Protein AF-A0A1H7NJL6-F1 (afdb_monomer)

InterPro domains:
  IPR031709 Putative phage abortive infection protein [PF16872] (276-365)

Solvent-accessible surface area (backbone atoms only — not comparable to full-atom values): 23383 Å² total; per-residue (Å²): 133,64,66,67,56,56,51,50,52,50,50,52,53,48,49,51,49,49,53,58,46,49,59,53,48,56,71,72,62,77,80,72,80,98,63,96,80,72,84,76,83,46,79,62,60,54,51,56,51,49,53,51,51,51,27,52,50,30,44,55,45,18,76,44,32,45,72,72,75,46,87,79,85,62,98,62,83,84,59,75,94,50,46,66,61,54,49,52,51,44,47,66,50,21,45,65,33,42,51,53,22,48,52,49,54,51,52,50,51,53,49,54,50,51,53,50,50,53,54,50,51,56,51,47,51,46,50,53,50,51,53,52,50,53,48,48,53,50,53,44,51,49,49,38,56,68,32,71,41,65,32,30,47,92,30,87,51,78,64,78,74,82,85,79,84,92,74,96,66,90,77,81,86,71,80,68,65,85,43,81,38,71,80,42,78,41,53,20,76,64,37,33,51,55,51,52,29,52,49,40,50,48,52,46,30,42,45,73,28,99,70,60,56,72,42,69,66,58,45,23,52,48,47,47,34,46,34,58,5,58,89,69,60,76,88,67,94,42,74,65,61,53,48,47,47,54,33,46,56,50,49,57,52,48,60,73,75,48,68,50,87,75,42,94,61,45,83,66,49,57,82,74,51,68,37,41,45,75,56,53,46,54,42,52,52,46,52,49,50,50,52,49,54,49,49,51,32,33,76,67,55,63,73,29,81,42,72,69,56,39,50,53,56,52,48,59,58,43,71,70,53,50,69,45,49,46,50,51,50,49,51,36,41,58,31,2,79,67,80,45,63,47,14,81,39,48,44,77,95,84,37,43,55,44,38,60,63,51,61,52,61,62,38,60,56,76,79,43,72,75,45,84,33,66,51,60,46,49,54,54,54,49,43,56,73,56,26,83,57,91,72,61,45,36,69,42,54,78,65,60,46,52,55,55,53,50,67,75,75,108

Foldseek 3Di:
DPPVVVVVLVVVVVVLVCVLVVVVVVLVPPPDDDDPDDDNCDVVVNVLVNLLSLLVNLQVCLVCQCVVPPPPPDPDPDDPVCVVVVVCSSCVRNVVSNVSSCCSVVVSVVVVVVVVVVVVVLVVVLVVLVVVLVVLLVVLQVLQQPDKFKWFAWDWDQPDPPPDDDDDDDDPPDRTDTDGPDIDMDGGQVVLLVLLLLLLVLVVLCCPWPVVADALVLLLLSVCLQAQFPVRDDDPPDPSNVRSSVSVVVVVVCCVVDDQVPPPRGDIDGDHRRHDNVSVVSNVVSLVVSLVSLVVCCVVCHSNPDPVSSLVSLVVSLVVHDLSNLQVLLSQCSSPVCPGRNNQCPHPPPRPSPQQSLSAAARAQVSHRPQPRVRVLVSLVVSVVSHPDPHHSYNDRSVRVVVVVVVVVD

Structure (mmCIF, N/CA/C/O backbone):
data_AF-A0A1H7NJL6-F1
#
_entry.id   AF-A0A1H7NJL6-F1
#
loop_
_atom_site.group_PDB
_atom_site.id
_atom_site.type_symbol
_atom_site.label_atom_id
_atom_site.label_alt_id
_atom_site.label_comp_id
_atom_site.label_asym_id
_atom_site.label_entity_id
_atom_site.label_seq_id
_atom_site.pdbx_PDB_ins_code
_atom_site.Cartn_x
_atom_site.Cartn_y
_atom_site.Cartn_z
_atom_site.occupancy
_atom_site.B_iso_or_equiv
_atom_site.auth_seq_id
_atom_site.auth_comp_id
_atom_site.auth_asym_id
_atom_site.auth_atom_id
_atom_site.pdbx_PDB_model_num
ATOM 1 N N . MET A 1 1 ? 40.069 7.211 -70.256 1.00 51.66 1 MET A N 1
ATOM 2 C CA . MET A 1 1 ? 38.907 7.036 -69.354 1.00 51.66 1 MET A CA 1
ATOM 3 C C . MET A 1 1 ? 37.647 6.777 -70.193 1.00 51.66 1 MET A C 1
ATOM 5 O O . MET A 1 1 ? 37.164 7.695 -70.840 1.00 51.66 1 MET A O 1
ATOM 9 N N . ASN A 1 2 ? 37.165 5.528 -70.282 1.00 62.50 2 ASN A N 1
ATOM 10 C CA . ASN A 1 2 ? 35.928 5.157 -70.976 1.00 62.50 2 ASN A CA 1
ATOM 11 C C . ASN A 1 2 ? 34.738 5.944 -70.422 1.00 62.50 2 ASN A C 1
ATOM 13 O O . ASN A 1 2 ? 34.367 5.796 -69.257 1.00 62.50 2 ASN A O 1
ATOM 17 N N . ILE A 1 3 ? 34.112 6.726 -71.297 1.00 59.66 3 ILE A N 1
ATOM 18 C CA . ILE A 1 3 ? 32.890 7.492 -71.032 1.00 59.66 3 ILE A CA 1
ATOM 19 C C . ILE A 1 3 ? 31.811 6.589 -70.406 1.00 59.66 3 ILE A C 1
ATOM 21 O O . ILE A 1 3 ? 31.127 7.008 -69.479 1.00 59.66 3 ILE A O 1
ATOM 25 N N . SER A 1 4 ? 31.735 5.316 -70.804 1.00 53.69 4 SER A N 1
ATOM 26 C CA . SER A 1 4 ? 30.793 4.342 -70.239 1.00 53.69 4 SER A CA 1
ATOM 27 C C . SER A 1 4 ? 31.001 4.035 -68.751 1.00 53.69 4 SER A C 1
ATOM 29 O O . SER A 1 4 ? 30.013 3.849 -68.046 1.00 53.69 4 SER A O 1
ATOM 31 N N . LEU A 1 5 ? 32.240 4.015 -68.235 1.00 59.41 5 LEU A N 1
ATOM 32 C CA . LEU A 1 5 ? 32.464 3.794 -66.797 1.00 59.41 5 LEU A CA 1
ATOM 33 C C . LEU A 1 5 ? 32.086 5.035 -65.990 1.00 59.41 5 LEU A C 1
ATOM 35 O O . LEU A 1 5 ? 31.464 4.922 -64.939 1.00 59.41 5 LEU A O 1
ATOM 39 N N . ILE A 1 6 ? 32.426 6.220 -66.502 1.00 64.50 6 ILE A N 1
ATOM 40 C CA . ILE A 1 6 ? 32.050 7.489 -65.872 1.00 64.50 6 ILE A CA 1
ATOM 41 C C . ILE A 1 6 ? 30.526 7.567 -65.781 1.00 64.50 6 ILE A C 1
ATOM 43 O O . ILE A 1 6 ? 29.991 7.872 -64.719 1.00 64.50 6 ILE A O 1
ATOM 47 N N . VAL A 1 7 ? 29.821 7.223 -66.862 1.00 62.28 7 VAL A N 1
ATOM 48 C CA . VAL A 1 7 ? 28.354 7.186 -66.899 1.00 62.28 7 VAL A CA 1
ATOM 49 C C . VAL A 1 7 ? 27.805 6.151 -65.916 1.00 62.28 7 VAL A C 1
ATOM 51 O O . VAL A 1 7 ? 26.895 6.471 -65.160 1.00 62.28 7 VAL A O 1
ATOM 54 N N . PHE A 1 8 ? 28.381 4.949 -65.848 1.00 65.88 8 PHE A N 1
ATOM 55 C CA . PHE A 1 8 ? 27.929 3.906 -64.924 1.00 65.88 8 PHE A CA 1
ATOM 56 C C . PHE A 1 8 ? 28.103 4.299 -63.448 1.00 65.88 8 PHE A C 1
ATOM 58 O O . PHE A 1 8 ? 27.170 4.169 -62.658 1.00 65.88 8 PHE A O 1
ATOM 65 N N . ILE A 1 9 ? 29.261 4.857 -63.082 1.00 62.41 9 ILE A N 1
ATOM 66 C CA . ILE A 1 9 ? 29.534 5.356 -61.725 1.00 62.41 9 ILE A CA 1
ATOM 67 C C . ILE A 1 9 ? 28.605 6.516 -61.382 1.00 62.41 9 ILE A C 1
ATOM 69 O O . ILE A 1 9 ? 28.050 6.552 -60.286 1.00 62.41 9 ILE A O 1
ATOM 73 N N . SER A 1 10 ? 28.393 7.433 -62.326 1.00 61.47 10 SER A N 1
ATOM 74 C CA . SER A 1 10 ? 27.475 8.560 -62.154 1.00 61.47 10 SER A CA 1
ATOM 75 C C . SER A 1 10 ? 26.049 8.073 -61.899 1.00 61.47 10 SER A C 1
ATOM 77 O O . SER A 1 10 ? 25.388 8.578 -61.000 1.00 61.47 10 SER A O 1
ATOM 79 N N . VAL A 1 11 ? 25.591 7.043 -62.617 1.00 66.69 11 VAL A N 1
ATOM 80 C CA . VAL A 1 11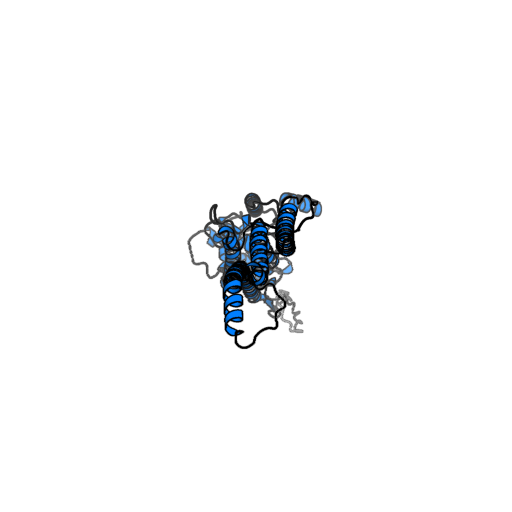 ? 24.273 6.428 -62.402 1.00 66.69 11 VAL A CA 1
ATOM 81 C C . VAL A 1 11 ? 24.183 5.781 -61.021 1.00 66.69 11 VAL A C 1
ATOM 83 O O . VAL A 1 11 ? 23.181 5.954 -60.337 1.00 66.69 11 VAL A O 1
ATOM 86 N N . LEU A 1 12 ? 25.224 5.085 -60.570 1.00 66.81 12 LEU A N 1
ATOM 87 C CA . LEU A 1 12 ? 25.215 4.378 -59.288 1.00 66.81 12 LEU A CA 1
ATOM 88 C C . LEU A 1 12 ? 25.242 5.350 -58.092 1.00 66.81 12 LEU A C 1
ATOM 90 O O . LEU A 1 12 ? 24.496 5.171 -57.129 1.00 66.81 12 LEU A O 1
ATOM 94 N N . LEU A 1 13 ? 26.013 6.437 -58.197 1.00 67.69 13 LEU A N 1
ATOM 95 C CA . LEU A 1 13 ? 26.004 7.552 -57.242 1.00 67.69 13 LEU A CA 1
ATOM 96 C C . LEU A 1 13 ? 24.653 8.271 -57.228 1.00 67.69 13 LEU A C 1
ATOM 98 O O . LEU A 1 13 ? 24.125 8.562 -56.159 1.00 67.69 13 LEU A O 1
ATOM 102 N N . VAL A 1 14 ? 24.062 8.510 -58.401 1.00 67.62 14 VAL A N 1
ATOM 103 C CA . VAL A 1 14 ? 22.731 9.117 -58.527 1.00 67.62 14 VAL A CA 1
ATOM 104 C C . VAL A 1 14 ? 21.659 8.215 -57.922 1.00 67.62 14 VAL A C 1
ATOM 106 O O . VAL A 1 14 ? 20.809 8.714 -57.198 1.00 67.62 14 VAL A O 1
ATOM 109 N N . VAL A 1 15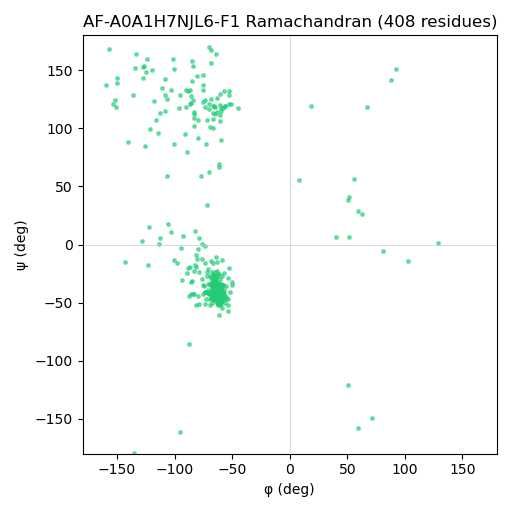 ? 21.714 6.898 -58.124 1.00 68.69 15 VAL A N 1
ATOM 110 C CA . VAL A 1 15 ? 20.778 5.948 -57.502 1.00 68.69 15 VAL A CA 1
ATOM 111 C C . VAL A 1 15 ? 20.943 5.931 -55.984 1.00 68.69 15 VAL A C 1
ATOM 113 O O . VAL A 1 15 ? 19.944 5.994 -55.274 1.00 68.69 15 VAL A O 1
ATOM 116 N N . ALA A 1 16 ? 22.174 5.923 -55.469 1.00 63.16 16 ALA A N 1
ATOM 117 C CA . ALA A 1 16 ? 22.417 6.006 -54.031 1.00 63.16 16 ALA A CA 1
ATOM 118 C C . ALA A 1 16 ? 21.888 7.322 -53.436 1.00 63.16 16 ALA A C 1
ATOM 120 O O . ALA A 1 16 ? 21.202 7.305 -52.419 1.00 63.16 16 ALA A O 1
ATOM 121 N N . VAL A 1 17 ? 22.120 8.450 -54.112 1.00 68.94 17 VAL A N 1
ATOM 122 C CA . VAL A 1 17 ? 21.602 9.766 -53.715 1.00 68.94 17 VAL A CA 1
ATOM 123 C C . VAL A 1 17 ? 20.074 9.815 -53.800 1.00 68.94 17 VAL A C 1
ATOM 125 O O . VAL A 1 17 ? 19.439 10.334 -52.889 1.00 68.94 17 VAL A O 1
ATOM 128 N N . ILE A 1 18 ? 19.460 9.237 -54.835 1.00 67.75 18 ILE A N 1
ATOM 129 C CA . ILE A 1 18 ? 18.000 9.145 -54.981 1.00 67.75 18 ILE A CA 1
ATOM 130 C C . ILE A 1 18 ? 17.397 8.274 -53.878 1.00 67.75 18 ILE A C 1
ATOM 132 O O . ILE A 1 18 ? 16.366 8.644 -53.325 1.00 67.75 18 ILE A O 1
ATOM 136 N N . LEU A 1 19 ? 18.035 7.160 -53.512 1.00 64.75 19 LEU A N 1
ATOM 137 C CA . LEU A 1 19 ? 17.594 6.315 -52.402 1.00 64.75 19 LEU A CA 1
ATOM 138 C C . LEU A 1 19 ? 17.714 7.058 -51.064 1.00 64.75 19 LEU A C 1
ATOM 140 O O . LEU A 1 19 ? 16.763 7.064 -50.283 1.00 64.75 19 LEU A O 1
ATOM 144 N N . SER A 1 20 ? 18.822 7.767 -50.829 1.00 60.88 20 SER A N 1
ATOM 145 C CA . SER A 1 20 ? 19.007 8.602 -49.636 1.00 60.88 20 SER A CA 1
ATOM 146 C C . SER A 1 20 ? 18.001 9.760 -49.567 1.00 60.88 20 SER A C 1
ATOM 148 O O . SER A 1 20 ? 17.478 10.050 -48.492 1.00 60.88 20 SER A O 1
ATOM 150 N N . ILE A 1 21 ? 17.684 10.405 -50.697 1.00 63.84 21 ILE A N 1
ATOM 151 C CA . ILE A 1 21 ? 16.700 11.497 -50.790 1.00 63.84 21 ILE A CA 1
ATOM 152 C C . ILE A 1 21 ? 15.265 10.971 -50.664 1.00 63.84 21 ILE A C 1
ATOM 154 O O . ILE A 1 21 ? 14.460 11.588 -49.969 1.00 63.84 21 ILE A O 1
ATOM 158 N N . GLY A 1 22 ? 14.933 9.834 -51.279 1.00 61.19 22 GLY A N 1
ATOM 159 C CA . GLY A 1 22 ? 13.602 9.221 -51.214 1.00 61.19 22 GLY A CA 1
ATOM 160 C C . GLY A 1 22 ? 13.205 8.866 -49.783 1.00 61.19 22 GLY A C 1
ATOM 161 O O . GLY A 1 22 ? 12.107 9.194 -49.342 1.00 61.19 22 GLY A O 1
ATOM 162 N N . VAL A 1 23 ? 14.151 8.330 -49.012 1.00 58.31 23 VAL A N 1
ATOM 163 C CA . VAL A 1 23 ? 14.005 8.073 -47.571 1.00 58.31 23 VAL A CA 1
ATOM 164 C C . VAL A 1 23 ? 13.831 9.371 -46.763 1.00 58.31 23 VAL A C 1
ATOM 166 O O . VAL A 1 23 ? 13.124 9.411 -45.756 1.00 58.31 23 VAL A O 1
ATOM 169 N N . LEU A 1 24 ? 14.450 10.470 -47.197 1.00 55.31 24 LEU A N 1
ATOM 170 C CA . LEU A 1 24 ? 14.348 11.785 -46.555 1.00 55.31 24 LEU A CA 1
ATOM 171 C C . LEU A 1 24 ? 12.997 12.471 -46.830 1.00 55.31 24 LEU A C 1
ATOM 173 O O . LEU A 1 24 ? 12.468 13.169 -45.961 1.00 55.31 24 LEU A O 1
ATOM 177 N N . ILE A 1 25 ? 12.436 12.262 -48.024 1.00 58.34 25 ILE A N 1
ATOM 178 C CA . ILE A 1 25 ? 11.133 12.790 -48.450 1.00 58.34 25 ILE A CA 1
ATOM 179 C C . ILE A 1 25 ? 9.983 12.013 -47.798 1.00 58.34 25 ILE A C 1
ATOM 181 O O . ILE A 1 25 ? 9.046 12.646 -47.302 1.00 58.34 25 ILE A O 1
ATOM 185 N N . ASP A 1 26 ? 10.072 10.683 -47.722 1.00 55.81 26 ASP A N 1
ATOM 186 C CA . ASP A 1 26 ? 9.096 9.834 -47.017 1.00 55.81 26 ASP A CA 1
ATOM 187 C C . ASP A 1 26 ? 8.971 10.252 -45.536 1.00 55.81 26 ASP A C 1
ATOM 189 O O . ASP A 1 26 ? 7.881 10.501 -45.019 1.00 55.81 26 ASP A O 1
ATOM 193 N N . ASN A 1 27 ? 10.106 10.553 -44.894 1.00 55.25 27 ASN A N 1
ATOM 194 C CA . ASN A 1 27 ? 10.145 11.085 -43.527 1.00 55.25 27 ASN A CA 1
ATOM 195 C C . ASN A 1 27 ? 9.512 12.485 -43.359 1.00 55.25 27 ASN A C 1
ATOM 197 O O . ASN A 1 27 ? 9.044 12.815 -42.268 1.00 55.25 27 ASN A O 1
ATOM 201 N N . ARG A 1 28 ? 9.484 13.335 -44.399 1.00 54.03 28 ARG A N 1
ATOM 202 C CA . ARG A 1 28 ? 8.848 14.671 -44.333 1.00 54.03 28 ARG A CA 1
ATOM 203 C C . ARG A 1 28 ? 7.364 14.663 -44.695 1.00 54.03 28 ARG A C 1
ATOM 205 O O . ARG A 1 28 ? 6.658 15.600 -44.327 1.00 54.03 28 ARG A O 1
ATOM 212 N N . THR A 1 29 ? 6.890 13.642 -45.404 1.00 45.44 29 THR A N 1
ATOM 213 C CA . THR A 1 29 ? 5.532 13.594 -45.969 1.00 45.44 29 THR A CA 1
ATOM 214 C C . THR A 1 29 ? 4.577 12.662 -45.227 1.00 45.44 29 THR A C 1
ATOM 216 O O . THR A 1 29 ? 3.489 12.393 -45.728 1.00 45.44 29 THR A O 1
ATOM 219 N N . GLY A 1 30 ? 4.900 12.268 -43.988 1.00 46.03 30 GLY A N 1
ATOM 220 C CA . GLY A 1 30 ? 4.021 11.517 -43.083 1.00 46.03 30 GLY A CA 1
ATOM 221 C C . GLY A 1 30 ? 2.719 12.242 -42.694 1.00 46.03 30 GLY A C 1
ATOM 222 O O . GLY A 1 30 ? 2.520 12.621 -41.541 1.00 46.03 30 GLY A O 1
ATOM 223 N N . ARG A 1 31 ? 1.797 12.405 -43.648 1.00 41.06 31 ARG A N 1
ATOM 224 C CA . ARG A 1 31 ? 0.348 12.451 -43.436 1.00 41.06 31 ARG A CA 1
ATOM 225 C C . ARG A 1 31 ? -0.204 11.076 -43.818 1.00 41.06 31 ARG A C 1
ATOM 227 O O . ARG A 1 31 ? -0.649 10.872 -44.939 1.00 41.06 31 ARG A O 1
ATOM 234 N N . ALA A 1 32 ? -0.200 10.155 -42.863 1.00 37.94 32 ALA A N 1
ATOM 235 C CA . ALA A 1 32 ? -1.062 8.974 -42.865 1.00 37.94 32 ALA A CA 1
ATOM 236 C C . ALA A 1 32 ? -1.950 9.028 -41.601 1.00 37.94 32 ALA A C 1
ATOM 238 O O . ALA A 1 32 ? -1.572 9.690 -40.627 1.00 37.94 32 ALA A O 1
ATOM 239 N N . PRO A 1 33 ? -3.171 8.463 -41.634 1.00 36.47 33 PRO A N 1
ATOM 240 C CA . PRO A 1 33 ? -4.253 8.827 -40.724 1.00 36.47 33 PRO A CA 1
ATOM 241 C C . PRO A 1 33 ? -3.974 8.407 -39.275 1.00 36.47 33 PRO A C 1
ATOM 243 O O . PRO A 1 33 ? -3.205 7.493 -39.001 1.00 36.47 33 PRO A O 1
ATOM 246 N N . LYS A 1 34 ? -4.620 9.110 -38.336 1.00 33.88 34 LYS A N 1
ATOM 247 C CA . LYS A 1 34 ? -4.544 8.874 -36.889 1.00 33.88 34 LYS A CA 1
ATOM 248 C C . LYS A 1 34 ? -5.014 7.456 -36.526 1.00 33.88 34 LYS A C 1
ATOM 250 O O . LYS A 1 34 ? -6.175 7.279 -36.170 1.00 33.88 34 LYS A O 1
ATOM 255 N N . GLU A 1 35 ? -4.109 6.487 -36.499 1.00 36.41 35 GLU A N 1
ATOM 256 C CA . GLU A 1 35 ? -4.264 5.284 -35.681 1.00 36.41 35 GLU A CA 1
ATOM 257 C C . GLU A 1 35 ? -3.379 5.366 -34.437 1.00 36.41 35 GLU A C 1
ATOM 259 O O . GLU A 1 35 ? -2.216 5.774 -34.461 1.00 36.41 35 GLU A O 1
ATOM 264 N N . LYS A 1 36 ? -3.987 5.041 -33.294 1.00 40.69 36 LYS A N 1
ATOM 265 C CA . LYS A 1 36 ? -3.349 5.057 -31.981 1.00 40.69 36 LYS A CA 1
ATOM 266 C C . LYS A 1 36 ? -2.273 3.970 -31.938 1.00 40.69 36 LYS A C 1
ATOM 268 O O . LYS A 1 36 ? -2.604 2.800 -31.804 1.00 40.69 36 LYS A O 1
ATOM 273 N N . GLY A 1 37 ? -1.001 4.370 -31.959 1.00 38.75 37 GLY A N 1
ATOM 274 C CA . GLY A 1 37 ? 0.100 3.531 -31.467 1.00 38.75 37 GLY A CA 1
ATOM 275 C C . GLY A 1 37 ? 1.299 3.323 -32.392 1.00 38.75 37 GLY A C 1
ATOM 276 O O . GLY A 1 37 ? 2.230 2.632 -31.989 1.00 38.75 37 GLY A O 1
ATOM 277 N N . THR A 1 38 ? 1.347 3.906 -33.589 1.00 35.25 38 THR A N 1
ATOM 278 C CA . THR A 1 38 ? 2.480 3.682 -34.502 1.00 35.25 38 THR A CA 1
ATOM 279 C C . THR A 1 38 ? 3.640 4.640 -34.224 1.00 35.25 38 THR A C 1
ATOM 281 O O . THR A 1 38 ? 3.457 5.856 -34.135 1.00 35.25 38 THR A O 1
ATOM 284 N N . ARG A 1 39 ? 4.843 4.068 -34.055 1.00 39.59 39 ARG A N 1
ATOM 285 C CA . ARG A 1 39 ? 6.110 4.758 -33.762 1.00 39.59 39 ARG A CA 1
ATOM 286 C C . ARG A 1 39 ? 6.285 5.990 -34.649 1.00 39.59 39 ARG A C 1
ATOM 288 O O . ARG A 1 39 ? 6.410 5.887 -35.864 1.00 39.59 39 ARG A O 1
ATOM 295 N N . LYS A 1 40 ? 6.346 7.155 -34.012 1.00 36.09 40 LYS A N 1
ATOM 296 C CA . LYS A 1 40 ? 6.848 8.383 -34.620 1.00 36.09 40 LYS A CA 1
ATOM 297 C C . LYS A 1 40 ? 8.344 8.159 -34.859 1.00 36.09 40 LYS A C 1
ATOM 299 O O . LYS A 1 40 ? 9.100 8.205 -33.892 1.00 36.09 40 LYS A O 1
ATOM 304 N N . TYR A 1 41 ? 8.748 7.841 -36.091 1.00 48.81 41 TYR A N 1
ATOM 305 C CA . TYR A 1 41 ? 10.169 7.782 -36.440 1.00 48.81 41 TYR A CA 1
ATOM 306 C C . TYR A 1 41 ? 10.780 9.140 -36.105 1.00 48.81 41 TYR A C 1
ATOM 308 O O . TYR A 1 41 ? 10.303 10.192 -36.539 1.00 48.81 41 TYR A O 1
ATOM 316 N N . SER A 1 42 ? 11.744 9.117 -35.198 1.00 55.28 42 SER A N 1
ATOM 317 C CA . SER A 1 42 ? 12.344 10.328 -34.659 1.00 55.28 42 SER A CA 1
ATOM 318 C C . SER A 1 42 ? 13.454 10.798 -35.599 1.00 55.28 42 SER A C 1
ATOM 320 O O . SER A 1 42 ? 14.015 10.002 -36.348 1.00 55.28 42 SER A O 1
ATOM 322 N N . SER A 1 43 ? 13.820 12.083 -35.555 1.00 54.91 43 SER A N 1
ATOM 323 C CA . SER A 1 43 ? 14.937 12.643 -36.346 1.00 54.91 43 SER A CA 1
ATOM 324 C C . SER 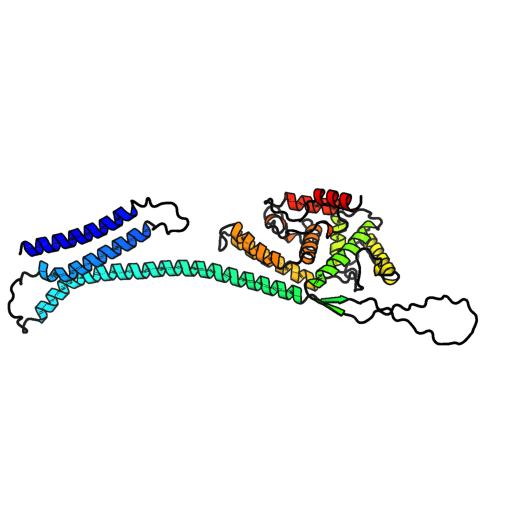A 1 43 ? 16.258 11.874 -36.177 1.00 54.91 43 SER A C 1
ATOM 326 O O . SER A 1 43 ? 17.157 11.967 -37.006 1.00 54.91 43 SER A O 1
ATOM 328 N N . PHE A 1 44 ? 16.359 11.124 -35.084 1.00 59.38 44 PHE A N 1
ATOM 329 C CA . PHE A 1 44 ? 17.433 10.215 -34.731 1.00 59.38 44 PHE A CA 1
ATOM 330 C C . PHE A 1 44 ? 17.538 8.997 -35.659 1.00 59.38 44 PHE A C 1
ATOM 332 O O . PHE A 1 44 ? 18.628 8.666 -36.123 1.00 59.38 44 PHE A O 1
ATOM 339 N N . ASP A 1 45 ? 16.406 8.377 -35.994 1.00 73.56 45 ASP A N 1
ATOM 340 C CA . ASP A 1 45 ? 16.362 7.220 -36.891 1.00 73.56 45 ASP A CA 1
ATOM 341 C C . ASP A 1 45 ? 16.828 7.621 -38.299 1.00 73.56 45 ASP A C 1
ATOM 343 O O . ASP A 1 45 ? 17.500 6.859 -38.993 1.00 73.56 45 ASP A O 1
ATOM 347 N N . THR A 1 46 ? 16.570 8.875 -38.684 1.00 70.56 46 THR A N 1
ATOM 348 C CA . THR A 1 46 ? 17.055 9.466 -39.935 1.00 70.56 46 THR A CA 1
ATOM 349 C C . THR A 1 46 ? 18.578 9.628 -39.957 1.00 70.56 46 THR A C 1
ATOM 351 O O . THR A 1 46 ? 19.197 9.393 -40.991 1.00 70.56 46 THR A O 1
ATOM 354 N N . GLN A 1 47 ? 19.204 10.009 -38.838 1.00 74.31 47 GLN A N 1
ATOM 355 C CA . GLN A 1 47 ? 20.662 10.179 -38.754 1.00 74.31 47 GLN A CA 1
ATOM 356 C C . GLN A 1 47 ? 21.399 8.838 -38.821 1.00 74.31 47 GLN A C 1
ATOM 358 O O . GLN A 1 47 ? 22.395 8.724 -39.536 1.00 74.31 47 GLN A O 1
ATOM 363 N N . VAL A 1 48 ? 20.887 7.818 -38.125 1.00 82.31 48 VAL A N 1
ATOM 364 C CA . VAL A 1 48 ? 21.417 6.446 -38.196 1.00 82.31 48 VAL A CA 1
ATOM 365 C C . VAL A 1 48 ? 21.333 5.922 -39.629 1.00 82.31 48 VAL A C 1
ATOM 367 O O . VAL A 1 48 ? 22.316 5.409 -40.160 1.00 82.31 48 VAL A O 1
ATOM 370 N N . LEU A 1 49 ? 20.185 6.113 -40.284 1.00 80.69 49 LEU A N 1
ATOM 371 C CA . LEU A 1 49 ? 19.954 5.657 -41.652 1.00 80.69 49 LEU A CA 1
ATOM 372 C C . LEU A 1 49 ? 20.831 6.395 -42.677 1.00 80.69 49 LEU A C 1
ATOM 374 O O . LEU A 1 49 ? 21.362 5.771 -43.595 1.00 80.69 49 LEU A O 1
ATOM 378 N N . LEU A 1 50 ? 21.048 7.699 -42.486 1.00 81.06 50 LEU A N 1
ATOM 379 C CA . LEU A 1 50 ? 21.961 8.493 -43.307 1.00 81.06 50 LEU A CA 1
ATOM 380 C C . LEU A 1 50 ? 23.403 7.981 -43.191 1.00 81.06 50 LEU A C 1
ATOM 382 O O . LEU A 1 50 ? 24.023 7.694 -44.211 1.00 81.06 50 LEU A O 1
ATOM 386 N N . LEU A 1 51 ? 23.921 7.817 -41.970 1.00 83.81 51 LEU A N 1
ATOM 387 C CA . LEU A 1 51 ? 25.282 7.318 -41.737 1.00 83.81 51 LEU A CA 1
ATOM 388 C C . LEU A 1 51 ? 25.479 5.906 -42.297 1.00 83.81 51 LEU A C 1
A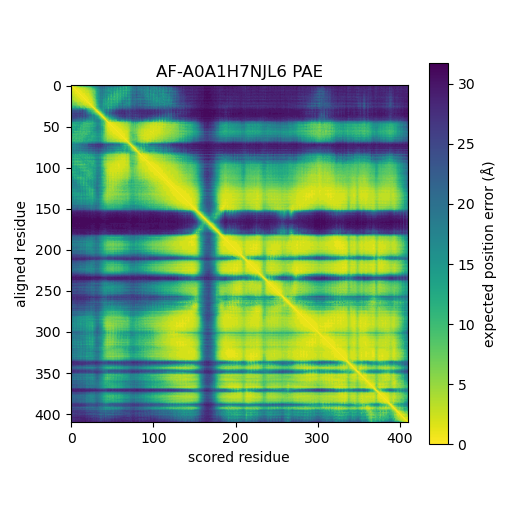TOM 390 O O . LEU A 1 51 ? 26.514 5.622 -42.901 1.00 83.81 51 LEU A O 1
ATOM 394 N N . LEU A 1 52 ? 24.469 5.045 -42.161 1.00 86.50 52 LEU A N 1
ATOM 395 C CA . LEU A 1 52 ? 24.478 3.709 -42.746 1.00 86.50 52 LEU A CA 1
ATOM 396 C C . LEU A 1 52 ? 24.527 3.768 -44.281 1.00 86.50 52 LEU A C 1
ATOM 398 O O . LEU A 1 52 ? 25.331 3.069 -44.893 1.00 86.50 52 LEU A O 1
ATOM 402 N N . SER A 1 53 ? 23.727 4.640 -44.907 1.00 82.00 53 SER A N 1
ATOM 403 C CA . SER A 1 53 ? 23.758 4.828 -46.364 1.00 82.00 53 SER A CA 1
ATOM 404 C C . SER A 1 53 ? 25.120 5.333 -46.851 1.00 82.00 53 SER A C 1
ATOM 406 O O . SER A 1 53 ? 25.654 4.805 -47.824 1.00 82.00 53 SER A O 1
ATOM 408 N N . THR A 1 54 ? 25.746 6.265 -46.124 1.00 83.19 54 THR A N 1
ATOM 409 C CA . THR A 1 54 ? 27.101 6.751 -46.417 1.00 83.19 54 THR A CA 1
ATOM 410 C C . THR A 1 54 ? 28.130 5.627 -46.333 1.00 83.19 54 THR A C 1
ATOM 412 O O . THR A 1 54 ? 28.973 5.509 -47.219 1.00 83.19 54 THR A O 1
ATOM 415 N N . ALA A 1 55 ? 28.053 4.764 -45.316 1.00 88.38 55 ALA A N 1
ATOM 416 C CA . ALA A 1 55 ? 28.948 3.614 -45.198 1.00 88.38 55 ALA A CA 1
ATOM 417 C C . ALA A 1 55 ? 28.786 2.633 -46.373 1.00 88.38 55 ALA A C 1
ATOM 419 O O . ALA A 1 55 ? 29.782 2.172 -46.924 1.00 88.38 55 ALA A O 1
ATOM 420 N N . VAL A 1 56 ? 27.551 2.362 -46.810 1.00 86.62 56 VAL A N 1
ATOM 421 C CA . VAL A 1 56 ? 27.280 1.508 -47.980 1.00 86.62 56 VAL A CA 1
ATOM 422 C C . VAL A 1 56 ? 27.851 2.120 -49.259 1.00 86.62 56 VAL A C 1
ATOM 424 O O . VAL A 1 56 ? 28.498 1.420 -50.034 1.00 86.62 56 VAL A O 1
ATOM 427 N N . VAL A 1 57 ? 27.680 3.429 -49.464 1.00 85.19 57 VAL A N 1
ATOM 428 C CA . VAL A 1 57 ? 28.263 4.137 -50.615 1.00 85.19 57 VAL A CA 1
ATOM 429 C C . VAL A 1 57 ? 29.788 4.068 -50.593 1.00 85.19 57 VAL A C 1
ATOM 431 O O . VAL A 1 57 ? 30.391 3.801 -51.628 1.00 85.19 57 VAL A O 1
ATOM 434 N N . LEU A 1 58 ? 30.418 4.246 -49.428 1.00 86.94 58 LEU A N 1
ATOM 435 C CA . LEU A 1 58 ? 31.870 4.118 -49.276 1.00 86.94 58 LEU A CA 1
ATOM 436 C C . LEU A 1 58 ? 32.362 2.704 -49.595 1.00 86.94 58 LEU A C 1
ATOM 438 O O . LEU A 1 58 ? 33.397 2.561 -50.238 1.00 86.94 58 LEU A O 1
ATOM 442 N N . LEU A 1 59 ? 31.617 1.666 -49.206 1.00 89.00 59 LEU A N 1
ATOM 443 C CA . LEU A 1 59 ? 31.952 0.286 -49.561 1.00 89.00 59 LEU A CA 1
ATOM 444 C C . LEU A 1 59 ? 31.841 0.052 -51.068 1.00 89.00 59 LEU A C 1
ATOM 446 O O . LEU A 1 59 ? 32.758 -0.508 -51.660 1.00 89.00 59 LEU A O 1
ATOM 450 N N . ILE A 1 60 ? 30.767 0.524 -51.706 1.00 85.94 60 ILE A N 1
ATOM 451 C CA . ILE A 1 60 ? 30.617 0.428 -53.165 1.00 85.94 60 ILE A CA 1
ATOM 452 C C . ILE A 1 60 ? 31.755 1.180 -53.870 1.00 85.94 60 ILE A C 1
ATOM 454 O O . ILE A 1 60 ? 32.349 0.660 -54.814 1.00 85.94 60 ILE A O 1
ATOM 458 N N . PHE A 1 61 ? 32.099 2.376 -53.388 1.00 84.00 61 PHE A N 1
ATOM 459 C CA . PHE A 1 61 ? 33.208 3.160 -53.921 1.00 84.00 61 PHE A CA 1
ATOM 460 C C . PHE A 1 61 ? 34.555 2.459 -53.732 1.00 84.00 61 PHE A C 1
ATOM 462 O O . PHE A 1 61 ? 35.376 2.500 -54.642 1.00 84.00 61 PHE A O 1
ATOM 469 N N . ALA A 1 62 ? 34.766 1.763 -52.610 1.00 88.62 62 ALA A N 1
ATOM 470 C CA . ALA A 1 62 ? 35.967 0.967 -52.388 1.00 88.62 62 ALA A CA 1
ATOM 471 C C . ALA A 1 62 ? 36.155 -0.069 -53.503 1.00 88.62 62 ALA A C 1
ATOM 473 O O . ALA A 1 62 ? 37.207 -0.106 -54.119 1.00 88.62 62 ALA A O 1
ATOM 474 N N . PHE A 1 63 ? 35.128 -0.854 -53.840 1.00 85.94 63 PHE A N 1
ATOM 475 C CA . PHE A 1 63 ? 35.231 -1.851 -54.918 1.00 85.94 63 PHE A CA 1
ATOM 476 C C . PHE A 1 63 ? 35.410 -1.237 -56.314 1.00 85.94 63 PHE A C 1
ATOM 478 O O . PHE A 1 63 ? 35.968 -1.878 -57.203 1.00 85.94 63 PHE A O 1
ATOM 485 N N . LEU A 1 64 ? 34.955 0.001 -56.517 1.00 82.69 64 LEU A N 1
ATOM 486 C CA . LEU A 1 64 ? 35.119 0.727 -57.777 1.00 82.69 64 LEU A CA 1
ATOM 487 C C . LEU A 1 64 ? 36.455 1.479 -57.867 1.00 82.69 64 LEU A C 1
ATOM 489 O O . LEU A 1 64 ? 36.879 1.810 -58.972 1.00 82.69 64 LEU A O 1
ATOM 493 N N . SER A 1 65 ? 37.136 1.746 -56.749 1.00 84.00 65 SER A N 1
ATOM 494 C CA . SER A 1 65 ? 38.324 2.602 -56.730 1.00 84.00 65 SER A CA 1
ATOM 495 C C . SER A 1 65 ? 39.494 2.052 -57.561 1.00 84.00 65 SER A C 1
ATOM 497 O O . SER A 1 65 ? 40.075 2.850 -58.304 1.00 84.00 65 SER A O 1
ATOM 499 N N . PRO A 1 66 ? 39.804 0.735 -57.596 1.00 83.06 66 PRO A N 1
ATOM 500 C CA . PRO A 1 66 ? 40.841 0.223 -58.490 1.00 83.06 66 PRO A CA 1
ATOM 501 C C . PRO A 1 66 ? 40.486 0.446 -59.963 1.00 83.06 66 PRO A C 1
ATOM 503 O O . PRO A 1 66 ? 41.359 0.783 -60.750 1.00 83.06 66 PRO A O 1
ATOM 506 N N . LEU A 1 67 ? 39.206 0.347 -60.341 1.00 76.31 67 LEU A N 1
ATOM 507 C CA . LEU A 1 67 ? 38.755 0.545 -61.727 1.00 76.31 67 LEU A CA 1
ATOM 508 C C . LEU A 1 67 ? 38.807 2.011 -62.177 1.00 76.31 67 LEU A C 1
ATOM 510 O O . LEU A 1 67 ? 38.891 2.280 -63.371 1.00 76.31 67 LEU A O 1
ATOM 514 N N . ILE A 1 68 ? 38.697 2.950 -61.235 1.00 75.69 68 ILE A N 1
ATOM 515 C CA . ILE A 1 68 ? 38.710 4.393 -61.504 1.00 75.69 68 ILE A CA 1
ATOM 516 C C . ILE A 1 68 ? 40.142 4.927 -61.562 1.00 75.69 68 ILE A C 1
ATOM 518 O O . ILE A 1 68 ? 40.450 5.755 -62.416 1.00 75.69 68 ILE A O 1
ATOM 522 N N . PHE A 1 69 ? 40.993 4.486 -60.632 1.00 74.12 69 PHE A N 1
ATOM 523 C CA . PHE A 1 69 ? 42.316 5.071 -60.413 1.00 74.12 69 PHE A CA 1
ATOM 524 C C . PHE A 1 69 ? 43.467 4.277 -61.039 1.00 74.12 69 PHE A C 1
ATOM 526 O O . PHE A 1 69 ? 44.564 4.820 -61.142 1.00 74.12 69 PHE A O 1
ATOM 533 N N . SER A 1 70 ? 43.248 3.029 -61.474 1.00 72.06 70 SER A N 1
ATOM 534 C CA . SER A 1 70 ? 44.239 2.296 -62.272 1.00 72.06 70 SER A CA 1
ATOM 535 C C . SER A 1 70 ? 43.943 2.442 -63.769 1.00 72.06 70 SER A C 1
ATOM 537 O O . SER A 1 70 ? 42.824 2.223 -64.227 1.00 72.06 70 SER A O 1
ATOM 539 N N . GLU A 1 71 ? 44.953 2.836 -64.550 1.00 62.69 71 GLU A N 1
ATOM 540 C CA . GLU A 1 71 ? 44.848 2.976 -66.012 1.00 62.69 71 GLU A CA 1
ATOM 541 C C . GLU A 1 71 ? 44.883 1.632 -66.764 1.00 62.69 71 GLU A C 1
ATOM 543 O O . GLU A 1 71 ? 44.799 1.609 -67.993 1.00 62.69 71 GLU A O 1
ATOM 548 N N . THR A 1 72 ? 44.984 0.498 -66.064 1.00 58.31 72 THR A N 1
ATOM 549 C CA . THR A 1 72 ? 45.094 -0.846 -66.651 1.00 58.31 72 THR A CA 1
ATOM 550 C C . THR A 1 72 ? 43.747 -1.366 -67.163 1.00 58.31 72 THR A C 1
ATOM 552 O O . THR A 1 72 ? 43.259 -2.430 -66.789 1.00 58.31 72 THR A O 1
ATOM 555 N N . TRP A 1 73 ? 43.132 -0.632 -68.089 1.00 50.03 73 TRP A N 1
ATOM 556 C CA . TRP A 1 73 ? 42.041 -1.142 -68.913 1.00 50.03 73 TRP A CA 1
ATOM 557 C C . TRP A 1 73 ? 42.563 -1.791 -70.180 1.00 50.03 73 TRP A C 1
ATOM 559 O O . TRP A 1 73 ? 42.511 -1.245 -71.279 1.00 50.03 73 TRP A O 1
ATOM 569 N N . GLY A 1 74 ? 43.009 -3.025 -70.003 1.00 52.59 74 GLY A N 1
ATOM 570 C CA . GLY A 1 74 ? 43.163 -3.990 -71.071 1.00 52.59 74 GLY A CA 1
ATOM 571 C C . GLY A 1 74 ? 42.957 -5.377 -70.491 1.00 52.59 74 GLY A C 1
ATOM 572 O O . GLY A 1 74 ? 43.438 -5.666 -69.400 1.00 52.59 74 GLY A O 1
ATOM 573 N N . TRP A 1 75 ? 42.256 -6.243 -71.218 1.00 52.75 75 TRP A N 1
ATOM 574 C CA . TRP A 1 75 ? 42.230 -7.682 -70.956 1.00 52.75 75 TRP A CA 1
ATOM 575 C C . TRP A 1 75 ? 43.602 -8.271 -71.320 1.00 52.75 75 TRP A C 1
ATOM 577 O O . TRP A 1 75 ? 43.725 -9.027 -72.280 1.00 52.75 75 TRP A O 1
ATOM 587 N N . GLN A 1 76 ? 44.659 -7.840 -70.633 1.00 58.16 76 GLN A N 1
ATOM 588 C CA . GLN A 1 76 ? 45.971 -8.456 -70.757 1.00 58.16 76 GLN A CA 1
ATOM 589 C C . GLN A 1 76 ? 46.043 -9.657 -69.806 1.00 58.16 76 GLN A C 1
ATOM 591 O O . GLN A 1 76 ? 45.483 -9.586 -68.707 1.00 58.16 76 GLN A O 1
ATOM 596 N N . PRO A 1 77 ? 46.671 -10.774 -70.217 1.00 58.62 77 PRO A N 1
ATOM 597 C CA . PRO A 1 77 ? 46.895 -11.911 -69.333 1.00 58.62 77 PRO A CA 1
ATOM 598 C C . PRO A 1 77 ? 47.592 -11.439 -68.056 1.00 58.62 77 PRO A C 1
ATOM 600 O O . PRO A 1 77 ? 48.556 -10.681 -68.131 1.00 58.62 77 PRO A O 1
ATOM 603 N N . ILE A 1 78 ? 47.087 -11.856 -66.894 1.00 60.47 78 ILE A N 1
ATOM 604 C CA . ILE A 1 78 ? 47.690 -11.513 -65.603 1.00 60.47 78 ILE A CA 1
ATOM 605 C C . ILE A 1 78 ? 49.089 -12.129 -65.569 1.00 60.47 78 ILE A C 1
ATOM 607 O O . ILE A 1 78 ? 49.224 -13.352 -65.581 1.00 60.47 78 ILE A O 1
ATOM 611 N N . ASP A 1 79 ? 50.116 -11.284 -65.536 1.00 64.81 79 ASP A N 1
ATOM 612 C CA . ASP A 1 79 ? 51.491 -11.721 -65.330 1.00 64.81 79 ASP A CA 1
ATOM 613 C C . ASP A 1 79 ? 51.716 -11.982 -63.833 1.00 64.81 79 ASP A C 1
ATOM 615 O O . ASP A 1 79 ? 51.740 -11.054 -63.013 1.00 64.81 79 ASP A O 1
ATOM 619 N N . TYR A 1 80 ? 51.817 -13.263 -63.467 1.00 63.94 80 TYR A N 1
ATOM 620 C CA . TYR A 1 80 ? 51.914 -13.718 -62.078 1.00 63.94 80 TYR A CA 1
ATOM 621 C C . TYR A 1 80 ? 53.223 -13.293 -61.391 1.00 63.94 80 TYR A C 1
ATOM 623 O O . TYR A 1 80 ? 53.257 -13.262 -60.163 1.00 63.94 80 TYR A O 1
ATOM 631 N N . ASP A 1 81 ? 54.249 -12.870 -62.139 1.00 67.31 81 ASP A N 1
ATOM 632 C CA . ASP A 1 81 ? 55.506 -12.357 -61.572 1.00 67.31 81 ASP A CA 1
ATOM 633 C C . ASP A 1 81 ? 55.353 -10.945 -60.961 1.00 67.31 81 ASP A C 1
ATOM 635 O O . ASP A 1 81 ? 56.173 -10.509 -60.152 1.00 67.31 81 ASP A O 1
ATOM 639 N N . SER A 1 82 ? 54.262 -10.236 -61.285 1.00 65.12 82 SER A N 1
ATOM 640 C CA . SER A 1 82 ? 53.953 -8.874 -60.811 1.00 65.12 82 SER A CA 1
ATOM 641 C C . SER A 1 82 ? 52.734 -8.793 -59.877 1.00 65.12 82 SER A C 1
ATOM 643 O O . SER A 1 82 ? 52.317 -7.703 -59.467 1.00 65.12 82 SER A O 1
ATOM 645 N N . SER A 1 83 ? 52.160 -9.940 -59.493 1.00 67.44 83 SER A N 1
ATOM 646 C CA . SER A 1 83 ? 50.888 -10.009 -58.758 1.00 67.44 83 SER A CA 1
ATOM 647 C C . SER A 1 83 ? 50.923 -9.330 -57.385 1.00 67.44 83 SER A C 1
ATOM 649 O O . SER A 1 83 ? 49.886 -8.872 -56.904 1.00 67.44 83 SER A O 1
ATOM 651 N N . GLY A 1 84 ? 52.103 -9.226 -56.763 1.00 74.88 84 GLY A N 1
ATOM 652 C CA . GLY A 1 84 ? 52.292 -8.492 -55.507 1.00 74.88 84 GLY A CA 1
ATOM 653 C C . GLY A 1 84 ? 51.979 -6.998 -55.643 1.00 74.88 84 GLY A C 1
ATOM 654 O O . GLY A 1 84 ? 51.219 -6.454 -54.849 1.00 74.88 84 GLY A O 1
ATOM 655 N N . VAL A 1 85 ? 52.459 -6.356 -56.712 1.00 77.62 85 VAL A N 1
ATOM 656 C CA . VAL A 1 85 ? 52.254 -4.917 -56.971 1.00 77.62 85 VAL A CA 1
ATOM 657 C C . VAL A 1 85 ? 50.786 -4.611 -57.291 1.00 77.62 85 VAL A C 1
ATOM 659 O O . VAL A 1 85 ? 50.246 -3.579 -56.884 1.00 77.62 85 VAL A O 1
ATOM 662 N N . ILE A 1 86 ? 50.110 -5.535 -57.981 1.00 76.00 86 ILE A N 1
ATOM 663 C CA . ILE A 1 86 ? 48.665 -5.458 -58.239 1.00 76.00 86 ILE A CA 1
ATOM 664 C C . ILE A 1 86 ? 47.889 -5.549 -56.917 1.00 76.00 86 ILE A C 1
ATOM 666 O O . ILE A 1 86 ? 46.988 -4.743 -56.681 1.00 76.00 86 ILE A O 1
ATOM 670 N N . GLY A 1 87 ? 48.263 -6.482 -56.036 1.00 79.12 87 GLY A N 1
ATOM 671 C CA . GLY A 1 87 ? 47.684 -6.612 -54.697 1.00 79.12 87 GLY A CA 1
ATOM 672 C C . GLY A 1 87 ? 47.849 -5.348 -53.849 1.00 79.12 87 GLY A C 1
ATOM 673 O O . GLY A 1 87 ? 46.868 -4.868 -53.280 1.00 79.12 87 GLY A O 1
ATOM 674 N N . ASP A 1 88 ? 49.048 -4.762 -53.834 1.00 83.19 88 ASP A N 1
ATOM 675 C CA . ASP A 1 88 ? 49.344 -3.523 -53.102 1.00 83.19 88 ASP A CA 1
ATOM 676 C C . ASP A 1 88 ? 48.543 -2.328 -53.637 1.00 83.19 88 ASP A C 1
ATOM 678 O O . ASP A 1 88 ? 48.038 -1.513 -52.863 1.00 83.19 88 ASP A O 1
ATOM 682 N N . THR A 1 89 ? 48.357 -2.246 -54.957 1.00 82.69 89 THR A N 1
ATOM 683 C CA . THR A 1 89 ? 47.570 -1.179 -55.597 1.00 82.69 89 THR A CA 1
ATOM 684 C C . THR A 1 89 ? 46.082 -1.307 -55.268 1.00 82.69 89 THR A C 1
ATOM 686 O O . THR A 1 89 ? 45.442 -0.326 -54.886 1.00 82.69 89 THR A O 1
ATOM 689 N N . ILE A 1 90 ? 45.523 -2.519 -55.365 1.00 84.44 90 ILE A N 1
ATOM 690 C CA . ILE A 1 90 ? 44.123 -2.791 -55.012 1.00 84.44 90 ILE A CA 1
ATOM 691 C C . ILE A 1 90 ? 43.896 -2.514 -53.521 1.00 84.44 90 ILE A C 1
ATOM 693 O O . ILE A 1 90 ? 42.988 -1.765 -53.164 1.00 84.44 90 ILE A O 1
ATOM 697 N N . GLY A 1 91 ? 44.750 -3.047 -52.644 1.00 83.81 91 GLY A N 1
ATOM 698 C CA . GLY A 1 91 ? 44.664 -2.824 -51.201 1.00 83.81 91 GLY A CA 1
ATOM 699 C C . GLY A 1 91 ? 44.808 -1.348 -50.824 1.00 83.81 91 GLY A C 1
ATOM 700 O O . GLY A 1 91 ? 43.995 -0.827 -50.062 1.00 83.81 91 GLY A O 1
ATOM 701 N N . GLY A 1 92 ? 45.786 -0.643 -51.396 1.00 86.44 92 GLY A N 1
ATOM 702 C CA . GLY A 1 92 ? 46.028 0.779 -51.140 1.00 86.44 92 GLY A CA 1
ATOM 703 C C . GLY A 1 92 ? 44.862 1.684 -51.546 1.00 86.44 92 GLY A C 1
ATOM 704 O O . GLY A 1 92 ? 44.570 2.655 -50.847 1.00 86.44 92 GLY A O 1
ATOM 705 N N . LEU A 1 93 ? 44.153 1.343 -52.628 1.00 86.69 93 LEU A N 1
ATOM 706 C CA . LEU A 1 93 ? 42.995 2.100 -53.115 1.00 86.69 93 LEU A CA 1
ATOM 707 C C . LEU A 1 93 ? 41.681 1.724 -52.418 1.00 86.69 93 LEU A C 1
ATOM 709 O O . LEU A 1 93 ? 40.802 2.577 -52.285 1.00 86.69 93 LEU A O 1
ATOM 713 N N . MET A 1 94 ? 41.511 0.474 -51.981 1.00 90.19 94 MET A N 1
ATOM 714 C CA . MET A 1 94 ? 40.283 0.008 -51.321 1.00 90.19 94 MET A CA 1
ATOM 715 C C . MET A 1 94 ? 40.267 0.320 -49.820 1.00 90.19 94 MET A C 1
ATOM 717 O O . MET A 1 94 ? 39.245 0.756 -49.279 1.00 90.19 94 MET A O 1
ATOM 721 N N . ASN A 1 95 ? 41.395 0.104 -49.136 1.00 92.69 95 ASN A N 1
ATOM 722 C CA . ASN A 1 95 ? 41.462 0.083 -47.674 1.00 92.69 95 ASN A CA 1
ATOM 723 C C . ASN A 1 95 ? 41.007 1.381 -46.989 1.00 92.69 95 ASN A C 1
ATOM 725 O O . ASN A 1 95 ? 40.289 1.265 -45.998 1.00 92.69 95 ASN A O 1
ATOM 729 N N . PRO A 1 96 ? 41.333 2.602 -47.462 1.00 92.88 96 PRO A N 1
ATOM 730 C CA . PRO A 1 96 ? 40.876 3.828 -46.803 1.00 92.88 96 PRO A CA 1
ATOM 731 C C . PRO A 1 96 ? 39.346 3.945 -46.735 1.00 92.88 96 PRO A C 1
ATOM 733 O O . PRO A 1 96 ? 38.795 4.305 -45.696 1.00 92.88 96 PRO A O 1
ATOM 736 N N . PHE A 1 97 ? 38.641 3.586 -47.812 1.00 89.12 97 PHE A N 1
ATOM 737 C CA . PHE A 1 97 ? 37.177 3.654 -47.867 1.00 89.12 97 PHE A CA 1
ATOM 738 C C . PHE A 1 97 ? 36.527 2.561 -47.018 1.00 89.12 97 PHE A C 1
ATOM 740 O O . PHE A 1 97 ? 35.575 2.843 -46.287 1.00 89.12 97 PHE A O 1
ATOM 747 N N . ILE A 1 98 ? 37.081 1.342 -47.051 1.00 93.12 98 ILE A N 1
ATOM 748 C CA . ILE A 1 98 ? 36.652 0.244 -46.174 1.00 93.12 98 ILE A CA 1
ATOM 749 C C . ILE A 1 98 ? 36.873 0.623 -44.708 1.00 93.12 98 ILE A C 1
ATOM 751 O O . ILE A 1 98 ? 35.982 0.412 -43.892 1.00 93.12 98 ILE A O 1
ATOM 755 N N . ALA A 1 99 ? 38.016 1.223 -44.369 1.00 94.12 99 ALA A N 1
ATOM 756 C CA . ALA A 1 99 ? 38.336 1.635 -43.007 1.00 94.12 99 ALA A CA 1
ATOM 757 C C . ALA A 1 99 ? 37.360 2.703 -42.491 1.00 94.12 99 ALA A C 1
ATOM 759 O O . ALA A 1 99 ? 36.836 2.567 -41.387 1.00 94.12 99 ALA A O 1
ATOM 760 N N . ILE A 1 100 ? 37.049 3.728 -43.292 1.00 91.12 100 ILE A N 1
ATOM 761 C CA . ILE A 1 100 ? 36.068 4.757 -42.910 1.00 91.12 100 ILE A CA 1
ATOM 762 C C . ILE A 1 100 ? 34.671 4.139 -42.762 1.00 91.12 100 ILE A C 1
ATOM 764 O O . ILE A 1 100 ? 33.990 4.398 -41.768 1.00 91.12 100 ILE A O 1
ATOM 768 N N . ALA A 1 101 ? 34.250 3.282 -43.699 1.00 89.62 101 ALA A N 1
ATOM 769 C CA . ALA A 1 101 ? 32.974 2.577 -43.601 1.00 89.62 101 ALA A CA 1
ATOM 770 C C . ALA A 1 101 ? 32.906 1.693 -42.343 1.00 89.62 101 ALA A C 1
ATOM 772 O O . ALA A 1 101 ? 31.905 1.717 -41.626 1.00 89.62 101 ALA A O 1
ATOM 773 N N . ALA A 1 102 ? 33.984 0.972 -42.026 1.00 93.56 102 ALA A N 1
ATOM 774 C CA . ALA A 1 102 ? 34.092 0.138 -40.836 1.00 93.56 102 ALA A CA 1
ATOM 775 C C . ALA A 1 102 ? 34.010 0.964 -39.544 1.00 93.56 102 ALA A C 1
ATOM 777 O O . ALA A 1 102 ? 33.300 0.563 -38.623 1.00 93.56 102 ALA A O 1
ATOM 778 N N . VAL A 1 103 ? 34.661 2.133 -39.478 1.00 95.62 103 VAL A N 1
ATOM 779 C CA . VAL A 1 103 ? 34.560 3.057 -38.333 1.00 95.62 103 VAL A CA 1
ATOM 780 C C . VAL A 1 103 ? 33.128 3.561 -38.157 1.00 95.62 103 VAL A C 1
ATOM 782 O O . VAL A 1 103 ? 32.625 3.564 -37.034 1.00 95.62 103 VAL A O 1
ATOM 785 N N . ILE A 1 104 ? 32.441 3.929 -39.245 1.00 89.44 104 ILE A N 1
ATOM 786 C CA . ILE A 1 104 ? 31.043 4.383 -39.191 1.00 89.44 104 ILE A CA 1
ATOM 787 C C . ILE A 1 104 ? 30.132 3.264 -38.674 1.00 89.44 104 ILE A C 1
ATOM 789 O O . ILE A 1 104 ? 29.393 3.474 -37.714 1.00 89.44 104 ILE A O 1
ATOM 793 N N . VAL A 1 105 ? 30.197 2.070 -39.271 1.00 89.88 105 VAL A N 1
ATOM 794 C CA . VAL A 1 105 ? 29.350 0.928 -38.883 1.00 89.88 105 VAL A CA 1
ATOM 795 C C . VAL A 1 105 ? 29.626 0.502 -37.442 1.00 89.88 105 VAL A C 1
ATOM 797 O O . VAL A 1 105 ? 28.691 0.306 -36.668 1.00 89.88 105 VAL A O 1
ATOM 800 N N . THR A 1 106 ? 30.898 0.414 -37.054 1.00 93.44 106 THR A N 1
ATOM 801 C CA . THR A 1 106 ? 31.301 0.040 -35.691 1.00 93.44 106 THR A CA 1
ATOM 802 C C . THR A 1 106 ? 30.851 1.091 -34.674 1.00 93.44 106 THR A C 1
ATOM 804 O O . THR A 1 106 ? 30.298 0.744 -33.631 1.00 93.44 106 THR A O 1
ATOM 807 N N . GLY A 1 107 ? 31.010 2.380 -34.989 1.00 90.88 107 GLY A N 1
ATOM 808 C CA . GLY A 1 107 ? 30.517 3.479 -34.158 1.00 90.88 107 GLY A CA 1
ATOM 809 C C . GLY A 1 107 ? 28.997 3.452 -33.987 1.00 90.88 107 GLY A C 1
ATOM 810 O O . GLY A 1 107 ? 28.507 3.592 -32.866 1.00 90.88 107 GLY A O 1
ATOM 811 N N . LEU A 1 108 ? 28.247 3.197 -35.066 1.00 88.50 108 LEU A N 1
ATOM 812 C CA . LEU A 1 108 ? 26.792 3.021 -35.015 1.00 88.50 108 LEU A CA 1
ATOM 813 C C . LEU A 1 108 ? 26.391 1.818 -34.154 1.00 88.50 108 LEU A C 1
ATOM 815 O O . LEU A 1 108 ? 25.479 1.940 -33.338 1.00 88.50 108 LEU A O 1
ATOM 819 N N . ALA A 1 109 ? 27.082 0.684 -34.288 1.00 89.50 109 ALA A N 1
ATOM 820 C CA . ALA A 1 109 ? 26.814 -0.513 -33.495 1.00 89.50 109 ALA A CA 1
ATOM 821 C C . ALA A 1 109 ? 27.014 -0.254 -31.992 1.00 89.50 109 ALA A C 1
ATOM 823 O O . ALA A 1 109 ? 26.112 -0.525 -31.194 1.00 89.50 109 ALA A O 1
ATOM 824 N N . PHE A 1 110 ? 28.143 0.352 -31.604 1.00 91.25 110 PHE A N 1
ATOM 825 C CA . PHE A 1 110 ? 28.391 0.742 -30.211 1.00 91.25 110 PHE A CA 1
ATOM 826 C C . PHE A 1 110 ? 27.361 1.738 -29.695 1.00 91.25 110 PHE A C 1
ATOM 828 O O . PHE A 1 110 ? 26.935 1.666 -28.542 1.00 91.25 110 PHE A O 1
ATOM 835 N N . TYR A 1 111 ? 26.934 2.663 -30.545 1.00 86.62 111 TYR A N 1
ATOM 836 C CA . TYR A 1 111 ? 25.955 3.658 -30.161 1.00 86.62 111 TYR A CA 1
ATOM 837 C C . TYR A 1 111 ? 24.553 3.064 -29.957 1.00 86.62 111 TYR A C 1
ATOM 839 O O . TYR A 1 111 ? 23.899 3.357 -28.953 1.00 86.62 111 TYR A O 1
ATOM 847 N N . MET A 1 112 ? 24.112 2.164 -30.841 1.00 85.50 112 MET A N 1
ATOM 848 C CA . MET A 1 112 ? 22.879 1.392 -30.651 1.00 85.50 112 MET A CA 1
ATOM 849 C C . MET A 1 112 ? 22.943 0.542 -29.378 1.00 85.50 112 MET A C 1
ATOM 851 O O . MET A 1 112 ? 21.976 0.503 -28.619 1.00 85.50 112 MET A O 1
ATOM 855 N N . GLN A 1 113 ? 24.090 -0.085 -29.099 1.00 85.94 113 GLN A N 1
ATOM 856 C CA . GLN A 1 113 ? 24.305 -0.841 -27.866 1.00 85.94 113 GLN A CA 1
ATOM 857 C C . GLN A 1 113 ? 24.244 0.059 -26.624 1.00 85.94 113 GLN A C 1
ATOM 859 O O . GLN A 1 113 ? 23.627 -0.310 -25.627 1.00 85.94 113 GLN A O 1
ATOM 864 N N . TYR A 1 114 ? 24.833 1.256 -26.673 1.00 88.94 114 TYR A N 1
ATOM 865 C CA . TYR A 1 114 ? 24.737 2.239 -25.594 1.00 88.94 114 TYR A CA 1
ATOM 866 C C . TYR A 1 114 ? 23.280 2.633 -25.316 1.00 88.94 114 TYR A C 1
ATOM 868 O O . TYR A 1 114 ? 22.855 2.635 -24.161 1.00 88.94 114 TYR A O 1
ATOM 876 N N . GLN A 1 115 ? 22.497 2.910 -26.361 1.00 85.06 115 GLN A N 1
ATOM 877 C CA . GLN A 1 115 ? 21.072 3.227 -26.231 1.00 85.06 115 GLN A CA 1
ATOM 878 C C . GLN A 1 115 ? 20.272 2.055 -25.650 1.00 85.06 115 GLN A C 1
ATOM 880 O O . GLN A 1 115 ? 19.498 2.245 -24.709 1.00 85.06 115 GLN A O 1
ATOM 885 N N . ALA A 1 116 ? 20.502 0.835 -26.146 1.00 87.12 116 ALA A N 1
ATOM 886 C CA . ALA A 1 116 ? 19.892 -0.373 -25.596 1.00 87.12 116 ALA A CA 1
ATOM 887 C C . ALA A 1 116 ? 20.237 -0.540 -24.107 1.00 87.12 116 ALA A C 1
ATOM 889 O O . ALA A 1 116 ? 19.353 -0.791 -23.295 1.00 87.12 116 ALA A O 1
ATOM 890 N N . ASN A 1 117 ? 21.492 -0.294 -23.719 1.00 91.88 117 ASN A N 1
ATOM 891 C CA . ASN A 1 117 ? 21.922 -0.336 -22.322 1.00 91.88 117 ASN A CA 1
ATOM 892 C C . ASN A 1 117 ? 21.216 0.712 -21.448 1.00 91.88 117 ASN A C 1
ATOM 894 O O . ASN A 1 117 ? 20.910 0.419 -20.294 1.00 91.88 117 ASN A O 1
ATOM 898 N N . GLN A 1 118 ? 20.928 1.914 -21.960 1.00 88.25 118 GLN A N 1
ATOM 899 C CA . GLN A 1 118 ? 20.145 2.909 -21.214 1.00 88.25 118 GLN A CA 1
ATOM 900 C C . GLN A 1 118 ? 18.699 2.450 -21.003 1.00 88.25 118 GLN A C 1
ATOM 902 O O . GLN A 1 118 ? 18.180 2.549 -19.893 1.00 88.25 118 GLN A O 1
ATOM 907 N N . GLN A 1 119 ? 18.065 1.878 -22.031 1.00 88.44 119 GLN A N 1
ATOM 908 C CA . GLN A 1 119 ? 16.721 1.303 -21.903 1.00 88.44 119 GLN A CA 1
ATOM 909 C C . GLN A 1 119 ? 16.697 0.133 -20.913 1.00 88.44 119 GLN A C 1
ATOM 911 O O . GLN A 1 119 ? 15.803 0.064 -20.072 1.00 88.44 119 GLN A O 1
ATOM 916 N N . ILE A 1 120 ? 17.708 -0.740 -20.958 1.00 90.81 120 ILE A N 1
ATOM 917 C CA . ILE A 1 120 ? 17.882 -1.846 -20.007 1.00 90.81 120 ILE A CA 1
ATOM 918 C C . ILE A 1 120 ? 18.032 -1.311 -18.579 1.00 90.81 120 ILE A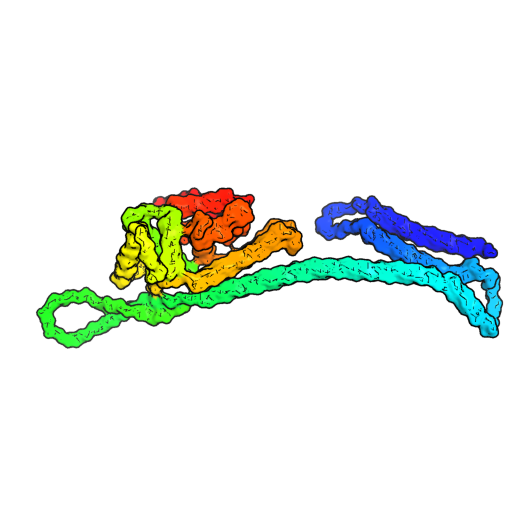 C 1
ATOM 920 O O . ILE A 1 120 ? 17.407 -1.842 -17.668 1.00 90.81 120 ILE A O 1
ATOM 924 N N . ARG A 1 121 ? 18.813 -0.244 -18.363 1.00 91.12 121 ARG A N 1
ATOM 925 C CA . ARG A 1 121 ? 18.965 0.379 -17.036 1.00 91.12 121 ARG A CA 1
ATOM 926 C C . ARG A 1 121 ? 17.640 0.904 -16.490 1.00 91.12 121 ARG A C 1
ATOM 928 O O . ARG A 1 121 ? 17.341 0.679 -15.322 1.00 91.12 121 ARG A O 1
ATOM 935 N N . GLU A 1 122 ? 16.846 1.579 -17.315 1.00 89.19 122 GLU A N 1
ATOM 936 C CA . GLU A 1 122 ? 15.527 2.071 -16.900 1.00 89.19 122 GLU A CA 1
ATOM 937 C C . GLU A 1 122 ? 14.551 0.915 -16.623 1.00 89.19 122 GLU A C 1
ATOM 939 O O . GLU A 1 122 ? 13.867 0.921 -15.600 1.00 89.19 122 GLU A O 1
ATOM 944 N N . GLN A 1 123 ? 14.546 -0.132 -17.456 1.00 91.81 123 GLN A N 1
ATOM 945 C CA . GLN A 1 123 ? 13.770 -1.350 -17.189 1.00 91.81 123 GLN A CA 1
ATOM 946 C C . GLN A 1 123 ? 14.205 -2.038 -15.891 1.00 91.81 123 GLN A C 1
ATOM 948 O O . GLN A 1 123 ? 13.355 -2.477 -15.120 1.00 91.81 123 GLN A O 1
ATOM 953 N N . PHE A 1 124 ? 15.508 -2.089 -15.615 1.00 94.88 124 PHE A N 1
ATOM 954 C CA . PHE A 1 124 ? 16.048 -2.674 -14.393 1.00 94.88 124 PHE A CA 1
ATOM 955 C C . PHE A 1 124 ? 15.579 -1.920 -13.144 1.00 94.88 124 PHE A C 1
ATOM 957 O O . PHE A 1 124 ? 15.185 -2.553 -12.168 1.00 94.88 124 PHE A O 1
ATOM 964 N N . LYS A 1 125 ? 15.540 -0.580 -13.176 1.00 93.88 125 LYS A N 1
ATOM 965 C CA . LYS A 1 125 ? 14.981 0.219 -12.071 1.00 93.88 125 LYS A CA 1
ATOM 966 C C . LYS A 1 125 ? 13.508 -0.105 -11.819 1.00 93.88 125 LYS A C 1
ATOM 968 O O . LYS A 1 125 ? 13.112 -0.262 -10.667 1.00 93.88 125 LYS A O 1
ATOM 973 N N . ILE A 1 126 ? 12.709 -0.231 -12.884 1.00 93.88 126 ILE A N 1
ATOM 974 C CA . ILE A 1 126 ? 11.291 -0.610 -12.776 1.00 93.88 126 ILE A CA 1
ATOM 975 C C . ILE A 1 126 ? 11.159 -2.005 -12.161 1.00 93.88 126 ILE A C 1
ATOM 977 O O . ILE A 1 126 ? 10.410 -2.174 -11.204 1.00 93.88 126 ILE A O 1
ATOM 981 N N . GLN A 1 127 ? 11.926 -2.983 -12.646 1.00 96.25 127 GLN A N 1
ATOM 982 C CA . GLN A 1 127 ? 11.910 -4.349 -12.115 1.00 96.25 127 GLN A CA 1
ATOM 983 C C . GLN A 1 127 ? 12.350 -4.411 -10.650 1.00 96.25 127 GLN A C 1
ATOM 985 O O . GLN A 1 127 ? 11.714 -5.091 -9.849 1.00 96.25 127 GLN A O 1
ATOM 990 N N . GLN A 1 128 ? 13.405 -3.684 -10.273 1.00 96.56 128 GLN A N 1
ATOM 991 C CA . GLN A 1 128 ? 13.865 -3.605 -8.887 1.00 96.56 128 GLN A CA 1
ATOM 992 C C . GLN A 1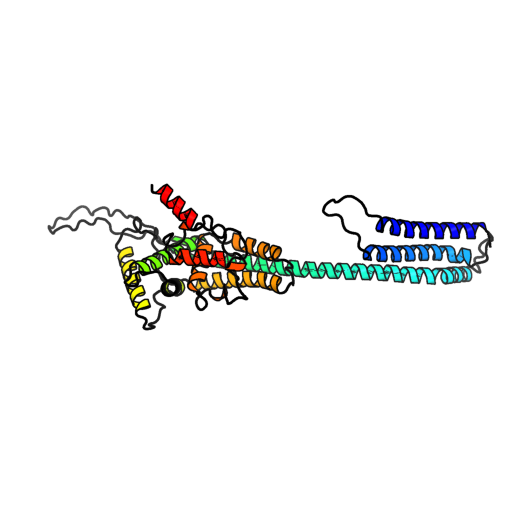 128 ? 12.781 -3.007 -7.985 1.00 96.56 128 GLN A C 1
ATOM 994 O O . GLN A 1 128 ? 12.519 -3.534 -6.902 1.00 96.56 128 GLN A O 1
ATOM 999 N N . PHE A 1 129 ? 12.125 -1.940 -8.451 1.00 97.69 129 PHE A N 1
ATOM 1000 C CA . PHE A 1 129 ? 11.013 -1.324 -7.741 1.00 97.69 129 PHE A CA 1
ATOM 1001 C C . PHE A 1 129 ? 9.835 -2.286 -7.563 1.00 97.69 129 PHE A C 1
ATOM 1003 O O . PHE A 1 129 ? 9.342 -2.456 -6.449 1.00 97.69 129 PHE A O 1
ATOM 1010 N N . GLU A 1 130 ? 9.401 -2.943 -8.641 1.00 97.62 130 GLU A N 1
ATOM 1011 C CA . GLU A 1 130 ? 8.300 -3.908 -8.608 1.00 97.62 130 GLU A CA 1
ATOM 1012 C C . GLU A 1 130 ? 8.632 -5.092 -7.697 1.00 97.62 130 GLU A C 1
ATOM 1014 O O . GLU A 1 130 ? 7.819 -5.459 -6.851 1.00 97.62 130 GLU A O 1
ATOM 1019 N N . SER A 1 131 ? 9.842 -5.646 -7.800 1.00 98.12 131 SER A N 1
ATOM 1020 C CA . SER A 1 131 ? 10.296 -6.746 -6.949 1.00 98.12 131 SER A CA 1
ATOM 1021 C C . SER A 1 131 ? 10.264 -6.363 -5.470 1.00 98.12 131 SER A C 1
ATOM 1023 O O . SER A 1 131 ? 9.751 -7.125 -4.654 1.00 98.12 131 SER A O 1
ATOM 1025 N N . GLN A 1 132 ? 10.779 -5.184 -5.111 1.00 97.88 132 GLN A N 1
ATOM 1026 C CA . GLN A 1 132 ? 10.760 -4.712 -3.728 1.00 97.88 132 GLN A CA 1
ATOM 1027 C C . GLN A 1 132 ? 9.331 -4.420 -3.248 1.00 97.88 132 GLN A C 1
ATOM 1029 O O . GLN A 1 132 ? 8.988 -4.741 -2.110 1.00 97.88 132 GLN A O 1
ATOM 1034 N N . PHE A 1 133 ? 8.480 -3.849 -4.106 1.00 98.31 133 PHE A N 1
ATOM 1035 C CA . PHE A 1 133 ? 7.066 -3.628 -3.808 1.00 98.31 133 PHE A CA 1
ATOM 1036 C C . PHE A 1 133 ? 6.331 -4.941 -3.514 1.00 98.31 133 PHE A C 1
ATOM 1038 O O . PHE A 1 133 ? 5.672 -5.048 -2.479 1.00 98.31 133 PHE A O 1
ATOM 1045 N N . TYR A 1 134 ? 6.455 -5.947 -4.384 1.00 98.06 134 TYR A N 1
ATOM 1046 C CA . TYR A 1 134 ? 5.790 -7.237 -4.189 1.00 98.06 134 TYR A CA 1
ATOM 1047 C C . TYR A 1 134 ? 6.350 -8.005 -2.992 1.00 98.06 134 TYR A C 1
ATOM 1049 O O . TYR A 1 134 ? 5.588 -8.686 -2.307 1.00 98.06 134 TYR A O 1
ATOM 1057 N N . GLU A 1 135 ? 7.633 -7.842 -2.675 1.00 98.12 135 GLU A N 1
ATOM 1058 C CA . GLU A 1 135 ? 8.213 -8.417 -1.463 1.00 98.12 135 GLU A CA 1
ATOM 1059 C C . GLU A 1 135 ? 7.647 -7.767 -0.194 1.00 98.12 135 GLU A C 1
ATOM 1061 O O . GLU A 1 135 ? 7.253 -8.466 0.739 1.00 98.12 135 GLU A O 1
ATOM 1066 N N . MET A 1 136 ? 7.488 -6.439 -0.173 1.00 98.00 136 MET A N 1
ATOM 1067 C CA . MET A 1 136 ? 6.776 -5.773 0.923 1.00 98.00 136 MET A CA 1
ATOM 1068 C C . MET A 1 136 ? 5.295 -6.184 0.980 1.00 98.00 136 MET A C 1
ATOM 1070 O O . MET A 1 136 ? 4.724 -6.353 2.056 1.00 98.00 136 MET A O 1
ATOM 1074 N N . LEU A 1 137 ? 4.642 -6.413 -0.157 1.00 97.31 137 LEU A N 1
ATOM 1075 C CA . LEU A 1 137 ? 3.271 -6.921 -0.154 1.00 97.31 137 LEU A CA 1
ATOM 1076 C C . LEU A 1 137 ? 3.192 -8.324 0.472 1.00 97.31 137 LEU A C 1
ATOM 1078 O O . LEU A 1 137 ? 2.306 -8.597 1.284 1.00 97.31 137 LEU A O 1
ATOM 1082 N N . ARG A 1 138 ? 4.149 -9.195 0.135 1.00 97.50 138 ARG A N 1
ATOM 1083 C CA . ARG A 1 138 ? 4.267 -10.556 0.669 1.00 97.50 138 ARG A CA 1
ATOM 1084 C C . ARG A 1 138 ? 4.526 -10.548 2.173 1.00 97.50 138 ARG A C 1
ATOM 1086 O O . ARG A 1 138 ? 3.793 -11.200 2.908 1.00 97.50 138 ARG A O 1
ATOM 1093 N N . LEU A 1 139 ? 5.509 -9.777 2.633 1.00 97.00 139 LEU A N 1
ATOM 1094 C CA . LEU A 1 139 ? 5.830 -9.623 4.056 1.00 97.00 139 LEU A CA 1
ATOM 1095 C C . LEU A 1 139 ? 4.655 -9.014 4.841 1.00 97.00 139 LEU A C 1
ATOM 1097 O O . LEU A 1 139 ? 4.374 -9.436 5.957 1.00 97.00 139 LEU A O 1
ATOM 1101 N N . HIS A 1 140 ? 3.906 -8.070 4.255 1.00 96.81 140 HIS A N 1
ATOM 1102 C CA . HIS A 1 140 ? 2.694 -7.542 4.888 1.00 96.81 140 HIS A CA 1
ATOM 1103 C C . HIS A 1 140 ? 1.640 -8.636 5.084 1.00 96.81 140 HIS A C 1
ATOM 1105 O O . HIS A 1 140 ? 1.073 -8.749 6.167 1.00 96.81 140 HIS A O 1
ATOM 1111 N N . LYS A 1 141 ? 1.415 -9.464 4.058 1.00 95.69 141 LYS A N 1
ATOM 1112 C CA . LYS A 1 141 ? 0.510 -10.612 4.142 1.00 95.69 141 LYS A CA 1
ATOM 1113 C C . LYS A 1 141 ? 0.966 -11.615 5.208 1.00 95.69 141 LYS A C 1
ATOM 1115 O O . LYS A 1 141 ? 0.122 -12.093 5.952 1.00 95.69 141 LYS A O 1
ATOM 1120 N N . GLN A 1 142 ? 2.268 -11.882 5.325 1.00 95.50 142 GLN A N 1
ATOM 1121 C CA . GLN A 1 142 ? 2.808 -12.748 6.382 1.00 95.50 142 GLN A CA 1
ATOM 1122 C C . GLN A 1 142 ? 2.534 -12.183 7.778 1.00 95.50 142 GLN A C 1
ATOM 1124 O O . GLN A 1 142 ? 1.997 -12.904 8.609 1.00 95.50 142 GLN A O 1
ATOM 1129 N N . ASN A 1 143 ? 2.770 -10.884 7.999 1.00 95.19 143 ASN A N 1
ATOM 1130 C CA . ASN A 1 143 ? 2.431 -10.238 9.272 1.00 95.19 143 ASN A CA 1
ATOM 1131 C C . ASN A 1 143 ? 0.941 -10.374 9.612 1.00 95.19 143 ASN A C 1
ATOM 1133 O O . ASN A 1 143 ? 0.602 -10.468 10.783 1.00 95.19 143 ASN A O 1
ATOM 1137 N N . VAL A 1 144 ? 0.053 -10.340 8.609 1.00 95.81 144 VAL A N 1
ATOM 1138 C CA . VAL A 1 144 ? -1.388 -10.570 8.805 1.00 95.81 144 VAL A CA 1
ATOM 1139 C C . VAL A 1 144 ? -1.656 -12.028 9.158 1.00 95.81 144 VAL A C 1
ATOM 1141 O O . VAL A 1 144 ? -2.404 -12.289 10.091 1.00 95.81 144 VAL A O 1
ATOM 1144 N N . ASP A 1 145 ? -1.063 -12.968 8.425 1.00 95.00 145 ASP A N 1
ATOM 1145 C CA . ASP A 1 145 ? -1.270 -14.407 8.609 1.00 95.00 145 ASP A CA 1
ATOM 1146 C C . ASP A 1 145 ? -0.737 -14.908 9.975 1.00 95.00 145 ASP A C 1
ATOM 1148 O O . ASP A 1 145 ? -1.272 -15.878 10.509 1.00 95.00 145 ASP A O 1
ATOM 1152 N N . GLU A 1 146 ? 0.252 -14.221 10.560 1.00 93.81 146 GLU A N 1
ATOM 1153 C CA . GLU A 1 146 ? 0.795 -14.453 11.912 1.00 93.81 146 GLU A CA 1
ATOM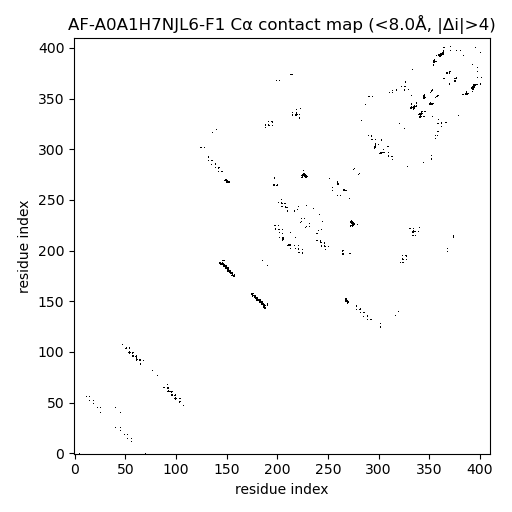 1154 C C . GLU A 1 146 ? -0.099 -13.935 13.049 1.00 93.81 146 GLU A C 1
ATOM 1156 O O . GLU A 1 146 ? 0.142 -14.262 14.209 1.00 93.81 146 GLU A O 1
ATOM 1161 N N . ILE A 1 147 ? -1.119 -13.120 12.757 1.00 94.62 147 ILE A N 1
ATOM 1162 C CA . ILE A 1 147 ? -2.025 -12.625 13.797 1.00 94.62 147 ILE A CA 1
ATOM 1163 C C . ILE A 1 147 ? -2.944 -13.761 14.230 1.00 94.62 147 ILE A C 1
ATOM 1165 O O . ILE A 1 147 ? -3.680 -14.324 13.414 1.00 94.62 147 ILE A O 1
ATOM 1169 N N . GLU A 1 148 ? -2.945 -14.048 15.528 1.00 92.62 148 GLU A N 1
ATOM 1170 C CA . GLU A 1 148 ? -3.763 -15.090 16.137 1.00 92.62 148 GLU A CA 1
ATOM 1171 C C . GLU A 1 148 ? -4.566 -14.531 17.313 1.00 92.62 148 GLU A C 1
ATOM 1173 O O . GLU A 1 148 ? -4.089 -13.692 18.077 1.00 92.62 148 GLU A O 1
ATOM 1178 N N . LEU A 1 149 ? -5.795 -15.016 17.464 1.00 90.94 149 LEU A N 1
ATOM 1179 C CA . LEU A 1 149 ? -6.672 -14.699 18.582 1.00 90.94 149 LEU A CA 1
ATOM 1180 C C . LEU A 1 149 ? -7.343 -15.977 19.077 1.00 90.94 149 LEU A C 1
ATOM 1182 O O . LEU A 1 149 ? -7.941 -16.720 18.296 1.00 90.94 149 LEU A O 1
ATOM 1186 N N . ILE A 1 150 ? -7.258 -16.217 20.381 1.00 87.31 150 ILE A N 1
ATOM 1187 C CA . ILE A 1 150 ? -7.971 -17.313 21.035 1.00 87.31 150 ILE A CA 1
ATOM 1188 C C . ILE A 1 150 ? -9.381 -16.828 21.347 1.00 87.31 150 ILE A C 1
ATOM 1190 O O . ILE A 1 150 ? -9.557 -15.815 22.024 1.00 87.31 150 ILE A O 1
ATOM 1194 N N . VAL A 1 151 ? -10.376 -17.560 20.859 1.00 86.06 151 VAL A N 1
ATOM 1195 C CA . VAL A 1 151 ? -11.783 -17.289 21.145 1.00 86.06 151 VAL A CA 1
ATOM 1196 C C . VAL A 1 151 ? -12.452 -18.551 21.685 1.00 86.06 151 VAL A C 1
ATOM 1198 O O . VAL A 1 151 ? -12.025 -19.671 21.405 1.00 86.06 151 VAL A O 1
ATOM 1201 N N . TYR A 1 152 ? -13.505 -18.361 22.464 1.00 80.12 152 TYR A N 1
ATOM 1202 C CA . TYR A 1 152 ? -14.234 -19.402 23.168 1.00 80.12 152 TYR A CA 1
ATOM 1203 C C . TYR A 1 152 ? -15.670 -19.416 22.656 1.00 80.12 152 TYR A C 1
ATOM 1205 O O . TYR A 1 152 ? -16.365 -18.393 22.686 1.00 80.12 152 TYR A O 1
ATOM 1213 N N . ASP A 1 153 ? -16.104 -20.573 22.168 1.00 68.75 153 ASP A N 1
ATOM 1214 C CA . ASP A 1 153 ? -17.480 -20.756 21.733 1.00 68.75 153 ASP A CA 1
ATOM 1215 C C . ASP A 1 153 ? -18.389 -21.009 22.939 1.00 68.75 153 ASP A C 1
ATOM 1217 O O . ASP A 1 153 ? -18.011 -21.640 23.934 1.00 68.75 153 ASP A O 1
ATOM 1221 N N . GLU A 1 154 ? -19.618 -20.496 22.859 1.00 60.91 154 GLU A N 1
ATOM 1222 C CA . GLU A 1 154 ? -20.627 -20.805 23.861 1.00 60.91 154 GLU A CA 1
ATOM 1223 C C . GLU A 1 154 ? -20.977 -22.286 23.812 1.00 60.91 154 GLU A C 1
ATOM 1225 O O . GLU A 1 154 ? -21.500 -22.810 22.828 1.00 60.91 154 GLU A O 1
ATOM 1230 N N . GLY A 1 155 ? -20.715 -22.950 24.929 1.00 52.53 155 GLY A N 1
ATOM 1231 C CA . GLY A 1 155 ? -21.053 -24.333 25.129 1.00 52.53 155 GLY A CA 1
ATOM 1232 C C . GLY A 1 155 ? -22.126 -24.522 26.180 1.00 52.53 155 GLY A C 1
ATOM 1233 O O . GLY A 1 155 ? -21.891 -24.313 27.368 1.00 52.53 155 GLY A O 1
ATOM 1234 N N . VAL A 1 156 ? -23.305 -24.983 25.771 1.00 45.69 156 VAL A N 1
ATOM 1235 C CA . VAL A 1 156 ? -24.318 -25.439 26.727 1.00 45.69 156 VAL A CA 1
ATOM 1236 C C . VAL A 1 156 ? -23.995 -26.884 27.107 1.00 45.69 156 VAL A C 1
ATOM 1238 O O . VAL A 1 156 ? -24.320 -27.806 26.360 1.00 45.69 156 VAL A O 1
ATOM 1241 N N . LYS A 1 157 ? -23.396 -27.119 28.281 1.00 43.28 157 LYS A N 1
ATOM 1242 C CA . LYS A 1 157 ? -23.511 -28.434 28.927 1.00 43.28 157 LYS A CA 1
ATOM 1243 C C . LYS A 1 157 ? -24.833 -28.472 29.690 1.00 43.28 157 LYS A C 1
ATOM 1245 O O . LYS A 1 157 ? -24.996 -27.770 30.681 1.00 43.28 157 LYS A O 1
ATOM 1250 N N . LYS A 1 158 ? -25.781 -29.304 29.243 1.00 39.22 158 LYS A N 1
ATOM 1251 C CA . LYS A 1 158 ? -26.887 -29.740 30.106 1.00 39.22 158 LYS A CA 1
ATOM 1252 C C . LYS A 1 158 ? -26.273 -30.603 31.205 1.00 39.22 158 LYS A C 1
ATOM 1254 O O . LYS A 1 158 ? -25.751 -31.674 30.909 1.00 39.22 158 LYS A O 1
ATOM 1259 N N . THR A 1 159 ? -26.295 -30.149 32.450 1.00 42.44 159 THR A N 1
ATOM 1260 C CA . THR A 1 159 ? -26.059 -31.042 33.582 1.00 42.44 159 THR A CA 1
ATOM 1261 C C . THR A 1 159 ? -27.273 -31.961 33.698 1.00 42.44 159 THR A C 1
ATOM 1263 O O . THR A 1 159 ? -28.398 -31.511 33.914 1.00 42.44 159 THR A O 1
ATOM 1266 N N . GLU A 1 160 ? -27.074 -33.264 33.509 1.00 41.06 160 GLU A N 1
ATOM 1267 C CA . GLU A 1 160 ? -28.054 -34.242 33.972 1.00 41.06 160 GLU A CA 1
ATOM 1268 C C . GLU A 1 160 ? -28.154 -34.079 35.493 1.00 41.06 160 GLU A C 1
ATOM 1270 O O . GLU A 1 160 ? -27.145 -34.159 36.199 1.00 41.06 160 GLU A O 1
ATOM 1275 N N . LYS A 1 161 ? -29.352 -33.756 36.003 1.00 40.94 161 LYS A N 1
ATOM 1276 C CA . LYS A 1 161 ? -29.593 -33.665 37.448 1.00 40.94 161 LYS A CA 1
ATOM 1277 C C . LYS A 1 161 ? -29.124 -34.984 38.082 1.00 40.94 161 LYS A C 1
ATOM 1279 O O . LYS A 1 161 ? -29.585 -36.034 37.629 1.00 40.94 161 LYS A O 1
ATOM 1284 N N . PRO A 1 162 ? -28.279 -34.982 39.132 1.00 38.25 162 PRO A N 1
ATOM 1285 C CA . PRO A 1 162 ? -28.081 -36.185 39.922 1.00 38.25 162 PRO A CA 1
ATOM 1286 C C . PRO A 1 162 ? -29.443 -36.560 40.497 1.00 38.25 162 PRO A C 1
ATOM 1288 O O . PRO A 1 162 ? -30.067 -35.778 41.219 1.00 38.25 162 PRO A O 1
ATOM 1291 N N . SER A 1 163 ? -29.947 -37.731 40.130 1.00 44.91 163 SER A N 1
ATOM 1292 C CA . SER A 1 163 ? -31.169 -38.269 40.702 1.00 44.91 163 SER A CA 1
ATOM 1293 C C . SER A 1 163 ? -30.978 -38.452 42.211 1.00 44.91 163 SER A C 1
ATOM 1295 O O . SER A 1 163 ? -30.309 -39.378 42.658 1.00 44.91 163 SER A O 1
ATOM 1297 N N . THR A 1 164 ? -31.621 -37.553 42.961 1.00 41.47 164 THR A N 1
ATOM 1298 C CA . THR A 1 164 ? -32.105 -37.676 44.345 1.00 41.47 164 THR A CA 1
ATOM 1299 C C . THR A 1 164 ? -31.089 -37.800 45.488 1.00 41.47 164 THR A C 1
ATOM 1301 O O . THR A 1 164 ? -30.483 -38.844 45.688 1.00 41.47 164 THR A O 1
ATOM 1304 N N . ALA A 1 165 ? -31.114 -36.814 46.391 1.00 37.16 165 ALA A N 1
ATOM 1305 C CA . ALA A 1 165 ? -31.362 -37.058 47.815 1.00 37.16 165 ALA A CA 1
ATOM 1306 C C . ALA A 1 165 ? -32.020 -35.815 48.439 1.00 37.16 165 ALA A C 1
ATOM 1308 O O . ALA A 1 165 ? -31.527 -34.698 48.316 1.00 37.16 165 ALA A O 1
ATOM 1309 N N . ARG A 1 166 ? -33.185 -36.024 49.057 1.00 50.38 166 ARG A N 1
ATOM 1310 C CA . ARG A 1 166 ? -34.025 -35.002 49.691 1.00 50.38 166 ARG A CA 1
ATOM 1311 C C . ARG A 1 166 ? -33.346 -34.432 50.938 1.00 50.38 166 ARG A C 1
ATOM 1313 O O . ARG A 1 166 ? -33.134 -35.185 51.880 1.00 50.38 166 ARG A O 1
ATOM 1320 N N . THR A 1 167 ? -33.188 -33.114 51.006 1.00 40.69 167 THR A N 1
ATOM 1321 C CA . THR A 1 167 ? -33.215 -32.354 52.270 1.00 40.69 167 THR A CA 1
ATOM 1322 C C . THR A 1 167 ? -33.667 -30.929 51.970 1.00 40.69 167 THR A C 1
ATOM 1324 O O . THR A 1 167 ? -33.078 -30.253 51.133 1.00 40.69 167 THR A O 1
ATOM 1327 N N . GLY A 1 168 ? -34.768 -30.517 52.603 1.00 46.38 168 GLY A N 1
ATOM 1328 C CA . GLY A 1 168 ? -35.497 -29.288 52.302 1.00 46.38 168 GLY A CA 1
ATOM 1329 C C . GLY A 1 168 ? -34.771 -28.016 52.734 1.00 46.38 168 GLY A C 1
ATOM 1330 O O . GLY A 1 168 ? -34.749 -27.676 53.914 1.00 46.38 168 GLY A O 1
ATOM 1331 N N . GLY A 1 169 ? -34.260 -27.290 51.747 1.00 39.59 169 GLY A N 1
ATOM 1332 C CA . GLY A 1 169 ? -34.002 -25.853 51.784 1.00 39.59 169 GLY A CA 1
ATOM 1333 C C . GLY A 1 169 ? -34.534 -25.228 50.486 1.00 39.59 169 GLY A C 1
ATOM 1334 O O . GLY A 1 169 ? -34.827 -25.977 49.552 1.00 39.59 169 GLY A O 1
ATOM 1335 N N . PRO A 1 170 ? -34.713 -23.898 50.406 1.00 37.84 170 PRO A N 1
ATOM 1336 C CA . PRO A 1 170 ? -35.173 -23.255 49.178 1.00 37.84 170 PRO A CA 1
ATOM 1337 C C . PRO A 1 170 ? -34.165 -23.512 48.045 1.00 37.84 170 PRO A C 1
ATOM 1339 O O . PRO A 1 170 ? -33.036 -23.026 48.086 1.00 37.84 170 PRO A O 1
ATOM 1342 N N . GLU A 1 171 ? -34.572 -24.312 47.056 1.00 39.84 171 GLU A N 1
ATOM 1343 C CA . GLU A 1 171 ? -33.832 -24.530 45.812 1.00 39.84 171 GLU A CA 1
ATOM 1344 C C . GLU A 1 171 ? -33.773 -23.210 45.034 1.00 39.84 171 GLU A C 1
ATOM 1346 O O . GLU A 1 171 ? -34.786 -22.723 44.531 1.00 39.84 171 GLU A O 1
ATOM 1351 N N . ILE A 1 172 ? -32.580 -22.626 44.910 1.00 41.16 172 ILE A N 1
ATOM 1352 C CA . ILE A 1 172 ? -32.300 -21.676 43.832 1.00 41.16 172 ILE A CA 1
ATOM 1353 C C . ILE A 1 172 ? -32.028 -22.532 42.592 1.00 41.16 172 ILE A C 1
ATOM 1355 O O . ILE A 1 172 ? -30.915 -23.009 42.374 1.00 41.16 172 ILE A O 1
ATOM 1359 N N . ASP A 1 173 ? -33.086 -22.791 41.828 1.00 40.72 173 ASP A N 1
ATOM 1360 C CA . ASP A 1 173 ? -33.066 -23.580 40.598 1.00 40.72 173 ASP A CA 1
ATOM 1361 C C . ASP A 1 173 ? -32.377 -22.755 39.490 1.00 40.72 173 ASP A C 1
ATOM 1363 O O . ASP A 1 173 ? -33.015 -22.013 38.746 1.00 40.72 173 ASP A O 1
ATOM 1367 N N . SER A 1 174 ? -31.046 -22.830 39.399 1.00 41.94 174 SER A N 1
ATOM 1368 C CA . SER A 1 174 ? -30.317 -22.406 38.197 1.00 41.94 174 SER A CA 1
ATOM 1369 C C . SER A 1 174 ? -29.651 -23.629 37.561 1.00 41.94 174 SER A C 1
ATOM 1371 O O . SER A 1 174 ? -28.572 -24.041 37.992 1.00 41.94 174 SER A O 1
ATOM 1373 N N . PRO A 1 175 ? -30.284 -24.263 36.555 1.00 38.72 175 PRO A N 1
ATOM 1374 C CA . PRO A 1 175 ? -29.817 -25.526 35.986 1.00 38.72 175 PRO A CA 1
ATOM 1375 C C . PRO A 1 175 ? -28.706 -25.361 34.934 1.00 38.72 175 PRO A C 1
ATOM 1377 O O . PRO A 1 175 ? -28.381 -26.318 34.236 1.00 38.72 175 PRO A O 1
ATOM 1380 N N . TYR A 1 176 ? -28.108 -24.175 34.798 1.00 42.69 176 TYR A N 1
ATOM 1381 C CA . TYR A 1 176 ? -27.103 -23.902 33.772 1.00 42.69 176 TYR A CA 1
ATOM 1382 C C . TYR A 1 176 ? -25.785 -23.463 34.405 1.00 42.69 176 TYR A C 1
ATOM 1384 O O . TYR A 1 176 ? -25.590 -22.299 34.740 1.00 42.69 176 TYR A O 1
ATOM 1392 N N . VAL A 1 177 ? -24.838 -24.395 34.524 1.00 44.00 177 VAL A N 1
ATOM 1393 C CA . VAL A 1 177 ? -23.428 -24.035 34.706 1.00 44.00 177 VAL A CA 1
ATOM 1394 C C . VAL A 1 177 ? -22.870 -23.750 33.312 1.00 44.00 177 VAL A C 1
ATOM 1396 O O . VAL A 1 177 ? -22.717 -24.674 32.512 1.00 44.00 177 VAL A O 1
ATOM 1399 N N . ARG A 1 178 ? -22.590 -22.479 32.989 1.00 49.44 178 ARG A N 1
ATOM 1400 C CA . ARG A 1 178 ? -21.860 -22.130 31.757 1.00 49.44 178 ARG A CA 1
ATOM 1401 C C . ARG A 1 178 ? -20.493 -22.805 31.799 1.00 49.44 178 ARG A C 1
ATOM 1403 O O . ARG A 1 178 ? -19.662 -22.470 32.637 1.00 49.44 178 ARG A O 1
ATOM 1410 N N . SER A 1 179 ? -20.248 -23.744 30.892 1.00 52.44 179 SER A N 1
ATOM 1411 C CA . SER A 1 179 ? -18.905 -24.255 30.630 1.00 52.44 179 SER A CA 1
ATOM 1412 C C . SER A 1 179 ? -18.460 -23.730 29.272 1.00 52.44 179 SER A C 1
ATOM 1414 O O . SER A 1 179 ? -19.065 -24.088 28.264 1.00 52.44 179 SER A O 1
ATOM 1416 N N . PHE A 1 180 ? -17.423 -22.895 29.232 1.00 54.84 180 PHE A N 1
ATOM 1417 C CA . PHE A 1 180 ? -16.775 -22.512 27.977 1.00 54.84 180 PHE A CA 1
ATOM 1418 C C . PHE A 1 180 ? -16.279 -23.793 27.285 1.00 54.84 180 PHE A C 1
ATOM 1420 O O . PHE A 1 180 ? -15.504 -24.545 27.878 1.00 54.84 180 PHE A O 1
ATOM 1427 N N . ILE A 1 181 ? -16.800 -24.094 26.091 1.00 56.19 181 ILE A N 1
ATOM 1428 C CA . ILE A 1 181 ? -16.385 -25.262 25.305 1.00 56.19 181 ILE A CA 1
ATOM 1429 C C . ILE A 1 181 ? -15.200 -24.836 24.434 1.00 56.19 181 ILE A C 1
ATOM 1431 O O . ILE A 1 181 ? -15.225 -23.765 23.838 1.00 56.19 181 ILE A O 1
ATOM 1435 N N . ASP A 1 182 ? -14.165 -25.675 24.471 1.00 64.75 182 ASP A N 1
ATOM 1436 C CA . ASP A 1 182 ? -12.892 -25.701 23.744 1.00 64.75 182 ASP A CA 1
ATOM 1437 C C . ASP A 1 182 ? -12.402 -24.403 23.060 1.00 64.75 182 ASP A C 1
ATOM 1439 O O . ASP A 1 182 ? -13.024 -23.908 22.116 1.00 64.75 182 ASP A O 1
ATOM 1443 N N . PRO A 1 183 ? -11.225 -23.870 23.456 1.00 77.06 183 PRO A N 1
ATOM 1444 C CA . PRO A 1 183 ? -10.646 -22.700 22.806 1.00 77.06 183 PRO A CA 1
ATOM 1445 C C . PRO A 1 183 ? -10.365 -22.985 21.326 1.00 77.06 183 PRO A C 1
ATOM 1447 O O . PRO A 1 183 ? -9.679 -23.953 20.986 1.00 77.06 183 PRO A O 1
ATOM 1450 N N . ARG A 1 184 ? -10.834 -22.101 20.440 1.00 86.19 184 ARG A N 1
ATOM 1451 C CA . ARG A 1 184 ? -10.484 -22.116 19.015 1.00 86.19 184 ARG A CA 1
ATOM 1452 C C . ARG A 1 184 ? -9.557 -20.953 18.687 1.00 86.19 184 ARG A C 1
ATOM 1454 O O . ARG A 1 184 ? -9.723 -19.842 19.187 1.00 86.19 184 ARG A O 1
ATOM 1461 N N . ILE A 1 185 ? -8.599 -21.196 17.797 1.00 88.12 185 ILE A N 1
ATOM 1462 C CA . ILE A 1 185 ? -7.667 -20.166 17.335 1.00 88.12 185 ILE A CA 1
ATOM 1463 C C . ILE A 1 185 ? -8.186 -19.591 16.019 1.00 88.12 185 ILE A C 1
ATOM 1465 O O . ILE A 1 185 ? -8.287 -20.290 15.009 1.00 88.12 185 ILE A O 1
ATOM 1469 N N . VAL A 1 186 ? -8.501 -18.301 16.025 1.00 91.38 186 VAL A N 1
ATOM 1470 C CA . VAL A 1 186 ? -8.771 -17.518 14.820 1.00 91.38 186 VAL A CA 1
ATOM 1471 C C . VAL A 1 186 ? -7.450 -16.932 14.343 1.00 91.38 186 VAL A C 1
ATOM 1473 O O . VAL A 1 186 ? -6.711 -16.365 15.139 1.00 91.38 186 VAL A O 1
ATOM 1476 N N . LYS A 1 187 ? -7.154 -17.048 13.045 1.00 94.25 187 LYS A N 1
ATOM 1477 C CA . LYS A 1 187 ? -5.920 -16.517 12.452 1.00 94.25 187 LYS A CA 1
ATOM 1478 C C . LYS A 1 187 ? -6.186 -15.564 11.296 1.00 94.25 187 LYS A C 1
ATOM 1480 O O . LYS A 1 187 ? -7.245 -15.619 10.654 1.00 94.25 187 LYS A O 1
ATOM 1485 N N . GLY A 1 188 ? -5.196 -14.738 10.985 1.00 94.81 188 GLY A N 1
ATOM 1486 C CA . GLY A 1 188 ? -5.188 -13.934 9.774 1.00 94.81 188 GLY A CA 1
ATOM 1487 C C . GLY A 1 188 ? -6.194 -12.786 9.795 1.00 94.81 188 GLY A C 1
ATOM 1488 O O . GLY A 1 188 ? -6.602 -12.273 10.837 1.00 94.81 188 GLY A O 1
ATOM 1489 N N . ARG A 1 189 ? -6.687 -12.437 8.602 1.00 93.31 189 ARG A N 1
ATOM 1490 C CA . ARG A 1 189 ? -7.652 -11.340 8.386 1.00 93.31 189 ARG A CA 1
ATOM 1491 C C . ARG A 1 189 ? -8.918 -11.438 9.239 1.00 93.31 189 ARG A C 1
ATOM 1493 O O . ARG A 1 189 ? -9.509 -10.416 9.566 1.00 93.31 189 ARG A O 1
ATOM 1500 N N . LYS A 1 190 ? -9.350 -12.651 9.605 1.00 94.31 190 LYS A N 1
ATOM 1501 C CA . LYS A 1 190 ? -10.555 -12.852 10.426 1.00 94.31 190 LYS A CA 1
ATOM 1502 C C . LYS A 1 190 ? -10.409 -12.251 11.824 1.00 94.31 190 LYS A C 1
ATOM 1504 O O . LYS A 1 190 ? -11.411 -11.826 12.387 1.00 94.31 190 LYS A O 1
ATOM 1509 N N . VAL A 1 191 ? -9.186 -12.159 12.351 1.00 95.31 191 VAL A N 1
ATOM 1510 C CA . VAL A 1 191 ? -8.921 -11.547 13.661 1.00 95.31 191 VAL A CA 1
ATOM 1511 C C . VAL A 1 191 ? -9.330 -10.071 13.681 1.00 95.31 191 VAL A C 1
ATOM 1513 O O . VAL A 1 191 ? -9.867 -9.599 14.677 1.00 95.31 191 VAL A O 1
ATOM 1516 N N . PHE A 1 192 ? -9.201 -9.356 12.558 1.00 96.38 192 PHE A N 1
ATOM 1517 C CA . PHE A 1 192 ? -9.602 -7.949 12.480 1.00 96.38 192 PHE A CA 1
ATOM 1518 C C . PHE A 1 192 ? -11.099 -7.730 12.721 1.00 96.38 192 PHE A C 1
ATOM 1520 O O . PHE A 1 192 ? -11.475 -6.656 13.174 1.00 96.38 192 PHE A O 1
ATOM 1527 N N . ILE A 1 193 ? -11.956 -8.725 12.465 1.00 94.38 193 ILE A N 1
ATOM 1528 C CA . ILE A 1 193 ? -13.386 -8.632 12.796 1.00 94.38 193 ILE A CA 1
ATOM 1529 C C . ILE A 1 193 ? -13.554 -8.516 14.316 1.00 94.38 193 ILE A C 1
ATOM 1531 O O . ILE A 1 193 ? -14.267 -7.635 14.787 1.00 94.38 193 ILE A O 1
ATOM 1535 N N . TYR A 1 194 ? -12.840 -9.348 15.076 1.00 93.69 194 TYR A N 1
ATOM 1536 C CA . TYR A 1 194 ? -12.848 -9.314 16.538 1.00 93.69 194 TYR A CA 1
ATOM 1537 C C . TYR A 1 194 ? -12.213 -8.034 17.084 1.00 93.69 194 TYR A C 1
ATOM 1539 O O . TYR A 1 194 ? -12.738 -7.459 18.029 1.00 93.69 194 TYR A O 1
ATOM 1547 N N . TYR A 1 195 ? -11.155 -7.525 16.446 1.00 95.56 195 TYR A N 1
ATOM 1548 C CA . TYR A 1 195 ? -10.579 -6.221 16.796 1.00 95.56 195 TYR A CA 1
ATOM 1549 C C . TYR A 1 195 ? -11.567 -5.067 16.611 1.00 95.56 195 TYR A C 1
ATOM 1551 O O . TYR A 1 195 ? -11.657 -4.198 17.476 1.00 95.56 195 TYR A O 1
ATOM 1559 N N . VAL A 1 196 ? -12.340 -5.067 15.519 1.00 94.69 196 VAL A N 1
ATOM 1560 C CA . VAL A 1 196 ? -13.405 -4.074 15.313 1.00 94.69 196 VAL A CA 1
ATOM 1561 C C . VAL A 1 196 ? -14.469 -4.201 16.405 1.00 94.69 196 VAL A C 1
ATOM 1563 O O . VAL A 1 196 ? -14.842 -3.189 16.992 1.00 94.69 196 VAL A O 1
ATOM 1566 N N . GLN A 1 197 ? -14.918 -5.422 16.717 1.00 92.25 197 GLN A N 1
ATOM 1567 C CA . GLN A 1 197 ? -15.916 -5.675 17.765 1.00 92.25 197 GLN A CA 1
ATOM 1568 C C . GLN A 1 197 ? -15.440 -5.214 19.146 1.00 92.25 197 GLN A C 1
ATOM 1570 O O . GLN A 1 197 ? -16.158 -4.492 19.833 1.00 92.25 197 GLN A O 1
ATOM 1575 N N . GLU A 1 198 ? -14.223 -5.589 19.539 1.00 92.31 198 GLU A N 1
ATOM 1576 C CA . GLU A 1 198 ? -13.606 -5.180 20.802 1.00 92.31 198 GLU A CA 1
ATOM 1577 C C . GLU A 1 198 ? -13.522 -3.659 20.909 1.00 92.31 198 GLU A C 1
ATOM 1579 O O . GLU A 1 198 ? -13.903 -3.076 21.925 1.00 92.31 198 GLU A O 1
ATOM 1584 N N . PHE A 1 199 ? -13.062 -2.998 19.847 1.00 93.81 199 PHE A N 1
ATOM 1585 C CA . PHE A 1 199 ? -12.951 -1.549 19.853 1.00 93.81 199 PHE A CA 1
ATOM 1586 C C . PHE A 1 199 ? -14.324 -0.861 19.877 1.00 93.81 199 PHE A C 1
ATOM 1588 O O . PHE A 1 199 ? -14.486 0.164 20.537 1.00 93.81 199 PHE A O 1
ATOM 1595 N N . HIS A 1 200 ? -15.340 -1.437 19.226 1.00 92.44 200 HIS A N 1
ATOM 1596 C CA . HIS A 1 200 ? -16.723 -0.962 19.331 1.00 92.44 200 HIS A CA 1
ATOM 1597 C C . HIS A 1 200 ? -17.268 -1.087 20.752 1.00 92.44 200 HIS A C 1
ATOM 1599 O O . HIS A 1 200 ? -17.889 -0.140 21.224 1.00 92.44 200 HIS A O 1
ATOM 1605 N N . VAL A 1 201 ? -16.998 -2.188 21.462 1.00 89.44 201 VAL A N 1
ATOM 1606 C CA . VAL A 1 201 ? -17.355 -2.312 22.889 1.00 89.44 201 VAL A CA 1
ATOM 1607 C C . VAL A 1 201 ? -16.708 -1.195 23.696 1.00 89.44 201 VAL A C 1
ATOM 1609 O O . VAL A 1 201 ? -17.364 -0.554 24.509 1.00 89.44 201 VAL A O 1
ATOM 1612 N N . LEU A 1 202 ? -15.436 -0.907 23.430 1.00 89.25 202 LEU A N 1
ATOM 1613 C CA . LEU A 1 202 ? -14.711 0.127 24.155 1.00 89.25 202 LEU A CA 1
ATOM 1614 C C . LEU A 1 202 ? -15.299 1.528 23.910 1.00 89.25 202 LEU A C 1
ATOM 1616 O O . LEU A 1 202 ? -15.471 2.302 24.850 1.00 89.25 202 LEU A O 1
ATOM 1620 N N . LEU A 1 203 ? -15.680 1.842 22.671 1.00 89.62 203 LEU A N 1
ATOM 1621 C CA . LEU A 1 203 ? -16.386 3.086 22.348 1.00 89.62 203 LEU A CA 1
ATOM 1622 C C . LEU A 1 203 ? -17.794 3.148 22.965 1.00 89.62 203 LEU A C 1
ATOM 1624 O O . LEU A 1 203 ? -18.250 4.227 23.342 1.00 89.62 203 LEU A O 1
ATOM 1628 N N . ASP A 1 204 ? -18.474 2.011 23.112 1.00 87.19 204 ASP A N 1
ATOM 1629 C CA . ASP A 1 204 ? -19.759 1.924 23.813 1.00 87.19 204 ASP A CA 1
ATOM 1630 C C . ASP A 1 204 ? -19.600 2.221 25.311 1.00 87.19 204 ASP A C 1
ATOM 1632 O O . ASP A 1 204 ? -20.393 2.979 25.870 1.00 87.19 204 ASP A O 1
ATOM 1636 N N . CYS A 1 205 ? -18.521 1.734 25.937 1.00 85.31 205 CYS A N 1
ATOM 1637 C CA . CYS A 1 205 ? -18.146 2.105 27.305 1.00 85.31 205 CYS A CA 1
ATOM 1638 C C . CYS A 1 205 ? -17.932 3.618 27.437 1.00 85.31 205 CYS A C 1
ATOM 1640 O O . CYS A 1 205 ? -18.475 4.233 28.353 1.00 85.31 205 CYS A O 1
ATOM 1642 N N . VAL A 1 206 ? -17.209 4.249 26.499 1.00 85.38 206 VAL A N 1
ATOM 1643 C CA . VAL A 1 206 ? -17.055 5.718 26.474 1.00 85.38 206 VAL A CA 1
ATOM 1644 C C . VAL A 1 206 ? -18.425 6.403 26.444 1.00 85.38 206 VAL A C 1
ATOM 1646 O O . VAL A 1 206 ? -18.665 7.319 27.229 1.00 85.38 206 VAL A O 1
ATOM 1649 N N . GLY A 1 207 ? -19.337 5.947 25.580 1.00 81.12 207 GLY A N 1
ATOM 1650 C CA . GLY A 1 207 ? -20.682 6.515 25.451 1.00 81.12 207 GLY A CA 1
ATOM 1651 C C . GLY A 1 207 ? -21.571 6.338 26.689 1.00 81.12 207 GLY A C 1
ATOM 1652 O O . GLY A 1 207 ? -22.336 7.243 27.013 1.00 81.12 207 GLY A O 1
ATOM 1653 N N . LYS A 1 208 ? -21.464 5.199 27.385 1.00 77.06 208 LYS A N 1
ATOM 1654 C CA . LYS A 1 208 ? -22.218 4.877 28.614 1.00 77.06 208 LYS A CA 1
ATOM 1655 C C . LYS A 1 208 ? -21.647 5.539 29.875 1.00 77.06 208 LYS A C 1
ATOM 1657 O O . LYS A 1 208 ? -22.363 5.676 30.865 1.00 77.06 208 LYS A O 1
ATOM 1662 N N . SER A 1 209 ? -20.363 5.890 29.865 1.00 72.50 209 SER A N 1
ATOM 1663 C CA . SER A 1 209 ? -19.681 6.519 30.999 1.00 72.50 209 SER A CA 1
ATOM 1664 C C . SER A 1 209 ? -20.144 7.964 31.244 1.00 72.50 209 SER A C 1
ATOM 1666 O O . SER A 1 209 ? -20.809 8.567 30.401 1.00 72.50 209 SER A O 1
ATOM 1668 N N . GLU A 1 210 ? -19.737 8.560 32.372 1.00 64.25 210 GLU A N 1
ATOM 1669 C CA . GLU A 1 210 ? -20.009 9.973 32.709 1.00 64.25 210 GLU A CA 1
ATOM 1670 C C . GLU A 1 210 ? -19.459 10.970 31.670 1.00 64.25 210 GLU A C 1
ATOM 1672 O O . GLU A 1 210 ? -19.850 12.134 31.647 1.00 64.25 210 GLU A O 1
ATOM 1677 N N . LEU A 1 211 ? -18.599 10.501 30.762 1.00 63.03 211 LEU A N 1
ATOM 1678 C CA . LEU A 1 211 ? -18.045 11.268 29.651 1.00 63.03 211 LEU A CA 1
ATOM 1679 C C . LEU A 1 211 ? -19.101 11.596 28.579 1.00 63.03 211 LEU A C 1
ATOM 1681 O O . LEU A 1 211 ? -18.938 12.594 27.880 1.00 63.03 211 LEU A O 1
ATOM 1685 N N . GLN A 1 212 ? -20.148 10.761 28.445 1.00 63.97 212 GLN A N 1
ATOM 1686 C CA . GLN A 1 212 ? -21.356 10.843 27.588 1.00 63.97 212 GLN A CA 1
ATOM 1687 C C . GLN A 1 212 ? -21.205 11.356 26.136 1.00 63.97 212 GLN A C 1
ATOM 1689 O O . GLN A 1 212 ? -22.200 11.530 25.428 1.00 63.97 212 GLN A O 1
ATOM 1694 N N . ARG A 1 213 ? -19.989 11.585 25.630 1.00 73.44 213 ARG A N 1
ATOM 1695 C CA . ARG A 1 213 ? -19.757 12.067 24.269 1.00 73.44 213 ARG A CA 1
ATOM 1696 C C . ARG A 1 213 ? -18.422 11.591 23.721 1.00 73.44 213 ARG A C 1
ATOM 1698 O O . ARG A 1 213 ? -17.360 11.988 24.189 1.00 73.44 213 ARG A O 1
ATOM 1705 N N . ILE A 1 214 ? -18.495 10.819 22.640 1.00 83.31 214 ILE A N 1
ATOM 1706 C CA . ILE A 1 214 ? -17.320 10.466 21.846 1.00 83.31 214 ILE A CA 1
ATOM 1707 C C . ILE A 1 214 ? -16.847 11.719 21.111 1.00 83.31 214 ILE A C 1
ATOM 1709 O O . ILE A 1 214 ? -17.577 12.333 20.331 1.00 83.31 214 ILE A O 1
ATOM 1713 N N . ASN A 1 215 ? -15.610 12.091 21.386 1.00 85.06 215 ASN A N 1
ATOM 1714 C CA . ASN A 1 215 ? -14.862 13.178 20.780 1.00 85.06 215 ASN A CA 1
ATOM 1715 C C . ASN A 1 215 ? -13.441 12.680 20.466 1.00 85.06 215 ASN A C 1
ATOM 1717 O O . ASN A 1 215 ? -13.097 11.529 20.725 1.00 85.06 215 ASN A O 1
ATOM 1721 N N . LYS A 1 216 ? -12.595 13.549 19.917 1.00 85.19 216 LYS A N 1
ATOM 1722 C CA . LYS A 1 216 ? -11.244 13.173 19.490 1.00 85.19 216 LYS A CA 1
ATOM 1723 C C . LYS A 1 216 ? -10.358 12.633 20.618 1.00 85.19 216 LYS A C 1
ATOM 1725 O O . LYS A 1 216 ? -9.630 11.672 20.403 1.00 85.19 216 LYS A O 1
ATOM 1730 N N . GLU A 1 217 ? -10.419 13.253 21.790 1.00 84.12 217 GLU A N 1
ATOM 1731 C CA . GLU A 1 217 ? -9.605 12.887 22.953 1.00 84.12 217 GLU A CA 1
ATOM 1732 C C . GLU A 1 217 ? -10.044 11.536 23.516 1.00 84.12 217 GLU A C 1
ATOM 1734 O O . GLU A 1 217 ? -9.254 10.597 23.565 1.00 84.12 217 GLU A O 1
ATOM 1739 N N . SER A 1 218 ? -11.342 11.389 23.779 1.00 85.38 218 SER A N 1
ATOM 1740 C CA . SER A 1 218 ? -11.928 10.132 24.251 1.00 85.38 218 SER A CA 1
ATOM 1741 C C . SER A 1 218 ? -11.756 8.968 23.279 1.00 85.38 218 SER A C 1
ATOM 1743 O O . SER A 1 218 ? -11.488 7.848 23.706 1.00 85.38 218 SER A O 1
ATOM 1745 N N . PHE A 1 219 ? -11.857 9.222 21.972 1.00 88.94 219 PHE A N 1
ATOM 1746 C CA . PHE A 1 219 ? -11.595 8.221 20.943 1.00 88.94 219 PHE A CA 1
ATOM 1747 C C . PHE A 1 219 ? -10.118 7.812 20.910 1.00 88.94 219 PHE A C 1
ATOM 1749 O O . PHE A 1 219 ? -9.807 6.629 20.770 1.00 88.94 219 PHE A O 1
ATOM 1756 N N . SER A 1 220 ? -9.202 8.780 21.028 1.00 87.75 220 SER A N 1
ATOM 1757 C CA . SER A 1 220 ? -7.766 8.505 21.087 1.00 87.75 220 SER A CA 1
ATOM 1758 C C . SER A 1 220 ? -7.446 7.633 22.293 1.00 87.75 220 SER A C 1
ATOM 1760 O O . SER A 1 220 ? -6.797 6.603 22.138 1.00 87.75 220 SER A O 1
ATOM 1762 N N . GLU A 1 221 ? -7.950 7.995 23.470 1.00 85.31 221 GLU A N 1
ATOM 1763 C CA . GLU A 1 221 ? -7.714 7.258 24.711 1.00 85.31 221 GLU A CA 1
ATOM 1764 C C . GLU A 1 221 ? -8.289 5.841 24.652 1.00 85.31 221 GLU A C 1
ATOM 1766 O O . GLU A 1 221 ? -7.611 4.862 24.967 1.00 85.31 221 GLU A O 1
ATOM 1771 N N . ALA A 1 222 ? -9.506 5.717 24.123 1.00 88.38 222 ALA A N 1
ATOM 1772 C CA . ALA A 1 222 ? -10.122 4.440 23.822 1.00 88.38 222 ALA A CA 1
ATOM 1773 C C . ALA A 1 222 ? -9.223 3.563 22.936 1.00 88.38 222 ALA A C 1
ATOM 1775 O O . ALA A 1 222 ? -8.996 2.381 23.211 1.00 88.38 222 ALA A O 1
ATOM 1776 N N . TYR A 1 223 ? -8.668 4.150 21.876 1.00 90.88 223 TYR A N 1
ATOM 1777 C CA . TYR A 1 223 ? -7.773 3.440 20.973 1.00 90.88 223 TYR A CA 1
ATOM 1778 C C . TYR A 1 223 ? -6.439 3.101 21.644 1.00 90.88 223 TYR A C 1
ATOM 1780 O O . TYR A 1 223 ? -5.878 2.039 21.379 1.00 90.88 223 TYR A O 1
ATOM 1788 N N . HIS A 1 224 ? -5.931 3.956 22.535 1.00 87.00 224 HIS A N 1
ATOM 1789 C CA . HIS A 1 224 ? -4.740 3.666 23.327 1.00 87.00 224 HIS A CA 1
ATOM 1790 C C . HIS A 1 224 ? -4.951 2.445 24.233 1.00 87.00 224 HIS A C 1
ATOM 1792 O O . HIS A 1 224 ? -4.071 1.586 24.267 1.00 87.00 224 HIS A O 1
ATOM 1798 N N . VAL A 1 225 ? -6.109 2.312 24.891 1.00 87.25 225 VAL A N 1
ATOM 1799 C CA . VAL A 1 225 ? -6.448 1.122 25.696 1.00 87.25 225 VAL A CA 1
ATOM 1800 C C . VAL A 1 225 ? -6.569 -0.122 24.816 1.00 87.25 225 VAL A C 1
ATOM 1802 O O . VAL A 1 225 ? -5.973 -1.148 25.130 1.00 87.25 225 VAL A O 1
ATOM 1805 N N . PHE A 1 226 ? -7.263 -0.038 23.679 1.00 91.38 226 PHE A N 1
ATOM 1806 C CA . PHE A 1 226 ? -7.352 -1.149 22.724 1.00 91.38 226 PHE A CA 1
ATOM 1807 C C . PHE A 1 226 ? -5.970 -1.591 22.213 1.00 91.38 226 PHE A C 1
ATOM 1809 O O . PHE A 1 226 ? -5.667 -2.779 22.114 1.00 91.38 226 PHE A O 1
ATOM 1816 N N . PHE A 1 227 ? -5.105 -0.634 21.880 1.00 90.38 227 PHE A N 1
ATOM 1817 C CA . PHE A 1 227 ? -3.814 -0.920 21.268 1.00 90.38 227 PHE A CA 1
ATOM 1818 C C . PHE A 1 227 ? -2.772 -1.375 22.296 1.00 90.38 227 PHE A C 1
ATOM 1820 O O . PHE A 1 227 ? -2.039 -2.328 22.042 1.00 90.38 227 PHE A O 1
ATOM 1827 N N . GLY A 1 228 ? -2.693 -0.710 23.448 1.00 86.06 228 GLY A N 1
ATOM 1828 C CA . GLY A 1 228 ? -1.704 -0.968 24.498 1.00 86.06 228 GLY A CA 1
ATOM 1829 C C . GLY A 1 228 ? -2.133 -2.007 25.533 1.00 86.06 228 GLY A C 1
ATOM 1830 O O . GLY A 1 228 ? -1.271 -2.667 26.110 1.00 86.06 228 GLY A O 1
ATOM 1831 N N . GLY A 1 229 ? -3.438 -2.195 25.717 1.00 87.06 229 GLY A N 1
ATOM 1832 C CA . GLY A 1 229 ? -4.028 -3.043 26.747 1.00 87.06 229 GLY A CA 1
ATOM 1833 C C . GLY A 1 229 ? -4.342 -2.276 28.028 1.00 87.06 229 GLY A C 1
ATOM 1834 O O . GLY A 1 229 ? -3.662 -1.310 28.378 1.00 87.06 229 GLY A O 1
ATOM 1835 N N . LEU A 1 230 ? -5.366 -2.736 28.746 1.00 80.94 230 LEU A N 1
ATOM 1836 C CA . LEU A 1 230 ? -5.855 -2.119 29.979 1.00 80.94 230 LEU A CA 1
ATOM 1837 C C . LEU A 1 230 ? -4.809 -2.168 31.104 1.00 80.94 230 LEU A C 1
ATOM 1839 O O . LEU A 1 230 ? -4.584 -1.175 31.790 1.00 80.94 230 LEU A O 1
ATOM 1843 N N . ASP A 1 231 ? -4.119 -3.304 31.248 1.00 73.50 231 ASP A N 1
ATOM 1844 C CA . ASP A 1 231 ? -3.144 -3.539 32.325 1.00 73.50 231 ASP A CA 1
ATOM 1845 C C . ASP A 1 231 ? -1.846 -2.734 32.153 1.00 73.50 231 ASP A C 1
ATOM 1847 O O . ASP A 1 231 ? -1.126 -2.479 33.118 1.00 73.50 231 ASP A O 1
ATOM 1851 N N . LYS A 1 232 ? -1.524 -2.339 30.915 1.00 69.69 232 LYS A N 1
ATOM 1852 C CA . LYS A 1 232 ? -0.289 -1.617 30.573 1.00 69.69 232 LYS A CA 1
ATOM 1853 C C . LYS A 1 232 ? -0.465 -0.098 30.590 1.00 69.69 232 LYS A C 1
ATOM 1855 O O . LYS A 1 232 ? 0.466 0.599 30.196 1.00 69.69 232 LYS A O 1
ATOM 1860 N N . PHE A 1 233 ? -1.619 0.405 31.035 1.00 64.00 233 PHE A N 1
ATOM 1861 C CA . PHE A 1 233 ? -1.939 1.828 31.145 1.00 64.00 233 PHE A CA 1
ATOM 1862 C C . PHE A 1 233 ? -1.544 2.355 32.541 1.00 64.00 233 PHE A C 1
ATOM 1864 O O . PHE A 1 233 ? -2.305 2.187 33.498 1.00 64.00 233 PHE A O 1
ATOM 1871 N N . PRO A 1 234 ? -0.351 2.951 32.738 1.00 51.56 234 PRO A N 1
ATOM 1872 C CA . PRO A 1 234 ? 0.099 3.363 34.058 1.00 51.56 234 PRO A CA 1
ATOM 1873 C C . PRO A 1 234 ? -0.434 4.767 34.363 1.00 51.56 234 PRO A C 1
ATOM 1875 O O . PRO A 1 234 ? -0.116 5.706 33.643 1.00 51.56 234 PRO A O 1
ATOM 1878 N N . HIS A 1 235 ? -1.213 4.877 35.441 1.00 51.41 235 HIS A N 1
ATOM 1879 C CA . HIS A 1 235 ? -1.502 6.036 36.307 1.00 51.41 235 HIS A CA 1
ATOM 1880 C C . HIS A 1 235 ? -0.998 7.440 35.896 1.00 51.41 235 HIS A C 1
ATOM 1882 O O . HIS A 1 235 ? -0.345 8.121 36.691 1.00 51.41 235 HIS A O 1
ATOM 1888 N N . GLN A 1 236 ? -1.328 7.935 34.704 1.00 51.75 236 GLN A N 1
ATOM 1889 C CA . GLN A 1 236 ? -1.356 9.378 34.492 1.00 51.75 236 GLN A CA 1
ATOM 1890 C C . GLN A 1 236 ? -2.714 9.859 34.995 1.00 51.75 236 GLN A C 1
ATOM 1892 O O . GLN A 1 236 ? -3.743 9.423 34.493 1.00 51.75 236 GLN A O 1
ATOM 1897 N N . ASN A 1 237 ? -2.681 10.662 36.063 1.00 51.62 237 ASN A N 1
ATOM 1898 C CA . ASN A 1 237 ? -3.822 11.222 36.795 1.00 51.62 237 ASN A CA 1
ATOM 1899 C C . ASN A 1 237 ? -4.694 12.134 35.912 1.00 51.62 237 ASN A C 1
ATOM 1901 O O . ASN A 1 237 ? -4.761 13.341 36.146 1.00 51.62 237 ASN A O 1
ATOM 1905 N N . ASP A 1 238 ? -5.358 11.576 34.909 1.00 70.81 238 ASP A N 1
ATOM 1906 C CA . ASP A 1 238 ? -6.506 12.212 34.287 1.00 70.81 238 ASP A CA 1
ATOM 1907 C C . ASP A 1 238 ? -7.774 11.470 34.720 1.00 70.81 238 ASP A C 1
ATOM 1909 O O . ASP A 1 238 ? -7.902 10.251 34.566 1.00 70.81 238 ASP A O 1
ATOM 1913 N N . LEU A 1 239 ? -8.714 12.236 35.275 1.00 74.25 239 LEU A N 1
ATOM 1914 C CA . LEU A 1 239 ? -10.059 11.798 35.639 1.00 74.25 239 LEU A CA 1
ATOM 1915 C C . LEU A 1 239 ? -10.740 11.078 34.463 1.00 74.25 239 LEU A C 1
ATOM 1917 O O . LEU A 1 239 ? -11.518 10.144 34.666 1.00 74.25 239 LEU A O 1
ATOM 1921 N N . PHE A 1 240 ? -10.416 11.485 33.232 1.00 75.94 240 PHE A N 1
ATOM 1922 C CA . PHE A 1 240 ? -10.908 10.869 32.008 1.00 75.94 240 PHE A CA 1
ATOM 1923 C C . PHE A 1 240 ? -10.550 9.374 31.910 1.00 75.94 240 PHE A C 1
ATOM 1925 O O . PHE A 1 240 ? -11.435 8.526 31.753 1.00 75.94 240 PHE A O 1
ATOM 1932 N N . SER A 1 241 ? -9.263 9.034 32.022 1.00 75.00 241 SER A N 1
ATOM 1933 C CA . SER A 1 241 ? -8.765 7.665 31.831 1.00 75.00 241 SER A CA 1
ATOM 1934 C C . SER A 1 241 ? -9.232 6.736 32.955 1.00 75.00 241 SER A C 1
ATOM 1936 O O . SER A 1 241 ? -9.541 5.568 32.710 1.00 75.00 241 SER A O 1
ATOM 1938 N N . GLU A 1 242 ? -9.359 7.259 34.179 1.00 77.75 242 GLU A N 1
ATOM 1939 C CA . GLU A 1 242 ? -9.931 6.528 35.317 1.00 77.75 242 GLU A CA 1
ATOM 1940 C C . GLU A 1 242 ? -11.426 6.235 35.113 1.00 77.75 242 GLU A C 1
ATOM 1942 O O . GLU A 1 242 ? -11.878 5.106 35.315 1.00 77.75 242 GLU A O 1
ATOM 1947 N N . THR A 1 243 ? -12.185 7.218 34.622 1.00 82.06 243 THR A N 1
ATOM 1948 C CA . THR A 1 243 ? -13.612 7.053 34.299 1.00 82.06 243 THR A CA 1
ATOM 1949 C C . THR A 1 243 ? -13.817 5.992 33.218 1.00 82.06 243 THR A C 1
ATOM 1951 O O . THR A 1 243 ? -14.659 5.100 33.365 1.00 82.06 243 THR A O 1
ATOM 1954 N N . LEU A 1 244 ? -13.013 6.043 32.150 1.00 81.88 244 LEU A N 1
ATOM 1955 C CA . LEU A 1 244 ? -13.048 5.049 31.081 1.00 81.88 244 LEU A CA 1
ATOM 1956 C C . LEU A 1 244 ? -12.713 3.651 31.612 1.00 81.88 244 LEU A C 1
ATOM 1958 O O . LEU A 1 244 ? -13.438 2.699 31.324 1.00 81.88 244 LEU A O 1
ATOM 1962 N N . ARG A 1 245 ? -11.661 3.525 32.427 1.00 81.00 245 ARG A N 1
ATOM 1963 C CA . ARG A 1 245 ? -11.267 2.252 33.039 1.00 81.00 245 ARG A CA 1
ATOM 1964 C C . ARG A 1 245 ? -12.386 1.658 33.888 1.00 81.00 245 ARG A C 1
ATOM 1966 O O . ARG A 1 245 ? -12.717 0.491 33.699 1.00 81.00 245 ARG A O 1
ATOM 1973 N N . ASN A 1 246 ? -13.006 2.450 34.760 1.00 83.69 246 ASN A N 1
ATOM 1974 C CA . ASN A 1 246 ? -14.117 1.993 35.597 1.00 83.69 246 ASN A CA 1
ATOM 1975 C C . ASN A 1 246 ? -15.296 1.500 34.748 1.00 83.69 246 ASN A C 1
ATOM 1977 O O . ASN A 1 246 ? -15.896 0.463 35.045 1.00 83.69 246 ASN A O 1
ATOM 1981 N N . SER A 1 247 ? -15.604 2.205 33.655 1.00 85.31 247 SER A N 1
ATOM 1982 C CA . SER A 1 247 ? -16.647 1.774 32.727 1.00 85.31 247 SER A CA 1
ATOM 1983 C C . SER A 1 247 ? -16.286 0.475 32.006 1.00 85.31 247 SER A C 1
ATOM 1985 O O . SER A 1 247 ? -17.145 -0.393 31.869 1.00 85.31 247 SER A O 1
ATOM 1987 N N . VAL A 1 248 ? -15.035 0.321 31.566 1.00 83.75 248 VAL A N 1
ATOM 1988 C CA . VAL A 1 248 ? -14.533 -0.905 30.931 1.00 83.75 248 VAL A CA 1
ATOM 1989 C C . VAL A 1 248 ? -14.577 -2.085 31.905 1.00 83.75 248 VAL A C 1
ATOM 1991 O O . VAL A 1 248 ? -15.086 -3.146 31.554 1.00 83.75 248 VAL A O 1
ATOM 1994 N N . GLU A 1 249 ? -14.109 -1.913 33.142 1.00 82.19 249 GLU A N 1
ATOM 1995 C CA . GLU A 1 249 ? -14.131 -2.964 34.165 1.00 82.19 249 GLU A CA 1
ATOM 1996 C C . GLU A 1 249 ? -15.562 -3.399 34.510 1.00 82.19 249 GLU A C 1
ATOM 1998 O O . GLU A 1 249 ? -15.820 -4.594 34.686 1.00 82.19 249 GLU A O 1
ATOM 2003 N N . LYS A 1 250 ? -16.507 -2.451 34.561 1.00 84.25 250 LYS A N 1
ATOM 2004 C CA . LYS A 1 250 ? -17.933 -2.746 34.737 1.00 84.25 250 LYS A CA 1
ATOM 2005 C C . LYS A 1 250 ? -18.493 -3.541 33.556 1.00 84.25 250 LYS A C 1
ATOM 2007 O O . LYS A 1 250 ? -19.161 -4.546 33.783 1.00 84.25 250 LYS A O 1
ATOM 2012 N N . GLU A 1 251 ? -18.195 -3.139 32.322 1.00 83.06 251 GLU A N 1
ATOM 2013 C CA . GLU A 1 251 ? -18.659 -3.845 31.122 1.00 83.06 251 GLU A CA 1
ATOM 2014 C C . GLU A 1 251 ? -18.104 -5.275 31.066 1.00 83.06 251 GLU A C 1
ATOM 2016 O O . GLU A 1 251 ? -18.854 -6.219 30.842 1.00 83.06 251 GLU A O 1
ATOM 2021 N N . VAL A 1 252 ? -16.817 -5.472 31.378 1.00 79.31 252 VAL A N 1
ATOM 2022 C CA . VAL A 1 252 ? -16.197 -6.808 31.440 1.00 79.31 252 VAL A CA 1
ATOM 2023 C C . VAL A 1 252 ? -16.880 -7.704 32.477 1.00 79.31 252 VAL A C 1
ATOM 2025 O O . VAL A 1 252 ? -17.032 -8.903 32.236 1.00 79.31 252 VAL A O 1
ATOM 2028 N N . ARG A 1 253 ? -17.294 -7.159 33.630 1.00 79.25 253 ARG A N 1
ATOM 2029 C CA . ARG A 1 253 ? -18.057 -7.917 34.639 1.00 79.25 253 ARG A CA 1
ATOM 2030 C C . ARG A 1 253 ? -19.436 -8.306 34.113 1.00 79.25 253 ARG A C 1
ATOM 2032 O O . ARG A 1 253 ? -19.780 -9.480 34.183 1.00 79.25 253 ARG A O 1
ATOM 2039 N N . MET A 1 254 ? -20.164 -7.360 33.517 1.00 78.69 254 MET A N 1
ATOM 2040 C CA . MET A 1 254 ? -21.484 -7.629 32.936 1.00 78.69 254 MET A CA 1
ATOM 2041 C C . MET A 1 254 ? -21.404 -8.677 31.822 1.00 78.69 254 MET A C 1
ATOM 2043 O O . MET A 1 254 ? -22.162 -9.634 31.840 1.00 78.69 254 MET A O 1
ATOM 2047 N N . ILE A 1 255 ? -20.427 -8.587 30.916 1.00 76.50 255 ILE A N 1
ATOM 2048 C CA . ILE A 1 255 ? -20.223 -9.565 29.834 1.00 76.50 255 ILE A CA 1
ATOM 2049 C C . ILE A 1 255 ? -19.959 -10.985 30.370 1.00 76.50 255 ILE A C 1
ATOM 2051 O O . ILE A 1 255 ? -20.365 -11.973 29.756 1.00 76.50 255 ILE A O 1
ATOM 2055 N N . LYS A 1 256 ? -19.275 -11.115 31.514 1.00 71.94 256 LYS A N 1
ATOM 2056 C CA . LYS A 1 256 ? -19.046 -12.421 32.157 1.00 71.94 256 LYS A CA 1
ATOM 2057 C C . LYS A 1 256 ? -20.326 -13.003 32.762 1.00 71.94 256 LYS A C 1
ATOM 2059 O O . LYS A 1 256 ? -20.484 -14.223 32.766 1.00 71.94 256 LYS A O 1
ATOM 2064 N N . GLU A 1 257 ? -21.206 -12.148 33.270 1.00 69.25 257 GLU A N 1
ATOM 2065 C CA . GLU A 1 257 ? -22.452 -12.530 33.942 1.00 69.25 257 GLU A CA 1
ATOM 2066 C C . GLU A 1 257 ? -23.616 -12.750 32.954 1.00 69.25 257 GLU A C 1
ATOM 2068 O O . GLU A 1 257 ? -24.443 -13.634 33.171 1.00 69.25 257 GLU A O 1
ATOM 2073 N N . ASP A 1 258 ? -23.650 -12.020 31.835 1.00 65.75 258 ASP A N 1
ATOM 2074 C CA . ASP A 1 258 ? -24.794 -11.926 30.917 1.00 65.75 258 ASP A CA 1
ATOM 2075 C C . ASP A 1 258 ? -24.641 -12.799 29.652 1.00 65.75 258 ASP A C 1
ATOM 2077 O O . ASP A 1 258 ? -23.546 -13.277 29.352 1.00 65.75 258 ASP A O 1
ATOM 2081 N N . ASP A 1 259 ? -25.740 -13.131 28.959 1.00 66.44 259 ASP A N 1
ATOM 2082 C CA . ASP A 1 259 ? -25.720 -13.972 27.735 1.00 66.44 259 ASP A CA 1
ATOM 2083 C C . ASP A 1 259 ? -25.164 -13.180 26.542 1.00 66.44 259 ASP A C 1
ATOM 2085 O O . ASP A 1 259 ? -25.738 -12.165 26.132 1.00 66.44 259 ASP A O 1
ATOM 2089 N N . LEU A 1 260 ? -24.046 -13.647 25.970 1.00 69.25 260 LEU A N 1
ATOM 2090 C CA . LEU A 1 260 ? -23.338 -12.929 24.915 1.00 69.25 260 LEU A CA 1
ATOM 2091 C C . LEU A 1 260 ? -24.185 -12.776 23.648 1.00 69.25 260 LEU A C 1
ATOM 2093 O O . LEU A 1 260 ? -23.965 -11.845 22.876 1.00 69.25 260 LEU A O 1
ATOM 2097 N N . LYS A 1 261 ? -25.185 -13.645 23.440 1.00 65.38 261 LYS A N 1
ATOM 2098 C CA . LYS A 1 261 ? -26.102 -13.569 22.291 1.00 65.38 261 LYS A CA 1
ATOM 2099 C C . LYS A 1 261 ? -26.873 -12.257 22.218 1.00 65.38 261 LYS A C 1
ATOM 2101 O O . LYS A 1 261 ? -27.251 -11.848 21.124 1.00 65.38 261 LYS A O 1
ATOM 2106 N N . ASN A 1 262 ? -27.087 -11.603 23.358 1.00 64.88 262 ASN A N 1
ATOM 2107 C CA . ASN A 1 262 ? -27.808 -10.336 23.432 1.00 64.88 262 ASN A CA 1
ATOM 2108 C C . ASN A 1 262 ? -26.871 -9.117 23.393 1.00 64.88 262 ASN A C 1
ATOM 2110 O O . ASN A 1 262 ? -27.348 -7.981 23.377 1.00 64.88 262 ASN A O 1
ATOM 2114 N N . HIS A 1 263 ? -25.547 -9.316 23.365 1.00 75.00 263 HIS A N 1
ATOM 2115 C CA . HIS A 1 263 ? -24.603 -8.207 23.323 1.00 75.00 263 HIS A CA 1
ATOM 2116 C C . HIS A 1 263 ? -24.557 -7.573 21.925 1.00 75.00 263 HIS A C 1
ATOM 2118 O O . HIS A 1 263 ? -24.411 -8.248 20.907 1.00 75.00 263 HIS A O 1
ATOM 2124 N N . LYS A 1 264 ? -24.621 -6.238 21.876 1.00 72.56 264 LYS A N 1
ATOM 2125 C CA . LYS A 1 264 ? -24.756 -5.460 20.632 1.00 72.56 264 LYS A CA 1
ATOM 2126 C C . LYS A 1 264 ? -23.632 -5.698 19.615 1.00 72.56 264 LYS A C 1
ATOM 2128 O O . LYS A 1 264 ? -23.883 -5.648 18.416 1.00 72.56 264 LYS A O 1
ATOM 2133 N N . TYR A 1 265 ? -22.406 -5.925 20.090 1.00 74.00 265 TYR A N 1
ATOM 2134 C CA . TYR A 1 265 ? -21.211 -6.038 19.238 1.00 74.00 265 TYR A CA 1
ATOM 2135 C C . TYR A 1 265 ? -20.437 -7.354 19.393 1.00 74.00 265 TYR A C 1
ATOM 2137 O O . TYR A 1 265 ? -19.607 -7.668 18.545 1.00 74.00 265 TYR A O 1
ATOM 2145 N N . LEU A 1 266 ? -20.654 -8.102 20.480 1.00 75.38 266 LEU A N 1
ATOM 2146 C CA . LEU A 1 266 ? -19.868 -9.300 20.792 1.00 75.38 266 LEU A CA 1
ATOM 2147 C C . LEU A 1 266 ? -20.743 -10.518 20.566 1.00 75.38 266 LEU A C 1
ATOM 2149 O O . LEU A 1 266 ? -21.840 -10.595 21.097 1.00 75.38 266 LEU A O 1
ATOM 2153 N N . HIS A 1 267 ? -20.235 -11.470 19.794 1.00 70.19 267 HIS A N 1
ATOM 2154 C CA . HIS A 1 267 ? -20.953 -12.708 19.476 1.00 70.19 267 HIS A CA 1
ATOM 2155 C C . HIS A 1 267 ? -20.110 -13.958 19.766 1.00 70.19 267 HIS A C 1
ATOM 2157 O O . HIS A 1 267 ? -20.503 -15.079 19.459 1.00 70.19 267 HIS A O 1
ATOM 2163 N N . THR A 1 268 ? -18.907 -13.781 20.312 1.00 74.38 268 THR A N 1
ATOM 2164 C CA . THR A 1 268 ? -18.021 -14.857 20.762 1.00 74.38 268 THR A CA 1
ATOM 2165 C C . THR A 1 268 ? -17.185 -14.336 21.927 1.00 74.38 268 THR A C 1
ATOM 2167 O O . THR A 1 268 ? -16.782 -13.173 21.913 1.00 74.38 268 THR A O 1
ATOM 2170 N N . TYR A 1 269 ? -16.911 -15.182 22.918 1.00 77.69 269 TYR A N 1
ATOM 2171 C CA . TYR A 1 269 ? -16.056 -14.816 24.043 1.00 77.69 269 TYR A CA 1
ATOM 2172 C C . TYR A 1 269 ? -14.587 -14.818 23.611 1.00 77.69 269 TYR A C 1
ATOM 2174 O O . TYR A 1 269 ? -14.137 -15.726 22.920 1.00 77.69 269 TYR A O 1
ATOM 2182 N N . PHE A 1 270 ? -13.817 -13.825 24.036 1.00 79.50 270 PHE A N 1
ATOM 2183 C CA . PHE A 1 270 ? -12.358 -13.793 23.927 1.00 79.50 270 PHE A CA 1
ATOM 2184 C C . PHE A 1 270 ? -11.797 -12.836 24.977 1.00 79.50 270 PHE A C 1
ATOM 2186 O O . PHE A 1 270 ? -12.545 -12.092 25.616 1.00 79.50 270 PHE A O 1
ATOM 2193 N N . ASP A 1 271 ? -10.484 -12.874 25.175 1.00 78.06 271 ASP A N 1
ATOM 2194 C CA . ASP A 1 271 ? -9.813 -11.997 26.127 1.00 78.06 271 ASP A CA 1
ATOM 2195 C C . ASP A 1 271 ? -9.839 -10.545 25.621 1.00 78.06 271 ASP A C 1
ATOM 2197 O O . ASP A 1 271 ? -9.048 -10.155 24.761 1.00 78.06 271 ASP A O 1
ATOM 2201 N N . LEU A 1 272 ? -10.756 -9.745 26.167 1.00 84.75 272 LEU A N 1
ATOM 2202 C CA . LEU A 1 272 ? -10.896 -8.325 25.845 1.00 84.75 272 LEU A CA 1
ATOM 2203 C C . LEU A 1 272 ? -9.790 -7.489 26.500 1.00 84.75 272 LEU A C 1
ATOM 2205 O O . LEU A 1 272 ? -9.374 -7.743 27.631 1.00 84.75 272 LEU A O 1
ATOM 2209 N N . PHE A 1 273 ? -9.368 -6.439 25.801 1.00 85.06 273 PHE A N 1
ATOM 2210 C CA . PHE A 1 273 ? -8.537 -5.340 26.291 1.00 85.06 273 PHE A CA 1
ATOM 2211 C C . PHE A 1 273 ? -7.137 -5.753 26.765 1.00 85.06 273 PHE A C 1
ATOM 2213 O O . PHE A 1 273 ? -6.514 -5.060 27.570 1.00 85.06 273 PHE A O 1
ATOM 2220 N N . ARG A 1 274 ? -6.599 -6.857 26.231 1.00 85.00 274 ARG A N 1
ATOM 2221 C CA . ARG A 1 274 ? -5.210 -7.306 26.466 1.00 85.00 274 ARG A CA 1
ATOM 2222 C C . ARG A 1 274 ? -4.162 -6.426 25.784 1.00 85.00 274 ARG A C 1
ATOM 2224 O O . ARG A 1 274 ? -3.005 -6.420 26.205 1.00 85.00 274 ARG A O 1
ATOM 2231 N N . GLY A 1 275 ? -4.572 -5.678 24.762 1.00 88.12 275 GLY A N 1
ATOM 2232 C CA . GLY A 1 275 ? -3.677 -4.892 23.926 1.00 88.12 275 GLY A CA 1
ATOM 2233 C C . GLY A 1 275 ? -3.132 -5.692 22.750 1.00 88.12 275 GLY A C 1
ATOM 2234 O O . GLY A 1 275 ? -2.773 -6.859 22.880 1.00 88.12 275 GLY A O 1
ATOM 2235 N N . HIS A 1 276 ? -3.022 -5.028 21.602 1.00 91.38 276 HIS A N 1
ATOM 2236 C CA . HIS A 1 276 ? -2.667 -5.651 20.321 1.00 91.38 276 HIS A CA 1
ATOM 2237 C C . HIS A 1 276 ? -1.420 -5.038 19.674 1.00 91.38 276 HIS A C 1
ATOM 2239 O O . HIS A 1 276 ? -1.160 -5.249 18.491 1.00 91.38 276 HIS A O 1
ATOM 2245 N N . ILE A 1 277 ? -0.640 -4.262 20.435 1.00 89.12 277 ILE A N 1
ATOM 2246 C CA . ILE A 1 277 ? 0.536 -3.520 19.956 1.00 89.12 277 ILE A CA 1
ATOM 2247 C C . ILE A 1 277 ? 1.574 -4.399 19.260 1.00 89.12 277 ILE A C 1
ATOM 2249 O O . ILE A 1 277 ? 2.198 -3.940 18.303 1.00 89.12 277 ILE A O 1
ATOM 2253 N N . GLU A 1 278 ? 1.760 -5.635 19.723 1.00 87.50 278 GLU A N 1
ATOM 2254 C CA . GLU A 1 278 ? 2.747 -6.563 19.172 1.00 87.50 278 GLU A CA 1
ATOM 2255 C C . GLU A 1 278 ? 2.410 -6.848 17.704 1.00 87.50 278 GLU A C 1
ATOM 2257 O O . GLU A 1 278 ? 3.145 -6.432 16.809 1.00 87.50 278 GLU A O 1
ATOM 2262 N N . TYR A 1 279 ? 1.231 -7.402 17.430 1.00 91.31 279 TYR A N 1
ATOM 2263 C CA . TYR A 1 279 ? 0.803 -7.730 16.070 1.00 91.31 279 TYR A CA 1
ATOM 2264 C C . TYR A 1 279 ? 0.426 -6.495 15.236 1.00 91.31 279 TYR A C 1
ATOM 2266 O O . TYR A 1 279 ? 0.956 -6.282 14.138 1.00 91.31 279 TYR A O 1
ATOM 2274 N N . LEU A 1 280 ? -0.445 -5.620 15.755 1.00 92.38 280 LEU A N 1
ATOM 2275 C CA . LEU A 1 280 ? -0.916 -4.453 15.005 1.00 92.38 280 LEU A CA 1
ATOM 2276 C C . LEU A 1 280 ? 0.190 -3.414 14.776 1.00 92.38 280 LEU A C 1
ATOM 2278 O O . LEU A 1 280 ? 0.184 -2.714 13.762 1.00 92.38 280 LEU A O 1
ATOM 2282 N N . GLY A 1 281 ? 1.174 -3.317 15.672 1.00 90.62 281 GLY A N 1
ATOM 2283 C CA . GLY A 1 281 ? 2.327 -2.439 15.488 1.00 90.62 281 GLY A CA 1
ATOM 2284 C C . GLY A 1 281 ? 3.173 -2.838 14.280 1.00 90.62 281 GLY A C 1
ATOM 2285 O O . GLY A 1 281 ? 3.558 -1.968 13.489 1.00 90.62 281 GLY A O 1
ATOM 2286 N N . HIS A 1 282 ? 3.437 -4.136 14.099 1.00 90.94 282 HIS A N 1
ATOM 2287 C CA . HIS A 1 282 ? 4.123 -4.647 12.910 1.00 90.94 282 HIS A CA 1
ATOM 2288 C C . HIS A 1 282 ? 3.275 -4.466 11.648 1.00 90.94 282 HIS A C 1
ATOM 2290 O O . HIS A 1 282 ? 3.779 -3.938 10.651 1.00 90.94 282 HIS A O 1
ATOM 2296 N N . TYR A 1 283 ? 1.983 -4.792 11.719 1.00 95.44 283 TYR A N 1
ATOM 2297 C CA . TYR A 1 283 ? 1.026 -4.603 10.630 1.00 95.44 283 TYR A CA 1
ATOM 2298 C C . TYR A 1 283 ? 1.005 -3.153 10.108 1.00 95.44 283 TYR A C 1
ATOM 2300 O O . TYR A 1 283 ? 1.307 -2.915 8.933 1.00 95.44 283 TYR A O 1
ATOM 2308 N N . TYR A 1 284 ? 0.739 -2.168 10.978 1.00 94.06 284 TYR A N 1
ATOM 2309 C CA . TYR A 1 284 ? 0.635 -0.762 10.572 1.00 94.06 284 TYR A CA 1
ATOM 2310 C C . TYR A 1 284 ? 1.968 -0.189 10.103 1.00 94.06 284 TYR A C 1
ATOM 2312 O O . TYR A 1 284 ? 2.001 0.565 9.129 1.00 94.06 284 TYR A O 1
ATOM 2320 N N . ARG A 1 285 ? 3.081 -0.542 10.764 1.00 92.12 285 ARG A N 1
ATOM 2321 C CA . ARG A 1 285 ? 4.415 -0.083 10.352 1.00 92.12 285 ARG A CA 1
ATOM 2322 C C . ARG A 1 285 ? 4.731 -0.566 8.944 1.00 92.12 285 ARG A C 1
ATOM 2324 O O . ARG A 1 285 ? 5.216 0.222 8.137 1.00 92.12 285 ARG A O 1
ATOM 2331 N N . HIS A 1 286 ? 4.446 -1.828 8.643 1.00 95.00 286 HIS A N 1
ATOM 2332 C CA . HIS A 1 286 ? 4.752 -2.394 7.339 1.00 95.00 286 HIS A CA 1
ATOM 2333 C C . HIS A 1 286 ? 3.853 -1.833 6.233 1.00 95.00 286 HIS A C 1
ATOM 2335 O O . HIS A 1 286 ? 4.344 -1.450 5.167 1.00 95.00 286 HIS A O 1
ATOM 2341 N N . LEU A 1 287 ? 2.556 -1.678 6.519 1.00 96.00 287 LEU A N 1
ATOM 2342 C CA . LEU A 1 287 ? 1.617 -1.032 5.607 1.00 96.00 287 LEU A CA 1
ATOM 2343 C C . LEU A 1 287 ? 2.058 0.407 5.294 1.00 96.00 287 LEU A C 1
ATOM 2345 O O . LEU A 1 287 ? 2.176 0.784 4.129 1.00 96.00 287 LEU A O 1
ATOM 2349 N N . TYR A 1 288 ? 2.399 1.184 6.327 1.00 94.31 288 TYR A N 1
ATOM 2350 C CA . TYR A 1 288 ? 2.915 2.547 6.186 1.00 94.31 288 TYR A CA 1
ATOM 2351 C C . TYR A 1 288 ? 4.201 2.601 5.359 1.00 94.31 288 TYR A C 1
ATOM 2353 O O . TYR A 1 288 ? 4.326 3.445 4.473 1.00 94.31 288 TYR A O 1
ATOM 2361 N N . MET A 1 289 ? 5.160 1.709 5.624 1.00 94.75 289 MET A N 1
ATOM 2362 C CA . MET A 1 289 ? 6.425 1.672 4.887 1.00 94.75 289 MET A CA 1
ATOM 2363 C C . MET A 1 289 ? 6.216 1.337 3.410 1.00 94.75 289 MET A C 1
ATOM 2365 O O . MET A 1 289 ? 6.854 1.959 2.563 1.00 94.75 289 MET A O 1
ATOM 2369 N N . THR A 1 290 ? 5.281 0.438 3.097 1.00 97.25 290 THR A N 1
ATOM 2370 C CA . THR A 1 290 ? 4.936 0.085 1.713 1.00 97.25 290 THR A CA 1
ATOM 2371 C C . THR A 1 290 ? 4.315 1.275 0.980 1.00 97.25 290 THR A C 1
ATOM 2373 O O . THR A 1 290 ? 4.747 1.619 -0.120 1.00 97.25 290 THR A O 1
ATOM 2376 N N . VAL A 1 291 ? 3.350 1.962 1.604 1.00 96.19 291 VAL A N 1
ATOM 2377 C CA . VAL A 1 291 ? 2.736 3.172 1.026 1.00 96.19 291 VAL A CA 1
ATOM 2378 C C . VAL A 1 291 ? 3.786 4.259 0.819 1.00 96.19 291 VAL A C 1
ATOM 2380 O O . VAL A 1 291 ? 3.894 4.816 -0.272 1.00 96.19 291 VAL A O 1
ATOM 2383 N N . LYS A 1 292 ? 4.606 4.520 1.842 1.00 94.56 292 LYS A N 1
ATOM 2384 C CA . LYS A 1 292 ? 5.696 5.495 1.786 1.00 94.56 292 LYS A CA 1
ATOM 2385 C C . LYS A 1 292 ? 6.664 5.188 0.641 1.00 94.56 292 LYS A C 1
ATOM 2387 O O . LYS A 1 292 ? 7.028 6.105 -0.081 1.00 94.56 292 LYS A O 1
ATOM 2392 N N . TYR A 1 293 ? 7.054 3.929 0.456 1.00 96.50 293 TYR A N 1
ATOM 2393 C CA . TYR A 1 293 ? 7.958 3.515 -0.617 1.00 96.50 293 TYR A CA 1
ATOM 2394 C C . TYR A 1 293 ? 7.410 3.850 -2.012 1.00 96.50 293 TYR A C 1
ATOM 2396 O O . TYR A 1 293 ? 8.103 4.460 -2.828 1.00 96.50 293 TYR A O 1
ATOM 2404 N N . VAL A 1 294 ? 6.144 3.505 -2.267 1.00 96.62 294 VAL A N 1
ATOM 2405 C CA . VAL A 1 294 ? 5.477 3.794 -3.546 1.00 96.62 294 VAL A CA 1
ATOM 2406 C C . VAL A 1 294 ? 5.352 5.303 -3.762 1.00 96.62 294 VAL A C 1
ATOM 2408 O O . VAL A 1 294 ? 5.679 5.810 -4.835 1.00 96.62 294 VAL A O 1
ATOM 2411 N N . VAL A 1 295 ? 4.910 6.034 -2.737 1.00 93.94 295 VAL A N 1
ATOM 2412 C CA . VAL A 1 295 ? 4.713 7.484 -2.816 1.00 93.94 295 VAL A CA 1
ATOM 2413 C C . VAL A 1 295 ? 6.034 8.223 -3.022 1.00 93.94 295 VAL A C 1
ATOM 2415 O O . VAL A 1 295 ? 6.105 9.086 -3.891 1.00 93.94 295 VAL A O 1
ATOM 2418 N N . GLU A 1 296 ? 7.095 7.869 -2.296 1.00 93.62 296 GLU A N 1
ATOM 2419 C CA . GLU A 1 296 ? 8.406 8.513 -2.444 1.00 93.62 296 GLU A CA 1
ATOM 2420 C C . GLU A 1 296 ? 9.018 8.279 -3.830 1.00 93.62 296 GLU A C 1
ATOM 2422 O O . GLU A 1 296 ? 9.660 9.184 -4.362 1.00 93.62 296 GLU A O 1
ATOM 2427 N N . SER A 1 297 ? 8.802 7.104 -4.434 1.00 93.75 297 SER A N 1
ATOM 2428 C CA . SER A 1 297 ? 9.227 6.825 -5.815 1.00 93.75 297 SER A CA 1
ATOM 2429 C C . SER A 1 297 ? 8.568 7.780 -6.820 1.00 93.75 297 SER A C 1
ATOM 2431 O O . SER A 1 297 ? 9.225 8.281 -7.735 1.00 93.75 297 SER A O 1
ATOM 2433 N N . PHE A 1 298 ? 7.289 8.099 -6.599 1.00 93.50 298 PHE A N 1
ATOM 2434 C CA . PHE A 1 298 ? 6.551 9.081 -7.391 1.00 93.50 298 PHE A CA 1
ATOM 2435 C C . PHE A 1 298 ? 6.971 10.528 -7.098 1.00 93.50 298 PHE A C 1
ATOM 2437 O O . PHE A 1 298 ? 7.223 11.292 -8.026 1.00 93.50 298 PHE A O 1
ATOM 2444 N N . GLU A 1 299 ? 7.083 10.919 -5.827 1.00 91.19 299 GLU A N 1
ATOM 2445 C CA . GLU A 1 299 ? 7.441 12.292 -5.436 1.00 91.19 299 GLU A CA 1
ATOM 2446 C C . GLU A 1 299 ? 8.845 12.690 -5.905 1.00 91.19 299 GLU A C 1
ATOM 2448 O O . GLU A 1 299 ? 9.076 13.846 -6.255 1.00 91.19 299 GLU A O 1
ATOM 2453 N N . LYS A 1 300 ? 9.774 11.730 -5.960 1.00 91.94 300 LYS A N 1
ATOM 2454 C CA . LYS A 1 300 ? 11.125 11.934 -6.504 1.00 91.94 300 LYS A CA 1
ATOM 2455 C C . LYS A 1 300 ? 11.178 11.891 -8.033 1.00 91.94 300 LYS A C 1
ATOM 2457 O O . LYS A 1 300 ? 12.244 12.133 -8.591 1.00 91.94 300 LYS A O 1
ATOM 2462 N N . ASN A 1 301 ? 10.060 11.596 -8.703 1.00 89.88 301 ASN A N 1
ATOM 2463 C CA . ASN A 1 301 ? 9.986 11.383 -10.148 1.00 89.88 301 ASN A CA 1
ATOM 2464 C C . ASN A 1 301 ? 11.045 10.369 -10.635 1.00 89.88 301 ASN A C 1
ATOM 2466 O O . ASN A 1 301 ? 11.666 10.563 -11.684 1.00 89.88 301 ASN A O 1
ATOM 2470 N N . ASP A 1 302 ? 11.290 9.319 -9.841 1.00 86.69 302 ASP A N 1
ATOM 2471 C CA . ASP A 1 302 ? 12.346 8.330 -10.080 1.00 86.69 302 ASP A CA 1
ATOM 2472 C C . ASP A 1 302 ? 11.836 7.201 -10.978 1.00 86.69 302 ASP A C 1
ATOM 2474 O O . ASP A 1 302 ? 11.956 7.300 -12.196 1.00 86.69 302 ASP A O 1
ATOM 2478 N N . VAL A 1 303 ? 11.194 6.172 -10.421 1.00 92.12 303 VAL A N 1
ATOM 2479 C CA . VAL A 1 303 ? 10.620 5.076 -11.220 1.00 92.12 303 VAL A CA 1
ATOM 2480 C C . VAL A 1 303 ? 9.202 5.412 -11.669 1.00 92.12 303 VAL A C 1
ATOM 2482 O O . VAL A 1 303 ? 8.849 5.219 -12.830 1.00 92.12 303 VAL A O 1
ATOM 2485 N N . LEU A 1 304 ? 8.384 5.944 -10.759 1.00 93.62 304 LEU A N 1
ATOM 2486 C CA . LEU A 1 304 ? 7.000 6.304 -11.049 1.00 93.62 304 LEU A CA 1
ATOM 2487 C C . LEU A 1 304 ? 6.933 7.753 -11.528 1.00 93.62 304 LEU A C 1
ATOM 2489 O O . LEU A 1 304 ? 7.272 8.676 -10.790 1.00 93.62 304 LEU A O 1
ATOM 2493 N N . LYS A 1 305 ? 6.475 7.960 -12.764 1.00 92.00 305 LYS A N 1
ATOM 2494 C CA . LYS A 1 305 ? 6.485 9.277 -13.421 1.00 92.00 305 LYS A CA 1
ATOM 2495 C C . LYS A 1 305 ? 5.145 9.991 -13.326 1.00 92.00 305 LYS A C 1
ATOM 2497 O O . LYS A 1 305 ? 5.052 11.194 -13.561 1.00 92.00 305 LYS A O 1
ATOM 2502 N N . SER A 1 306 ? 4.081 9.262 -12.994 1.00 92.19 306 SER A N 1
ATOM 2503 C CA . SER A 1 306 ? 2.736 9.822 -12.896 1.00 92.19 306 SER A CA 1
ATOM 2504 C C . SER A 1 306 ? 1.997 9.383 -11.637 1.00 92.19 306 SER A C 1
ATOM 2506 O O . SER A 1 306 ? 2.152 8.268 -11.135 1.00 92.19 306 SER A O 1
ATOM 2508 N N . ARG A 1 307 ? 1.080 10.238 -11.167 1.00 88.88 307 ARG A N 1
ATOM 2509 C CA . ARG A 1 307 ? 0.185 9.897 -10.052 1.00 88.88 307 ARG A CA 1
ATOM 2510 C C . ARG A 1 307 ? -0.648 8.652 -10.361 1.00 88.88 307 ARG A C 1
ATOM 2512 O O . ARG A 1 307 ? -0.930 7.861 -9.468 1.00 88.88 307 ARG A O 1
ATOM 2519 N N . LYS A 1 308 ? -1.043 8.473 -11.624 1.00 90.69 308 LYS A N 1
ATOM 2520 C CA . LYS A 1 308 ? -1.821 7.313 -12.072 1.00 90.69 308 LYS A CA 1
ATOM 2521 C C . LYS A 1 308 ? -1.060 6.005 -11.838 1.00 90.69 308 LYS A C 1
ATOM 2523 O O . LYS A 1 308 ? -1.666 5.037 -11.389 1.00 90.69 308 LYS A O 1
ATOM 2528 N N . GLU A 1 309 ? 0.245 5.985 -12.103 1.00 93.38 309 GLU A N 1
ATOM 2529 C CA . GLU A 1 309 ? 1.105 4.832 -11.813 1.00 93.38 309 GLU A CA 1
ATOM 2530 C C . GLU A 1 309 ? 1.236 4.599 -10.308 1.00 93.38 309 GLU A C 1
ATOM 2532 O O . GLU A 1 309 ? 1.032 3.478 -9.858 1.00 93.38 309 GLU A O 1
ATOM 2537 N N . CYS A 1 310 ? 1.463 5.649 -9.514 1.00 93.81 310 CYS A N 1
ATOM 2538 C CA . CYS A 1 310 ? 1.475 5.553 -8.049 1.00 93.81 310 CYS A CA 1
ATOM 2539 C C . CYS A 1 310 ? 0.185 4.923 -7.498 1.00 93.81 310 CYS A C 1
ATOM 2541 O O . CYS A 1 310 ? 0.220 3.911 -6.794 1.00 93.81 310 CYS A O 1
ATOM 2543 N N . LEU A 1 311 ? -0.973 5.449 -7.906 1.00 91.75 311 LEU A N 1
ATOM 2544 C CA . LEU A 1 311 ? -2.272 4.921 -7.493 1.00 91.75 311 LEU A CA 1
ATOM 2545 C C . LEU A 1 311 ? -2.507 3.484 -7.976 1.00 91.75 311 LEU A C 1
ATOM 2547 O O . LEU A 1 311 ? -3.224 2.751 -7.305 1.00 91.75 311 LEU A O 1
ATOM 2551 N N . LYS A 1 312 ? -1.915 3.045 -9.096 1.00 94.75 312 LYS A N 1
ATOM 2552 C CA . LYS A 1 312 ? -2.003 1.645 -9.549 1.00 94.75 312 LYS A CA 1
ATOM 2553 C C . LYS A 1 312 ? -1.418 0.692 -8.500 1.00 94.75 312 LYS A C 1
ATOM 2555 O O . LYS A 1 312 ? -2.082 -0.275 -8.144 1.00 94.75 312 LYS A O 1
ATOM 2560 N N . TYR A 1 313 ? -0.229 0.979 -7.970 1.00 97.00 313 TYR A N 1
ATOM 2561 C CA . TYR A 1 313 ? 0.410 0.139 -6.947 1.00 97.00 313 TYR A CA 1
ATOM 2562 C C . TYR A 1 313 ? -0.316 0.202 -5.603 1.00 97.00 313 TYR A C 1
ATOM 2564 O O . TYR A 1 313 ? -0.557 -0.829 -4.978 1.00 97.00 313 TYR A O 1
ATOM 2572 N N . LEU A 1 314 ? -0.749 1.393 -5.184 1.00 95.69 314 LEU A N 1
ATOM 2573 C CA . LEU A 1 314 ? -1.516 1.534 -3.943 1.00 95.69 314 LEU A CA 1
ATOM 2574 C C . LEU A 1 314 ? -2.879 0.836 -4.019 1.00 95.69 314 LEU A C 1
ATOM 2576 O O . LEU A 1 314 ? -3.322 0.267 -3.027 1.00 95.69 314 LEU A O 1
ATOM 2580 N N . LYS A 1 315 ? -3.511 0.788 -5.199 1.00 94.50 315 LYS A N 1
ATOM 2581 C CA . LYS A 1 315 ? -4.719 -0.019 -5.431 1.00 94.50 315 LYS A CA 1
ATOM 2582 C C . LYS A 1 315 ? -4.454 -1.515 -5.261 1.00 94.50 315 LYS A C 1
ATOM 2584 O O . LYS A 1 315 ? -5.289 -2.187 -4.666 1.00 94.50 315 LYS A O 1
ATOM 2589 N N . ILE A 1 316 ? -3.312 -2.026 -5.731 1.00 96.81 316 ILE A N 1
ATOM 2590 C CA . ILE A 1 316 ? -2.919 -3.435 -5.534 1.00 96.81 316 ILE A CA 1
ATOM 2591 C C . ILE A 1 316 ? -2.742 -3.738 -4.043 1.00 96.81 316 ILE A C 1
ATOM 2593 O O . ILE A 1 316 ? -3.267 -4.739 -3.560 1.00 96.81 316 ILE A O 1
ATOM 2597 N N . LEU A 1 317 ? -2.048 -2.859 -3.312 1.00 96.56 317 LEU A N 1
ATOM 2598 C CA . LEU A 1 317 ? -1.873 -2.983 -1.863 1.00 96.56 317 LEU A CA 1
ATOM 2599 C C . LEU A 1 317 ? -3.223 -2.963 -1.134 1.00 96.56 317 LEU A C 1
ATOM 2601 O O . LEU A 1 317 ? -3.530 -3.872 -0.371 1.00 96.56 317 LEU A O 1
ATOM 2605 N N . ARG A 1 318 ? -4.055 -1.956 -1.414 1.00 93.19 318 ARG A N 1
ATOM 2606 C CA . ARG A 1 318 ? -5.378 -1.780 -0.803 1.00 93.19 318 ARG A CA 1
ATOM 2607 C C . ARG A 1 318 ? -6.314 -2.952 -1.088 1.00 93.19 318 ARG A C 1
ATOM 2609 O O . ARG A 1 318 ? -7.076 -3.330 -0.211 1.00 93.19 318 ARG A O 1
ATOM 2616 N N . ALA A 1 319 ? -6.231 -3.564 -2.271 1.00 93.06 319 ALA A N 1
ATOM 2617 C CA . ALA A 1 319 ? -7.019 -4.748 -2.616 1.00 93.06 319 ALA A CA 1
ATOM 2618 C C . ALA A 1 319 ? -6.701 -5.979 -1.743 1.00 93.06 319 ALA A C 1
ATOM 2620 O O . ALA A 1 319 ? -7.474 -6.934 -1.742 1.00 93.06 319 ALA A O 1
ATOM 2621 N N . GLN A 1 320 ? -5.586 -5.980 -1.000 1.00 93.31 320 GLN A N 1
ATOM 2622 C CA . GLN A 1 320 ? -5.296 -7.031 -0.021 1.00 93.31 320 GLN A CA 1
ATOM 2623 C C . GLN A 1 320 ? -6.005 -6.831 1.323 1.00 93.31 320 GLN A C 1
ATOM 2625 O O . GLN A 1 320 ? -6.137 -7.807 2.060 1.00 93.31 320 GLN A O 1
ATOM 2630 N N . LEU A 1 321 ? -6.460 -5.609 1.625 1.00 94.94 321 LEU A N 1
ATOM 2631 C CA . LEU A 1 321 ? -7.048 -5.241 2.911 1.00 94.94 321 LEU A CA 1
ATOM 2632 C C . LEU A 1 321 ? -8.545 -5.558 2.928 1.00 94.94 321 LEU A C 1
ATOM 2634 O O . LEU A 1 321 ? -9.314 -5.029 2.121 1.00 94.94 321 LEU A O 1
ATOM 2638 N N . SER A 1 322 ? -8.974 -6.385 3.878 1.00 94.44 322 SER A N 1
ATOM 2639 C CA . SER A 1 322 ? -10.396 -6.604 4.157 1.00 94.44 322 SER A CA 1
ATOM 2640 C C . SER A 1 322 ? -11.087 -5.329 4.658 1.00 94.44 322 SER A C 1
ATOM 2642 O O . SER A 1 322 ? -10.440 -4.387 5.119 1.00 94.44 322 SER A O 1
ATOM 2644 N N . ASN A 1 323 ? -12.423 -5.303 4.627 1.00 94.25 323 ASN A N 1
ATOM 2645 C CA . ASN A 1 323 ? -13.185 -4.182 5.189 1.00 94.25 323 ASN A CA 1
ATOM 2646 C C . ASN A 1 323 ? -12.855 -3.966 6.674 1.00 94.25 323 ASN A C 1
ATOM 2648 O O . ASN A 1 323 ? -12.681 -2.829 7.092 1.00 94.25 323 ASN A O 1
ATOM 2652 N N . ALA A 1 324 ? -12.685 -5.042 7.451 1.00 95.56 324 ALA A N 1
ATOM 2653 C CA . ALA A 1 324 ? -12.296 -4.952 8.859 1.00 95.56 324 ALA A CA 1
ATOM 2654 C C . ALA A 1 324 ? -10.895 -4.334 9.039 1.00 95.56 324 ALA A C 1
ATOM 2656 O O . ALA A 1 324 ? -10.708 -3.458 9.878 1.00 95.56 324 ALA A O 1
ATOM 2657 N N . GLU A 1 325 ? -9.924 -4.716 8.204 1.00 96.62 325 GLU A N 1
ATOM 2658 C CA . GLU A 1 325 ? -8.589 -4.099 8.176 1.00 96.62 325 GLU A CA 1
ATOM 2659 C C . GLU A 1 325 ? -8.639 -2.608 7.814 1.00 96.62 325 GLU A C 1
ATOM 2661 O O . GLU A 1 325 ? -7.948 -1.797 8.432 1.00 96.62 325 GLU A O 1
ATOM 2666 N N . GLN A 1 326 ? -9.471 -2.233 6.836 1.00 95.25 326 GLN A N 1
ATOM 2667 C CA . GLN A 1 326 ? -9.678 -0.838 6.443 1.00 95.25 326 GLN A CA 1
ATOM 2668 C C . GLN A 1 326 ? -10.350 -0.017 7.555 1.00 95.25 326 GLN A C 1
ATOM 2670 O O . GLN A 1 326 ? -9.939 1.117 7.796 1.00 95.25 326 GLN A O 1
ATOM 2675 N N . ILE A 1 327 ? -11.323 -0.589 8.274 1.00 94.94 327 ILE A N 1
ATOM 2676 C CA . ILE A 1 327 ? -11.953 0.035 9.450 1.00 94.94 327 ILE A CA 1
ATOM 2677 C C . ILE A 1 327 ? -10.916 0.258 10.549 1.00 94.94 327 ILE A C 1
ATOM 2679 O O . ILE A 1 327 ? -10.807 1.364 11.074 1.00 94.94 327 ILE A O 1
ATOM 2683 N N . MET A 1 328 ? -10.110 -0.757 10.865 1.00 95.56 328 MET A N 1
ATOM 2684 C CA . MET A 1 328 ? -9.067 -0.629 11.883 1.00 95.56 328 MET A CA 1
ATOM 2685 C C . MET A 1 328 ? -8.002 0.397 11.490 1.00 95.56 328 MET A C 1
ATOM 2687 O O . MET A 1 328 ? -7.583 1.192 12.328 1.00 95.56 328 MET A O 1
ATOM 2691 N N . LEU A 1 329 ? -7.617 0.458 10.211 1.00 94.69 329 LEU A N 1
ATOM 2692 C CA . LEU A 1 329 ? -6.731 1.504 9.700 1.00 94.69 329 LEU A CA 1
ATOM 2693 C C . LEU A 1 329 ? -7.361 2.900 9.810 1.00 94.69 329 LEU A C 1
ATOM 2695 O O . LEU A 1 329 ? -6.671 3.849 10.181 1.00 94.69 329 LEU A O 1
ATOM 2699 N N . PHE A 1 330 ? -8.656 3.033 9.519 1.00 92.81 330 PHE A N 1
ATOM 2700 C CA . PHE A 1 330 ? -9.391 4.281 9.709 1.00 92.81 330 PHE A CA 1
ATOM 2701 C C . PHE A 1 330 ? -9.409 4.702 11.179 1.00 92.81 330 PHE A C 1
ATOM 2703 O O . PHE A 1 330 ? -9.074 5.843 11.480 1.00 92.81 330 PHE A O 1
ATOM 2710 N N . TYR A 1 331 ? -9.695 3.792 12.108 1.00 93.69 331 TYR A N 1
ATOM 2711 C CA . TYR A 1 331 ? -9.643 4.091 13.541 1.00 93.69 331 TYR A CA 1
ATOM 2712 C C . TYR A 1 331 ? -8.239 4.428 14.024 1.00 93.69 331 TYR A C 1
ATOM 2714 O O . TYR A 1 331 ? -8.075 5.380 14.782 1.00 93.69 331 TYR A O 1
ATOM 2722 N N . ASN A 1 332 ? -7.215 3.738 13.519 1.00 93.12 332 ASN A N 1
ATOM 2723 C CA . ASN A 1 332 ? -5.829 4.106 13.776 1.00 93.12 332 ASN A CA 1
ATOM 2724 C C . ASN A 1 332 ? -5.532 5.537 13.316 1.00 93.12 332 ASN A C 1
ATOM 2726 O O . ASN A 1 332 ? -4.845 6.281 14.006 1.00 93.12 332 ASN A O 1
ATOM 2730 N N . TRP A 1 333 ? -6.052 5.932 12.156 1.00 90.62 333 TRP A N 1
ATOM 2731 C CA . TRP A 1 333 ? -5.894 7.283 11.639 1.00 90.62 333 TRP A CA 1
ATOM 2732 C C . TRP A 1 333 ? -6.640 8.335 12.478 1.00 90.62 333 TRP A C 1
ATOM 2734 O O . TRP A 1 333 ? -6.032 9.346 12.841 1.00 90.62 333 TRP A O 1
ATOM 2744 N N . VAL A 1 334 ? -7.909 8.086 12.830 1.00 89.69 334 VAL A N 1
ATOM 2745 C CA . VAL A 1 334 ? -8.732 8.992 13.657 1.00 89.69 334 VAL A CA 1
ATOM 2746 C C . VAL A 1 334 ? -8.091 9.205 15.030 1.00 89.69 334 VAL A C 1
ATOM 2748 O O . VAL A 1 334 ? -7.911 10.349 15.452 1.00 89.69 334 VAL A O 1
ATOM 2751 N N . ALA A 1 335 ? -7.672 8.121 15.690 1.00 88.06 335 ALA A N 1
ATOM 2752 C CA . ALA A 1 335 ? -6.985 8.175 16.981 1.00 88.06 335 ALA A CA 1
ATOM 2753 C C . ALA A 1 335 ? -5.672 8.967 16.911 1.00 88.06 335 ALA A C 1
ATOM 2755 O O . ALA A 1 335 ? -5.264 9.605 17.874 1.00 88.06 335 ALA A O 1
ATOM 2756 N N . GLY A 1 336 ? -5.008 8.974 15.754 1.00 77.94 336 GLY A N 1
ATOM 2757 C CA . GLY A 1 336 ? -3.733 9.655 15.588 1.00 77.94 336 GLY A CA 1
ATOM 2758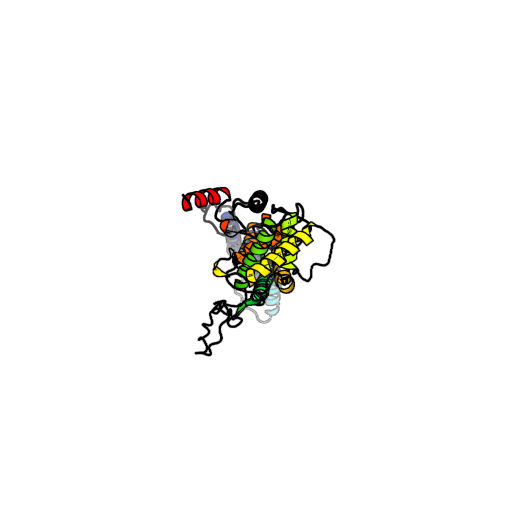 C C . GLY A 1 336 ? -3.805 11.157 15.739 1.00 77.94 336 GLY A C 1
ATOM 2759 O O . GLY A 1 336 ? -2.857 11.740 16.257 1.00 77.94 336 GLY A O 1
ATOM 2760 N N . GLY A 1 337 ? -4.881 11.801 15.286 1.00 62.88 337 GLY A N 1
ATOM 2761 C CA . GLY A 1 337 ? -5.179 13.203 15.577 1.00 62.88 337 GLY A CA 1
ATOM 2762 C C . GLY A 1 337 ? -4.084 14.260 15.320 1.00 62.88 337 GLY A C 1
ATOM 2763 O O . GLY A 1 337 ? -4.301 15.420 15.668 1.00 62.88 337 GLY A O 1
ATOM 2764 N N . GLY A 1 338 ? -2.942 13.906 14.720 1.00 54.75 338 GLY A N 1
ATOM 2765 C CA . GLY A 1 338 ? -1.746 14.740 14.561 1.00 54.75 338 GLY A CA 1
ATOM 2766 C C . GLY A 1 338 ? -0.567 14.448 15.514 1.00 54.75 338 GLY A C 1
ATOM 2767 O O . GLY A 1 338 ? 0.542 14.888 15.210 1.00 54.75 338 GLY A O 1
ATOM 2768 N N . SER A 1 339 ? -0.739 13.682 16.601 1.00 54.53 339 SER A N 1
ATOM 2769 C CA . SER A 1 339 ? 0.326 13.393 17.593 1.00 54.53 339 SER A CA 1
ATOM 2770 C C . SER A 1 339 ? 0.332 11.972 18.190 1.00 54.53 339 SER A C 1
ATOM 2772 O O . SER A 1 339 ? 1.353 11.577 18.753 1.00 54.53 339 SER A O 1
ATOM 2774 N N . GLY A 1 340 ? -0.743 11.191 18.039 1.00 65.00 340 GLY A N 1
ATOM 2775 C CA . GLY A 1 340 ? -0.898 9.830 18.571 1.00 65.00 340 GLY A CA 1
ATOM 2776 C C . GLY A 1 340 ? -0.545 8.702 17.587 1.00 65.00 340 GLY A C 1
ATOM 2777 O O . GLY A 1 340 ? 0.139 8.898 16.572 1.00 65.00 340 GLY A O 1
ATOM 2778 N N . TYR A 1 341 ? -1.018 7.484 17.874 1.00 70.56 341 TYR A N 1
ATOM 2779 C CA . TYR A 1 341 ? -0.851 6.330 16.980 1.00 70.56 341 TYR A CA 1
ATOM 2780 C C . TYR A 1 341 ? -1.447 6.621 15.604 1.00 70.56 341 TYR A C 1
ATOM 2782 O O . TYR A 1 341 ? -2.550 7.116 15.511 1.00 70.56 341 TYR A O 1
ATOM 2790 N N . GLY A 1 342 ? -0.729 6.339 14.518 1.00 76.62 342 GLY A N 1
ATOM 2791 C CA . GLY A 1 342 ? -1.240 6.623 13.172 1.00 76.62 342 GLY A CA 1
ATOM 2792 C C . GLY A 1 342 ? -1.091 8.080 12.705 1.00 76.62 342 GLY A C 1
ATOM 2793 O O . GLY A 1 342 ? -1.260 8.343 11.519 1.00 76.62 342 GLY A O 1
ATOM 2794 N N . ALA A 1 343 ? -0.625 9.019 13.540 1.00 81.62 343 ALA A N 1
ATOM 2795 C CA . ALA A 1 343 ? -0.383 10.412 13.125 1.00 81.62 343 ALA A CA 1
ATOM 2796 C C . ALA A 1 343 ? 0.589 10.555 11.934 1.00 81.62 343 ALA A C 1
ATOM 2798 O O . ALA A 1 343 ? 0.548 11.527 11.183 1.00 81.62 343 ALA A O 1
ATOM 2799 N N . LYS A 1 344 ? 1.476 9.572 11.723 1.00 84.50 344 LYS A N 1
ATOM 2800 C CA . LYS A 1 344 ? 2.408 9.555 10.580 1.00 84.50 344 LYS A CA 1
ATOM 2801 C C . LYS A 1 344 ? 1.704 9.434 9.227 1.00 84.50 344 LYS A C 1
ATOM 2803 O O . LYS A 1 344 ? 2.295 9.835 8.228 1.00 84.50 344 LYS A O 1
ATOM 2808 N N . TRP A 1 345 ? 0.488 8.890 9.197 1.00 86.88 345 TRP A N 1
ATOM 2809 C CA . TRP A 1 345 ? -0.322 8.770 7.986 1.00 86.88 345 TRP A CA 1
ATOM 2810 C C . TRP A 1 345 ? -0.731 10.129 7.410 1.00 86.88 345 TRP A C 1
ATOM 2812 O O . TRP A 1 345 ? -0.874 10.257 6.197 1.00 86.88 345 TRP A O 1
ATOM 2822 N N . GLU A 1 346 ? -0.883 11.136 8.269 1.00 81.19 346 GLU A N 1
ATOM 2823 C CA . GLU A 1 346 ? -1.309 12.488 7.914 1.00 81.19 346 GLU A CA 1
ATOM 2824 C C . GLU A 1 346 ? -0.511 13.512 8.730 1.00 81.19 346 GLU A C 1
ATOM 2826 O O . GLU A 1 346 ? -0.921 13.924 9.815 1.00 81.19 346 GLU A O 1
ATOM 2831 N N . LYS A 1 347 ? 0.658 13.921 8.217 1.00 74.69 347 LYS A N 1
ATOM 2832 C CA . LYS A 1 347 ? 1.527 14.905 8.881 1.00 74.69 347 LYS A CA 1
ATOM 2833 C C . LYS A 1 347 ? 1.677 16.181 8.052 1.00 74.69 347 LYS A C 1
ATOM 2835 O O . LYS A 1 347 ? 2.437 16.221 7.078 1.00 74.69 347 LYS A O 1
ATOM 2840 N N . GLY A 1 348 ? 1.020 17.245 8.521 1.00 66.06 348 GLY A N 1
ATOM 2841 C CA . GLY A 1 348 ? 1.031 18.576 7.905 1.00 66.06 348 GLY A CA 1
ATOM 2842 C C . GLY A 1 348 ? 0.503 18.567 6.467 1.00 66.06 348 GLY A C 1
ATOM 2843 O O . GLY A 1 348 ? -0.183 17.638 6.049 1.00 66.06 348 GLY A O 1
ATOM 2844 N N . ASP A 1 349 ? 0.867 19.576 5.675 1.00 60.38 349 ASP A N 1
ATOM 2845 C CA . ASP A 1 349 ? 0.411 19.659 4.280 1.00 60.38 349 ASP A CA 1
ATOM 2846 C C . ASP A 1 349 ? 1.201 18.797 3.291 1.00 60.38 349 ASP A C 1
ATOM 2848 O O . ASP A 1 349 ? 0.760 18.588 2.162 1.00 60.38 349 ASP A O 1
ATOM 2852 N N . LYS A 1 350 ? 2.357 18.266 3.705 1.00 61.31 350 LYS A N 1
ATOM 2853 C CA . LYS A 1 350 ? 3.284 17.576 2.795 1.00 61.31 350 LYS A CA 1
ATOM 2854 C C . LYS A 1 350 ? 3.089 16.061 2.733 1.00 61.31 350 LYS A C 1
ATOM 2856 O O . LYS A 1 350 ? 3.371 15.482 1.693 1.00 61.31 350 LYS A O 1
ATOM 2861 N N . ARG A 1 351 ? 2.634 15.401 3.806 1.00 72.00 351 ARG A N 1
ATOM 2862 C CA . ARG A 1 351 ? 2.537 13.928 3.872 1.00 72.00 351 ARG A CA 1
ATOM 2863 C C . ARG A 1 351 ? 1.127 13.494 4.241 1.00 72.00 351 ARG A C 1
ATOM 2865 O O . ARG A 1 351 ? 0.840 13.259 5.411 1.00 72.00 351 ARG A O 1
ATOM 2872 N N . LYS A 1 352 ? 0.277 13.404 3.218 1.00 84.50 352 LYS A N 1
ATOM 2873 C CA . LYS A 1 352 ? -1.130 13.003 3.331 1.00 84.50 352 LYS A CA 1
ATOM 2874 C C . LYS A 1 352 ? -1.354 11.586 2.796 1.00 84.50 352 LYS A C 1
ATOM 2876 O O . LYS A 1 352 ? -2.024 11.393 1.790 1.00 84.50 352 LYS A O 1
ATOM 2881 N N . TYR A 1 353 ? -0.682 10.584 3.363 1.00 89.12 353 TYR A N 1
ATOM 2882 C CA . TYR A 1 353 ? -0.673 9.230 2.790 1.00 89.12 353 TYR A CA 1
ATOM 2883 C C . TYR A 1 353 ? -2.038 8.549 2.819 1.00 89.12 353 TYR A C 1
ATOM 2885 O O . TYR A 1 353 ? -2.364 7.809 1.897 1.00 89.12 353 TYR A O 1
ATOM 2893 N N . PHE A 1 354 ? -2.841 8.807 3.845 1.00 88.94 354 PHE A N 1
ATOM 2894 C CA . PHE A 1 354 ? -4.126 8.140 4.013 1.00 88.94 354 PHE A CA 1
ATOM 2895 C C . PHE A 1 354 ? -5.215 8.741 3.116 1.00 88.94 354 PHE A C 1
ATOM 2897 O O . PHE A 1 354 ? -5.853 8.021 2.348 1.00 88.94 354 PHE A O 1
ATOM 2904 N N . SER A 1 355 ? -5.372 10.064 3.160 1.00 86.38 355 SER A N 1
ATOM 2905 C CA . SER A 1 355 ? -6.419 10.807 2.453 1.00 86.38 355 SER A CA 1
ATOM 2906 C C . SER A 1 355 ? -6.075 11.072 0.982 1.00 86.38 355 SER A C 1
ATOM 2908 O O . SER A 1 355 ? -6.837 10.702 0.091 1.00 86.38 355 SER A O 1
ATOM 2910 N N . LYS A 1 356 ? -4.896 11.640 0.684 1.00 85.62 356 LYS A N 1
ATOM 2911 C CA . LYS A 1 356 ? -4.505 12.037 -0.687 1.00 85.62 356 LYS A CA 1
ATOM 2912 C C . LYS A 1 356 ? -4.343 10.850 -1.631 1.00 85.62 356 LYS A C 1
ATOM 2914 O O . LYS A 1 356 ? -4.593 10.974 -2.835 1.00 85.62 356 LYS A O 1
ATOM 2919 N N . TYR A 1 357 ? -3.898 9.717 -1.094 1.00 87.69 357 TYR A N 1
ATOM 2920 C CA . TYR A 1 357 ? -3.671 8.495 -1.859 1.00 87.69 357 TYR A CA 1
ATOM 2921 C C . TYR A 1 357 ? -4.769 7.439 -1.668 1.00 87.69 357 TYR A C 1
ATOM 2923 O O . TYR A 1 357 ? -4.632 6.330 -2.181 1.00 87.69 357 TYR A O 1
ATOM 2931 N N . LEU A 1 358 ? -5.887 7.818 -1.032 1.00 87.12 358 LEU A N 1
ATOM 2932 C CA . LEU A 1 358 ? -7.124 7.038 -0.966 1.00 87.12 358 LEU A CA 1
ATOM 2933 C C . LEU A 1 358 ? -6.888 5.630 -0.395 1.00 87.12 358 LEU A C 1
ATOM 2935 O O . LEU A 1 358 ? -7.183 4.634 -1.045 1.00 87.12 358 LEU A O 1
ATOM 2939 N N . MET A 1 359 ? -6.326 5.508 0.806 1.00 90.56 359 MET A N 1
ATOM 2940 C CA . MET A 1 359 ? -6.061 4.179 1.385 1.00 90.56 359 MET A CA 1
ATOM 2941 C C . MET A 1 359 ? -7.333 3.403 1.760 1.00 90.56 359 MET A C 1
ATOM 2943 O O . MET A 1 359 ? -7.267 2.189 1.930 1.00 90.56 359 MET A O 1
ATOM 2947 N N . LEU A 1 360 ? -8.482 4.081 1.815 1.00 89.75 360 LEU A N 1
ATOM 2948 C CA . LEU A 1 360 ? -9.806 3.471 1.917 1.00 89.75 360 LEU A CA 1
ATOM 2949 C C . LEU A 1 360 ? -10.493 3.444 0.555 1.00 89.75 360 LEU A C 1
ATOM 2951 O O . LEU A 1 360 ? -10.257 4.315 -0.287 1.00 89.75 360 LEU A O 1
ATOM 2955 N N . HIS A 1 361 ? -11.357 2.460 0.332 1.00 85.69 361 HIS A N 1
ATOM 2956 C CA . HIS A 1 361 ? -12.239 2.468 -0.827 1.00 85.69 361 HIS A CA 1
ATOM 2957 C C . HIS A 1 361 ? -13.439 1.563 -0.636 1.00 85.69 361 HIS A C 1
ATOM 2959 O O . HIS A 1 361 ? -13.275 0.416 -0.228 1.00 85.69 361 HIS A O 1
ATOM 2965 N N . ASN A 1 362 ? -14.606 2.063 -1.042 1.00 83.88 362 ASN A N 1
ATOM 2966 C CA . ASN A 1 362 ? -15.849 1.309 -1.057 1.00 83.88 362 ASN A CA 1
ATOM 2967 C C . ASN A 1 362 ? -16.155 0.633 0.296 1.00 83.88 362 ASN A C 1
ATOM 2969 O O . ASN A 1 362 ? -16.559 -0.524 0.346 1.00 83.88 362 ASN A O 1
ATOM 2973 N N . LEU A 1 363 ? -15.900 1.345 1.399 1.00 87.06 363 LEU A N 1
ATOM 2974 C CA . LEU A 1 363 ? -16.205 0.865 2.743 1.00 87.06 363 LEU A CA 1
ATOM 2975 C C . LEU A 1 363 ? -17.655 1.207 3.116 1.00 87.06 363 LEU A C 1
ATOM 2977 O O . LEU A 1 363 ? -18.092 2.343 2.938 1.00 87.06 363 LEU A O 1
ATOM 2981 N N . HIS A 1 364 ? -18.412 0.255 3.653 1.00 84.12 364 HIS A N 1
ATOM 2982 C CA . HIS A 1 364 ? -19.792 0.514 4.062 1.00 84.12 364 HIS A CA 1
ATOM 2983 C C . HIS A 1 364 ? -19.834 1.309 5.377 1.00 84.12 364 HIS A C 1
ATOM 2985 O O . HIS A 1 364 ? -19.306 0.862 6.398 1.00 84.12 364 HIS A O 1
ATOM 2991 N N . PHE A 1 365 ? -20.478 2.483 5.370 1.00 82.12 365 PHE A N 1
ATOM 2992 C CA . PHE A 1 365 ? -20.516 3.389 6.528 1.00 82.12 365 PHE A CA 1
ATOM 2993 C C . PHE A 1 365 ? -21.140 2.734 7.772 1.00 82.12 365 PHE A C 1
ATOM 2995 O O . PHE A 1 365 ? -20.639 2.917 8.878 1.00 82.12 365 PHE A O 1
ATOM 3002 N N . GLY A 1 366 ? -22.160 1.887 7.593 1.00 82.19 366 GLY A N 1
ATOM 3003 C CA . GLY A 1 366 ? -22.807 1.157 8.690 1.00 82.19 366 GLY A CA 1
ATOM 3004 C C . GLY A 1 366 ? -21.915 0.149 9.424 1.00 82.19 366 GLY A C 1
ATOM 3005 O O . GLY A 1 366 ? -22.300 -0.338 10.480 1.00 82.19 366 GLY A O 1
ATOM 3006 N N . MET A 1 367 ? -20.722 -0.164 8.902 1.00 86.06 367 MET A N 1
ATOM 3007 C CA . MET A 1 367 ? -19.745 -0.997 9.617 1.00 86.06 367 MET A CA 1
ATOM 3008 C C . MET A 1 367 ? -18.927 -0.201 10.647 1.00 86.06 367 MET A C 1
ATOM 3010 O O . MET A 1 367 ? -18.166 -0.790 11.414 1.00 86.06 367 MET A O 1
ATOM 3014 N N . LEU A 1 368 ? -19.039 1.132 10.655 1.00 89.38 368 LEU A N 1
ATOM 3015 C CA . LEU A 1 368 ? -18.389 1.979 11.646 1.00 89.38 368 LEU A CA 1
ATOM 3016 C C . LEU A 1 368 ? -19.223 2.077 12.935 1.00 89.38 368 LEU A C 1
ATOM 3018 O O . LEU A 1 368 ? -20.448 1.969 12.917 1.00 89.38 368 LEU A O 1
ATOM 3022 N N . PHE A 1 369 ? -18.551 2.327 14.063 1.00 85.88 369 PHE A N 1
ATOM 3023 C CA . PHE A 1 369 ? -19.167 2.432 15.379 1.00 85.88 369 PHE A CA 1
ATOM 3024 C C . PHE A 1 369 ? -20.339 3.423 15.417 1.00 85.88 369 PHE A C 1
ATOM 3026 O O . PHE A 1 369 ? -20.177 4.627 15.193 1.00 85.88 369 PHE A O 1
ATOM 3033 N N . GLY A 1 370 ? -21.506 2.892 15.791 1.00 72.38 370 GLY A N 1
ATOM 3034 C CA . GLY A 1 370 ? -22.744 3.625 16.048 1.00 72.38 370 GLY A CA 1
ATOM 3035 C C . GLY A 1 370 ? -23.286 4.437 14.873 1.00 72.38 370 GLY A C 1
ATOM 3036 O O . GLY A 1 370 ? -23.957 5.439 15.104 1.00 72.38 370 GLY A O 1
ATOM 3037 N N . GLY A 1 371 ? -23.016 4.017 13.631 1.00 62.84 371 GLY A N 1
ATOM 3038 C CA . GLY A 1 371 ? -23.591 4.633 12.433 1.00 62.84 371 GLY A CA 1
ATOM 3039 C C . GLY A 1 371 ? -23.419 6.163 12.433 1.00 62.84 371 GLY A C 1
ATOM 3040 O O . GLY A 1 371 ? -22.283 6.632 12.516 1.00 62.84 371 GLY A O 1
ATOM 3041 N N . PRO A 1 372 ? -24.495 6.972 12.371 1.00 47.66 372 PRO A N 1
ATOM 3042 C CA . PRO A 1 372 ? -24.431 8.437 12.337 1.00 47.66 372 PRO A CA 1
ATOM 3043 C C . PRO A 1 372 ? -24.015 9.083 13.675 1.00 47.66 372 PRO A C 1
ATOM 3045 O O . PRO A 1 372 ? -24.443 10.191 13.996 1.00 47.66 372 PRO A O 1
ATOM 3048 N N . ASN A 1 373 ? -23.149 8.440 14.460 1.00 62.94 373 ASN A N 1
ATOM 3049 C CA . ASN A 1 373 ? -22.436 9.097 15.545 1.00 62.94 373 ASN A CA 1
ATOM 3050 C C . ASN A 1 373 ? -21.767 10.369 15.020 1.00 62.94 373 ASN A C 1
ATOM 3052 O O . ASN A 1 373 ? -20.922 10.314 14.122 1.00 62.94 373 ASN A O 1
ATOM 3056 N N . HIS A 1 374 ? -22.128 11.515 15.605 1.00 69.00 374 HIS A N 1
ATOM 3057 C CA . HIS A 1 374 ? -21.728 12.833 15.109 1.00 69.00 374 HIS A CA 1
ATOM 3058 C C . HIS A 1 374 ? -20.211 12.946 14.904 1.00 69.00 374 HIS A C 1
ATOM 3060 O O . HIS A 1 374 ? -19.772 13.475 13.889 1.00 69.00 374 HIS A O 1
ATOM 3066 N N . PHE A 1 375 ? -19.406 12.402 15.822 1.00 84.44 375 PHE A N 1
ATOM 3067 C CA . PHE A 1 375 ? -17.947 12.453 15.712 1.00 84.44 375 PHE A CA 1
ATOM 3068 C C . PHE A 1 375 ? -17.401 11.618 14.542 1.00 84.44 375 PHE A C 1
ATOM 3070 O O . PHE A 1 375 ? -16.665 12.139 13.711 1.00 84.44 375 PHE A O 1
ATOM 3077 N N . ILE A 1 376 ? -17.803 10.349 14.406 1.00 84.94 376 ILE A N 1
ATOM 3078 C CA . ILE A 1 376 ? -17.331 9.495 13.301 1.00 84.94 376 ILE A CA 1
ATOM 3079 C C . ILE A 1 376 ? -17.819 10.027 11.947 1.00 84.94 376 ILE A C 1
ATOM 3081 O O . ILE A 1 376 ? -17.041 10.073 10.995 1.00 84.94 376 ILE A O 1
ATOM 3085 N N . LYS A 1 377 ? -19.066 10.521 11.873 1.00 82.75 377 LYS A N 1
ATOM 3086 C CA . LYS A 1 377 ? -19.600 11.236 10.699 1.00 82.75 377 LYS A CA 1
ATOM 3087 C C . LYS A 1 377 ? -18.714 12.428 10.321 1.00 82.75 377 LYS A C 1
ATOM 3089 O O . LYS A 1 377 ? -18.393 12.605 9.146 1.00 82.75 377 LYS A O 1
ATOM 3094 N N . GLN A 1 378 ? -18.290 13.233 11.296 1.00 85.69 378 GLN A N 1
ATOM 3095 C CA . GLN A 1 378 ? -17.397 14.370 11.056 1.00 85.69 378 GLN A CA 1
ATOM 3096 C C . GLN A 1 378 ? -16.039 13.942 10.495 1.00 85.69 378 GLN A C 1
ATOM 3098 O O . GLN A 1 378 ? -15.575 14.554 9.534 1.00 85.69 378 GLN A O 1
ATOM 3103 N N . GLU A 1 379 ? -15.432 12.886 11.036 1.00 87.25 379 GLU A N 1
ATOM 3104 C CA . GLU A 1 379 ? -14.137 12.379 10.563 1.00 87.25 379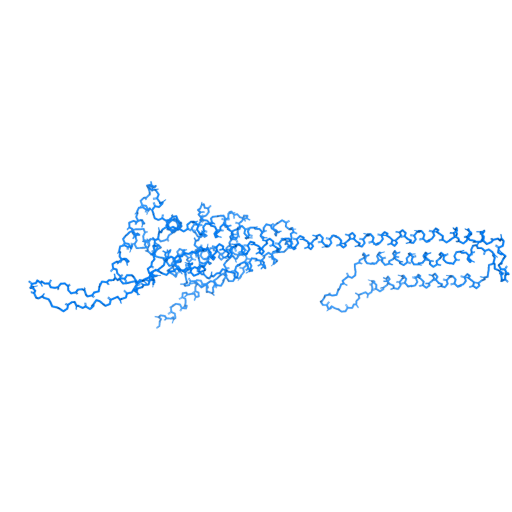 GLU A CA 1
ATOM 3105 C C . GLU A 1 379 ? -14.227 11.778 9.148 1.00 87.25 379 GLU A C 1
ATOM 3107 O O . GLU A 1 379 ? -13.337 11.992 8.321 1.00 87.25 379 GLU A O 1
ATOM 3112 N N . VAL A 1 380 ? -15.337 11.107 8.814 1.00 86.75 380 VAL A N 1
ATOM 3113 C CA . VAL A 1 380 ? -15.623 10.652 7.440 1.00 86.75 380 VAL A CA 1
ATOM 3114 C C . VAL A 1 380 ? -15.763 11.842 6.480 1.00 86.75 380 VAL A C 1
ATOM 3116 O O . VAL A 1 380 ? -15.171 11.858 5.400 1.00 86.75 380 VAL A O 1
ATOM 3119 N N . ASN A 1 381 ? -16.481 12.891 6.877 1.00 84.50 381 ASN A N 1
ATOM 3120 C CA . ASN A 1 381 ? -16.603 14.103 6.063 1.00 84.50 381 ASN A CA 1
ATOM 3121 C C . ASN A 1 381 ? -15.272 14.864 5.935 1.00 84.50 381 ASN A C 1
ATOM 3123 O O . ASN A 1 381 ? -15.001 15.497 4.914 1.00 84.50 381 ASN A O 1
ATOM 3127 N N . GLU A 1 382 ? -14.424 14.825 6.961 1.00 84.44 382 GLU A N 1
ATOM 3128 C CA . GLU A 1 382 ? -13.089 15.421 6.937 1.00 84.44 382 GLU A CA 1
ATOM 3129 C C . GLU A 1 382 ? -12.167 14.700 5.947 1.00 84.44 382 GLU A C 1
ATOM 3131 O O . GLU A 1 382 ? -11.511 15.363 5.140 1.00 84.44 382 GLU A O 1
ATOM 3136 N N . ILE A 1 383 ? -12.141 13.361 5.936 1.00 84.31 383 ILE A N 1
ATOM 3137 C CA . ILE A 1 383 ? -11.312 12.630 4.968 1.00 84.31 383 ILE A CA 1
ATOM 3138 C C . ILE A 1 383 ? -11.785 12.858 3.528 1.00 84.31 383 ILE A C 1
ATOM 3140 O O . ILE A 1 383 ? -10.945 13.042 2.649 1.00 84.31 383 ILE A O 1
ATOM 3144 N N . TYR A 1 384 ? -13.098 12.946 3.286 1.00 81.81 384 TYR A N 1
ATOM 3145 C CA . TYR A 1 384 ? -13.635 13.305 1.970 1.00 81.81 384 TYR A CA 1
ATOM 3146 C C . TYR A 1 384 ? -13.203 14.700 1.519 1.00 81.81 384 TYR A C 1
ATOM 3148 O O . TYR A 1 384 ? -12.802 14.868 0.371 1.00 81.81 384 TYR A O 1
ATOM 3156 N N . ARG A 1 385 ? -13.216 15.694 2.418 1.00 81.44 385 ARG A N 1
ATOM 3157 C CA . ARG A 1 385 ? -12.730 17.051 2.109 1.00 81.44 385 ARG A CA 1
ATOM 3158 C C . ARG A 1 385 ? -11.235 17.084 1.790 1.00 81.44 385 ARG A C 1
ATOM 3160 O O . ARG A 1 385 ? -10.798 17.916 1.000 1.00 81.44 385 ARG A O 1
ATOM 3167 N N . ARG A 1 386 ? -10.447 16.199 2.405 1.00 78.94 386 ARG A N 1
ATOM 3168 C CA . ARG A 1 386 ? -8.996 16.090 2.173 1.00 78.94 386 ARG A CA 1
ATOM 3169 C C . ARG A 1 386 ? -8.636 15.252 0.948 1.00 78.94 386 ARG A C 1
ATOM 3171 O O . ARG A 1 386 ? -7.538 15.408 0.414 1.00 78.94 386 ARG A O 1
ATOM 3178 N N . ALA A 1 387 ? -9.522 14.361 0.516 1.00 77.06 387 ALA A N 1
ATOM 3179 C CA . ALA A 1 387 ? -9.325 13.561 -0.679 1.00 77.06 387 ALA A CA 1
ATOM 3180 C C . ALA A 1 387 ? -9.342 14.468 -1.919 1.00 77.06 387 ALA A C 1
ATOM 3182 O O . ALA A 1 387 ? -10.325 15.126 -2.235 1.00 77.06 387 ALA A O 1
ATOM 3183 N N . GLU A 1 388 ? -8.236 14.488 -2.662 1.00 67.06 388 GLU A N 1
ATOM 3184 C CA . GLU A 1 388 ? -8.102 15.320 -3.868 1.00 67.06 388 GLU A CA 1
ATOM 3185 C C . GLU A 1 388 ? -8.908 14.780 -5.074 1.00 67.06 388 GLU A C 1
ATOM 3187 O O . GLU A 1 388 ? -8.880 15.381 -6.146 1.00 67.06 388 GLU A O 1
ATOM 3192 N N . ASN A 1 389 ? -9.599 13.640 -4.941 1.00 66.25 389 ASN A N 1
ATOM 3193 C CA . ASN A 1 389 ? -10.331 12.980 -6.026 1.00 66.25 389 ASN A CA 1
ATOM 3194 C C . ASN A 1 389 ? -11.786 12.679 -5.632 1.00 66.25 389 ASN A C 1
ATOM 3196 O O . ASN A 1 389 ? -12.072 12.425 -4.468 1.00 66.25 389 ASN A O 1
ATOM 3200 N N . LYS A 1 390 ? -12.682 12.623 -6.625 1.00 60.41 390 LYS A N 1
ATOM 3201 C CA . LYS A 1 390 ? -14.110 12.285 -6.462 1.00 60.41 390 LYS A CA 1
ATOM 3202 C C . LYS A 1 390 ? -14.382 10.778 -6.307 1.00 60.41 390 LYS A C 1
ATOM 3204 O O . LYS A 1 390 ? -15.541 10.371 -6.319 1.00 60.41 390 LYS A O 1
ATOM 3209 N N . ASP A 1 391 ? -13.342 9.947 -6.214 1.00 67.69 391 ASP A N 1
ATOM 3210 C CA . ASP A 1 391 ? -13.510 8.511 -5.968 1.00 67.69 391 ASP A CA 1
ATOM 3211 C C . ASP A 1 391 ? -14.156 8.314 -4.592 1.00 67.69 391 ASP A C 1
ATOM 3213 O O . ASP A 1 391 ? -13.653 8.809 -3.581 1.00 67.69 391 ASP A O 1
ATOM 3217 N N . LYS A 1 392 ? -15.264 7.569 -4.549 1.00 74.00 392 LYS A N 1
ATOM 3218 C CA . LYS A 1 392 ? -15.965 7.284 -3.297 1.00 74.00 392 LYS A CA 1
ATOM 3219 C C . LYS A 1 392 ? -15.087 6.412 -2.385 1.00 74.00 392 LYS A C 1
ATOM 3221 O O . LYS A 1 392 ? -14.679 5.304 -2.749 1.00 74.00 392 LYS A O 1
ATOM 3226 N N . LEU A 1 393 ? -14.760 6.935 -1.201 1.00 81.50 393 LEU A N 1
ATOM 3227 C CA . LEU A 1 393 ? -14.050 6.203 -0.145 1.00 81.50 393 LEU A CA 1
ATOM 3228 C C . LEU A 1 393 ? -14.993 5.226 0.575 1.00 81.50 393 LEU A C 1
ATOM 3230 O O . LEU A 1 393 ? -14.559 4.158 0.999 1.00 81.50 393 LEU A O 1
ATOM 3234 N N . PHE A 1 394 ? -16.280 5.569 0.636 1.00 80.69 394 PHE A N 1
ATOM 3235 C CA . PHE A 1 394 ? -17.362 4.809 1.256 1.00 80.69 394 PHE A CA 1
ATOM 3236 C C . PHE A 1 394 ? -18.490 4.550 0.244 1.00 80.69 394 PHE A C 1
ATOM 3238 O O . PHE A 1 394 ? -18.703 5.364 -0.652 1.00 80.69 394 PHE A O 1
ATOM 3245 N N . GLU A 1 395 ? -19.192 3.420 0.370 1.00 72.56 395 GLU A N 1
ATOM 3246 C CA . GLU A 1 395 ? -20.276 3.009 -0.551 1.00 72.56 395 GLU A CA 1
ATOM 3247 C C . GLU A 1 395 ? -21.438 4.009 -0.572 1.00 72.56 395 GLU A C 1
ATOM 3249 O O . GLU A 1 395 ? -21.895 4.440 -1.635 1.00 72.56 395 GLU A O 1
ATOM 3254 N N . LEU A 1 396 ? -21.854 4.420 0.622 1.00 67.56 396 LEU A N 1
ATOM 3255 C CA . LEU A 1 396 ? -22.848 5.452 0.865 1.00 67.56 396 LEU A CA 1
ATOM 3256 C C . LEU A 1 396 ? -22.127 6.648 1.483 1.00 67.56 396 LEU A C 1
ATOM 3258 O O . LEU A 1 396 ? -21.279 6.484 2.368 1.00 67.56 396 LEU A O 1
ATOM 3262 N N . ASP A 1 397 ? -22.429 7.850 0.992 1.00 63.94 397 ASP A N 1
ATOM 3263 C CA . ASP A 1 397 ? -22.110 9.037 1.772 1.00 63.94 397 ASP A CA 1
ATOM 3264 C C . ASP A 1 397 ? -23.008 9.067 3.013 1.00 63.94 397 ASP A C 1
ATOM 3266 O O . ASP A 1 397 ? -23.931 8.264 3.179 1.00 63.94 397 ASP A O 1
ATOM 3270 N N . VAL A 1 398 ? -22.669 9.935 3.959 1.00 63.09 398 VAL A N 1
ATOM 3271 C CA . VAL A 1 398 ? -23.311 9.862 5.269 1.00 63.09 398 VAL A CA 1
ATOM 3272 C C . VAL A 1 398 ? -24.797 10.220 5.204 1.00 63.09 398 VAL A C 1
ATOM 3274 O O . VAL A 1 398 ? -25.561 9.800 6.069 1.00 63.09 398 VAL A O 1
ATOM 3277 N N . ASP A 1 399 ? -25.201 10.981 4.191 1.00 67.44 399 ASP A N 1
ATOM 3278 C CA . ASP A 1 399 ? -26.580 11.415 4.018 1.00 67.44 399 ASP A CA 1
ATOM 3279 C C . ASP A 1 399 ? -27.400 10.319 3.315 1.00 67.44 399 ASP A C 1
ATOM 3281 O O . ASP A 1 399 ? -28.444 9.933 3.833 1.00 67.44 399 ASP A O 1
ATOM 3285 N N . GLY A 1 400 ? -26.860 9.666 2.279 1.00 64.06 400 GLY A N 1
ATOM 3286 C CA . GLY A 1 400 ? -27.489 8.494 1.661 1.00 64.06 400 GLY A CA 1
ATOM 3287 C C . GLY A 1 400 ? -27.587 7.272 2.587 1.00 64.06 400 GLY A C 1
ATOM 3288 O O . GLY A 1 400 ? -28.494 6.457 2.439 1.00 64.06 400 GLY A O 1
ATOM 3289 N N . TYR A 1 401 ? -26.691 7.132 3.573 1.00 64.31 401 TYR A N 1
ATOM 3290 C CA . TYR A 1 401 ? -26.828 6.096 4.606 1.00 64.31 401 TYR A CA 1
ATOM 3291 C C . TYR A 1 401 ? -28.004 6.364 5.555 1.00 64.31 401 TYR A C 1
ATOM 3293 O O . TYR A 1 401 ? -28.702 5.430 5.941 1.00 64.31 401 TYR A O 1
ATOM 3301 N N . LEU A 1 402 ? -28.209 7.625 5.949 1.00 61.06 402 LEU A N 1
ATOM 3302 C CA . LEU A 1 402 ? -29.310 8.015 6.831 1.00 61.06 402 LEU A CA 1
ATOM 3303 C C . LEU A 1 402 ? -30.664 7.841 6.140 1.00 61.06 402 LEU A C 1
ATOM 3305 O O . LEU A 1 402 ? -31.555 7.239 6.730 1.00 61.06 402 LEU A O 1
ATOM 3309 N N . GLU A 1 403 ? -30.776 8.274 4.882 1.00 63.06 403 GLU A N 1
ATOM 3310 C CA . GLU A 1 403 ? -31.986 8.096 4.067 1.00 63.06 403 GLU A CA 1
ATOM 3311 C C . GLU A 1 403 ? -32.353 6.609 3.917 1.00 63.06 403 GLU A C 1
ATOM 3313 O O . GLU A 1 403 ? -33.482 6.214 4.199 1.00 63.06 403 GLU A O 1
ATOM 3318 N N . GLY A 1 404 ? -31.383 5.748 3.582 1.00 60.09 404 GLY A N 1
ATOM 3319 C CA . GLY A 1 404 ? -31.625 4.305 3.472 1.00 60.09 404 GLY A CA 1
ATOM 3320 C C . GLY A 1 404 ? -31.940 3.612 4.807 1.00 60.09 404 GLY A C 1
ATOM 3321 O O . GLY A 1 404 ? -32.639 2.600 4.825 1.00 60.09 404 GLY A O 1
ATOM 3322 N N . PHE A 1 405 ? -31.440 4.134 5.933 1.00 55.97 405 PHE A N 1
ATOM 3323 C CA . PHE A 1 405 ? -31.755 3.607 7.265 1.00 55.97 405 PHE A CA 1
ATOM 3324 C C . PHE A 1 405 ? -33.170 3.993 7.717 1.00 55.97 405 PHE A C 1
ATOM 3326 O O . PHE A 1 405 ? -33.835 3.191 8.372 1.00 55.97 405 PHE A O 1
ATOM 3333 N N . GLU A 1 406 ? -33.641 5.191 7.371 1.00 56.03 406 GLU A N 1
ATOM 3334 C CA . GLU A 1 406 ? -35.022 5.617 7.623 1.00 56.03 406 GLU A CA 1
ATOM 3335 C C . GLU A 1 406 ? -36.019 4.835 6.753 1.00 56.03 406 GLU A C 1
ATOM 3337 O O . GLU A 1 406 ? -37.032 4.379 7.274 1.00 56.03 406 GLU A O 1
ATOM 3342 N N . GLU A 1 407 ? -35.701 4.564 5.482 1.00 55.09 407 GLU A N 1
ATOM 3343 C CA . GLU A 1 407 ? -36.539 3.733 4.597 1.00 55.09 407 GLU A CA 1
ATOM 3344 C C . GLU A 1 407 ? -36.652 2.261 5.035 1.00 55.09 407 GLU A C 1
ATOM 3346 O O . GLU A 1 407 ? -37.664 1.623 4.766 1.00 55.09 407 GLU A O 1
ATOM 3351 N N . GLN A 1 408 ? -35.635 1.696 5.696 1.00 49.25 408 GLN A N 1
ATOM 3352 C CA . GLN A 1 408 ? -35.672 0.307 6.188 1.00 49.25 408 GLN A CA 1
ATOM 3353 C C . GLN A 1 408 ? -36.405 0.139 7.527 1.00 49.25 408 GLN A C 1
ATOM 3355 O O . GLN A 1 408 ? -36.746 -0.988 7.887 1.00 49.25 408 GLN A O 1
ATOM 3360 N N . ASN A 1 409 ? -36.606 1.228 8.275 1.00 43.53 409 ASN A N 1
ATOM 3361 C CA . ASN A 1 409 ? -37.227 1.214 9.604 1.00 43.53 409 ASN A CA 1
ATOM 3362 C C . ASN A 1 409 ? -38.596 1.925 9.657 1.00 43.53 409 ASN A C 1
ATOM 3364 O O . ASN A 1 409 ? -39.193 1.983 10.736 1.00 43.53 409 ASN A O 1
ATOM 3368 N N . ALA A 1 410 ? -39.073 2.464 8.532 1.00 43.47 410 ALA A N 1
ATOM 3369 C CA . ALA A 1 410 ? -40.439 2.948 8.317 1.00 43.47 410 ALA A CA 1
ATOM 3370 C C . ALA A 1 410 ? -41.313 1.837 7.719 1.00 43.47 410 ALA A C 1
ATOM 3372 O O . ALA A 1 410 ? -42.516 1.793 8.072 1.00 43.47 410 ALA A O 1
#

Organism: NCBI:txid332977

pLDDT: mean 77.08, std 17.06, range [33.88, 98.31]

Radius of gyration: 40.21 Å; Cα contacts (8 Å, |Δi|>4): 373; chains: 1; bounding box: 96×58×123 Å

Secondary structure (DSSP, 8-state):
--HHHHHHHHHHHHHHHHHHHHHHHHHH-------TT-----HHHHHHHHHHHHHHHHHHHHHHHHHHH----S-----GGGHHHHHHHHHHHHHHHHHHHHHHHHHHHHHHHHHHHHHHHHHHHHHHHHHHHHHHHHHHHHHHHT-EEEEEE-----PPPP------S-----------EEEEEEEGGGHHHHHHHHHHHHHHHHHHSTT-S--HHHHHHHHHHHHH-STT------HHHHHHHHHHHHHHHHHHHS-GGG-SS--SEE-TTS--HHHHHHHHHHHHHHHHHHHHHHHTTSS--SHHHHHHHHHHHHTTS-HHHHHHHHHHHHHHTTTSTTGGGEETTTEETTTTTT---SB-GGGSTTSS-HHHHHHHHHHHHH-SS---SBSS-HHHHHHHHHHHH-

Mean predicted aligned error: 13.69 Å

Sequence (410 aa):
MNISLIVFISVLLVVAVILSIGVLIDNRTGRAPKEKGTRKYSSFDTQVLLLLSTAVVLLIFAFLSPLIFSETWGWQPIDYDSSGVIGDTIGGLMNPFIAIAAVIVTGLAFYMQYQANQQIREQFKIQQFESQFYEMLRLHKQNVDEIELIVYDEGVKKTEKPSTARTGGPEIDSPYVRSFIDPRIVKGRKVFIYYVQEFHVLLDCVGKSELQRINKESFSEAYHVFFGGLDKFPHQNDLFSETLRNSVEKEVRMIKEDDLKNHKYLHTYFDLFRGHIEYLGHYYRHLYMTVKYVVESFEKNDVLKSRKECLKYLKILRAQLSNAEQIMLFYNWVAGGGSGYGAKWEKGDKRKYFSKYLMLHNLHFGMLFGGPNHFIKQEVNEIYRRAENKDKLFELDVDGYLEGFEEQNA

=== Feature glossary ===
Key to the feature types in this record:

Secondary structure (8-state, DSSP). Secondary structure is the local, repeating backbone conformation. DSSP classifies it into eight states by reading the hydrogen-bond network: three helix types (H, G, I), two β types (E, B), two non-regular types (T, S), and unstructured coil (-).

Backbone torsions (φ/ψ). Backbone dihedral angles. Every residue except chain termini has a φ (preceding-C → N → Cα → C) and a ψ (N → Cα → C → next-N). They are reported in degrees following the IUPAC sign convention. Secondary structure is essentially a statement about which (φ, ψ) basin each residue occupies.

Predicted aligned error. Predicted Aligned Error (PAE) is an AlphaFold confidence matrix: entry (i, j) is the expected error in the position of residue j, in ångströms, when the prediction is superimposed on the true structure at residue i. Low PAE within a block of residues means that block is internally rigid and well-predicted; high PAE between two blocks means their relative placement is uncertain even if each block individually is confident.

B-factor. B-factor (Debye–Waller factor) reflects atomic displacement in the crystal lattice. It is an experimental observable (units Å²), not a prediction; low values mean the atom is pinned down, high values mean it moves or is heterogeneous across the crystal.

Secondary structure (3-state, P-SEA). Three-state secondary structure (P-SEA) collapses the eight DSSP classes into helix (a), strand (b), and coil (c). P-SEA assigns these from Cα geometry alone — distances and angles — without requiring backbone oxygens, so it works on any Cα trace.

Sequence. Primary structure: the covalent order of the twenty standard amino acids along the backbone. Two proteins with the same sequence will (almost always) fold to the same structure; two with 30% identity often share a fold but not the details.

pLDDT. pLDDT is the predicted lDDT-Cα score: AlphaFold's confidence that the local environment of each residue (all inter-atomic distances within 15 Å) is correctly placed. It is a per-residue number between 0 and 100, with higher meaning more reliable.

InterPro / GO / CATH / organism. Functional annotations link the protein to curated databases. InterPro entries identify conserved domains and families by matching the sequence against member-database signatures (Pfam, PROSITE, CDD, …). Gene Ontology (GO) terms describe molecular function, biological process, and cellular component in a controlled vocabulary. CATH places the structure in a hierarchical fold classification (Class/Architecture/Topology/Homologous-superfamily). The organism is the source species.

Contact-map, Ramachandran, and PAE plots. Three diagnostic plots accompany the record. The Cα contact map visualizes the tertiary structure as a 2D adjacency matrix (8 Å cutoff, sequence-local contacts suppressed). The Ramachandran plot shows the distribution of backbone (φ, ψ) torsions, with points in the α and β basins reflecting secondary structure content. The PAE plot shows AlphaFold's inter-residue confidence as a color matrix.

mmCIF coordinates. The mmCIF table is the protein's shape written out atom by atom. For each backbone N, Cα, C, and carbonyl O, it records an (x, y, z) coordinate triple in Å plus the residue type, chain letter, and residue number.

Radius of gyration, Cα contacts, bounding box. Three whole-structure scalars: the radius of gyration (RMS distance of Cα from centroid, in Å), the count of Cα–Cα contacts (pairs closer than 8 Å and separated by more than four residues in sequence — i.e. tertiary, not local, contacts), and the bounding-box dimensions. Together they distinguish compact globular folds from extended fibres or disordered chains.

Foldseek 3Di. The Foldseek 3Di string encodes local tertiary geometry as a 20-letter alphabet — one character per residue — derived from the relative positions of nearby Cα atoms. Unlike the amino-acid sequence, 3Di is a direct function of the 3D structure, so two proteins with the same fold have similar 3Di strings even at low sequence identity.

Rendered structure images. Six rendered views show the 3D structure from the faces of a cube — i.e. along ±x, ±y, ±z. Rendering representation is drawn randomly per protein from cartoon (secondary-structure ribbons), sticks (backbone bonds), or molecular surface; coloring is either N→C rainbow (blue at the N-terminus through red at the C-terminus) or one color per chain.

Nearest PDB structures. The Foldseek neighbor list gives the closest experimentally determined structures in the PDB, ranked by structural alignment. TM-score near 1 means near-identical fold; near 0.3 means only rough topology match. This is how one finds what a novel AlphaFold prediction most resembles in the solved-structure universe.

Solvent-accessible surface area. SASA measures how much of the protein is reachable by solvent. It is computed by rolling a water-sized probe over the atomic surface and summing the exposed area (Å²). Per-residue SASA distinguishes core (buried, low SASA) from surface (exposed, high SASA) residues; total SASA is a whole-molecule size measure.